Protein 6EL2 (pdb70)

Nearest PDB structures (foldseek):
  6el2-assembly1_B  TM=1.005E+00  e=4.849E-26  Sulfolobus acidocaldarius
  6en8-assembly1_E  TM=9.916E-01  e=1.675E-21  Sulfolobus acidocaldarius DSM 639
  6en8-assembly1_C  TM=9.562E-01  e=7.779E-22  Sulfolobus acidocaldarius DSM 639
  6en8-assembly1_B  TM=8.939E-01  e=2.710E-22  Sulfolobus acidocaldarius DSM 639
  5k7f-assembly1_A  TM=6.992E-01  e=7.217E-06  Myxococcus xanthus DK 1622

Structure (mmCIF, N/CA/C/O backbone):
data_6EL2
#
_entry.id   6EL2
#
_cell.length_a   46.000
_cell.length_b   91.780
_cell.length_c   53.520
_cell.angle_alpha   90.00
_cell.angle_beta   112.11
_cell.angle_gamma   90.00
#
_symmetry.space_group_name_H-M   'P 1 21 1'
#
loop_
_entity.id
_entity.type
_entity.pdbx_description
1 polymer 'Transcriptional regulator TetR family'
2 non-polymer DODECYL-COA
3 water water
#
loop_
_atom_site.group_PDB
_atom_site.id
_atom_site.type_symbol
_atom_site.label_atom_id
_atom_site.label_alt_id
_atom_site.label_comp_id
_atom_site.label_asym_id
_atom_site.label_entity_id
_atom_site.label_seq_id
_atom_site.pdbx_PDB_ins_code
_atom_site.Cartn_x
_atom_site.Cartn_y
_atom_site.Cartn_z
_atom_site.occupancy
_atom_site.B_iso_or_equiv
_atom_site.auth_seq_id
_atom_site.auth_comp_id
_atom_site.auth_asym_id
_atom_site.auth_atom_id
_atom_site.pdbx_PDB_model_num
ATOM 1 N N . SER A 1 14 ? -25.830 22.293 -8.233 1.00 51.63 14 SER A N 1
ATOM 2 C CA . SER A 1 14 ? -25.783 21.300 -9.356 1.00 53.49 14 SER A CA 1
ATOM 3 C C . SER A 1 14 ? -24.432 20.586 -9.436 1.00 51.91 14 SER A C 1
ATOM 4 O O . SER A 1 14 ? -24.370 19.405 -9.755 1.00 51.11 14 SER A O 1
ATOM 7 N N . LEU A 1 15 ? -23.362 21.328 -9.178 1.00 46.91 15 LEU A N 1
ATOM 8 C CA . LEU A 1 15 ? -22.060 20.747 -8.997 1.00 48.94 15 LEU A CA 1
ATOM 9 C C . LEU A 1 15 ? -22.081 19.651 -7.933 1.00 45.24 15 LEU A C 1
ATOM 10 O O . LEU A 1 15 ? -21.619 18.545 -8.198 1.00 44.40 15 LEU A O 1
ATOM 15 N N . ASN A 1 16 ? -22.645 19.960 -6.772 1.00 43.32 16 ASN A N 1
ATOM 16 C CA . ASN A 1 16 ? -22.689 19.042 -5.628 1.00 47.74 16 ASN A CA 1
ATOM 17 C C . ASN A 1 16 ? -23.495 17.795 -5.859 1.00 45.26 16 ASN A C 1
ATOM 18 O O . ASN A 1 16 ? -23.173 16.732 -5.321 1.00 40.79 16 ASN A O 1
ATOM 23 N N . LYS A 1 17 ? -24.573 17.960 -6.612 1.00 44.26 17 LYS A N 1
ATOM 24 C CA . LYS A 1 17 ? -25.414 16.850 -7.045 1.00 45.64 17 LYS A CA 1
ATOM 25 C C . LYS A 1 17 ? -24.644 15.917 -7.987 1.00 41.20 17 LYS A C 1
ATOM 26 O O . LYS A 1 17 ? -24.780 14.682 -7.929 1.00 35.69 17 LYS A O 1
ATOM 32 N N . ILE A 1 18 ? -23.905 16.523 -8.920 1.00 37.32 18 ILE A N 1
ATOM 33 C CA . ILE A 1 18 ? -23.037 15.768 -9.837 1.00 36.07 18 ILE A CA 1
ATOM 34 C C . ILE A 1 18 ? -22.021 14.959 -9.032 1.00 33.35 18 ILE A C 1
ATOM 35 O O . ILE A 1 18 ? -21.842 13.754 -9.259 1.00 32.25 18 ILE A O 1
ATOM 40 N N . LEU A 1 19 ? -21.403 15.613 -8.072 1.00 32.85 19 LEU A N 1
ATOM 41 C CA . LEU A 1 19 ? -20.436 14.944 -7.222 1.00 35.01 19 LEU A CA 1
ATOM 42 C C . LEU A 1 19 ? -21.015 13.767 -6.442 1.00 34.91 19 LEU A C 1
ATOM 43 O O . LEU A 1 19 ? -20.429 12.681 -6.480 1.00 36.53 19 LEU A O 1
ATOM 48 N N . ASP A 1 20 ? -22.159 13.963 -5.784 1.00 32.81 20 ASP A N 1
ATOM 49 C CA . ASP A 1 20 ? -22.800 12.909 -5.027 1.00 33.62 20 ASP A CA 1
ATOM 50 C C . ASP A 1 20 ? -23.264 11.754 -5.910 1.00 34.91 20 ASP A C 1
ATOM 51 O O . ASP A 1 20 ? -23.144 10.582 -5.509 1.00 34.04 20 ASP A O 1
ATOM 56 N N . ALA A 1 21 ? -23.817 12.063 -7.083 1.00 30.72 21 ALA A N 1
ATOM 57 C CA . ALA A 1 21 ? -24.224 11.020 -8.013 1.00 32.43 21 ALA A CA 1
ATOM 58 C C . ALA A 1 21 ? -23.014 10.185 -8.475 1.00 34.07 21 ALA A C 1
ATOM 59 O O . ALA A 1 21 ? -23.103 8.935 -8.587 1.00 33.71 21 ALA A O 1
ATOM 61 N N . SER A 1 22 ? -21.911 10.877 -8.790 1.00 31.31 22 SER A N 1
ATOM 62 C CA . SER A 1 22 ? -20.695 10.222 -9.278 1.00 32.35 22 SER A CA 1
ATOM 63 C C . SER A 1 22 ? -20.110 9.191 -8.279 1.00 28.76 22 SER A C 1
ATOM 64 O O . SER A 1 22 ? -19.631 8.155 -8.658 1.00 28.75 22 SER A O 1
ATOM 67 N N . VAL A 1 23 ? -20.045 9.600 -7.032 1.00 28.14 23 VAL A N 1
ATOM 68 C CA . VAL A 1 23 ? -19.546 8.782 -5.970 1.00 30.53 23 VAL A CA 1
ATOM 69 C C . VAL A 1 23 ? -20.322 7.441 -5.889 1.00 36.67 23 VAL A C 1
ATOM 70 O O . VAL A 1 23 ? -19.739 6.342 -5.848 1.00 34.45 23 VAL A O 1
ATOM 74 N N . GLU A 1 24 ? -21.645 7.533 -5.906 1.00 34.39 24 GLU A N 1
ATOM 75 C CA . GLU A 1 24 ? -22.470 6.318 -5.783 1.00 37.63 24 GLU A CA 1
ATOM 76 C C . GLU A 1 24 ? -22.321 5.438 -6.988 1.00 37.15 24 GLU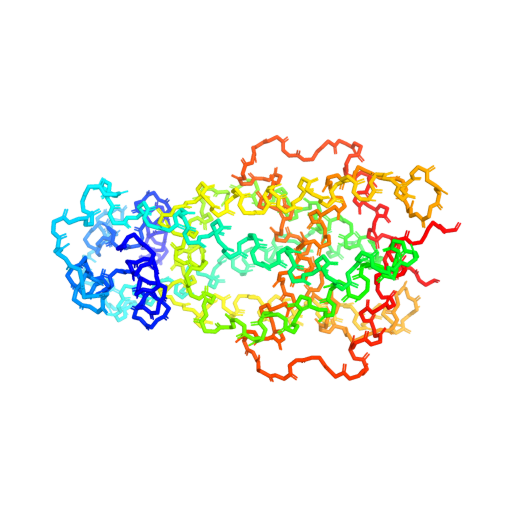 A C 1
ATOM 77 O O . GLU A 1 24 ? -22.268 4.209 -6.856 1.00 42.00 24 GLU A O 1
ATOM 83 N N . LEU A 1 25 ? -22.274 6.042 -8.1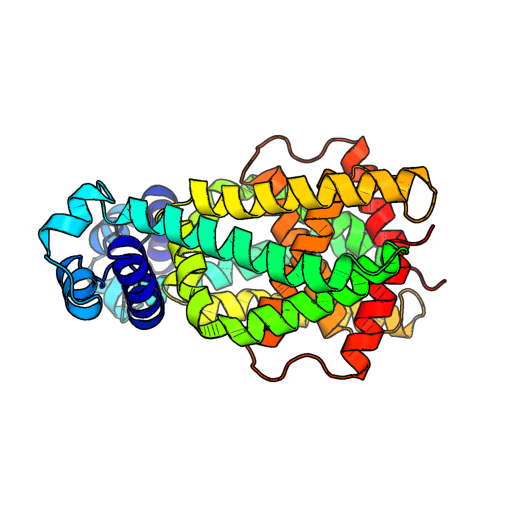74 1.00 36.95 25 LEU A N 1
ATOM 84 C CA . LEU A 1 25 ? -22.215 5.254 -9.392 1.00 37.96 25 LEU A CA 1
ATOM 85 C C . LEU A 1 25 ? -20.833 4.570 -9.549 1.00 40.26 25 LEU A C 1
ATOM 86 O O . LEU A 1 25 ? -20.740 3.369 -9.869 1.00 38.46 25 LEU A O 1
ATOM 91 N N . ILE A 1 26 ? -19.758 5.334 -9.316 1.00 37.56 26 ILE A N 1
ATOM 92 C CA . ILE A 1 26 ? -18.408 4.797 -9.488 1.00 34.61 26 ILE A CA 1
ATOM 93 C C . ILE A 1 26 ? -18.135 3.647 -8.483 1.00 35.68 26 ILE A C 1
ATOM 94 O O . ILE A 1 26 ? -17.530 2.601 -8.845 1.00 35.24 26 ILE A O 1
ATOM 99 N N . ALA A 1 27 ? -18.527 3.862 -7.241 1.00 32.26 27 ALA A N 1
ATOM 100 C CA . ALA A 1 27 ? -18.431 2.842 -6.230 1.00 35.64 27 ALA A CA 1
ATOM 101 C C . ALA A 1 27 ? -19.177 1.593 -6.664 1.00 39.82 27 ALA A C 1
ATOM 102 O O . ALA A 1 27 ? -18.644 0.508 -6.530 1.00 46.70 27 ALA A O 1
ATOM 104 N N . ASP A 1 28 ? -20.403 1.755 -7.180 1.00 40.55 28 ASP A N 1
ATOM 105 C CA . ASP A 1 28 ? -21.236 0.669 -7.735 1.00 40.01 28 ASP A CA 1
ATOM 106 C C . ASP A 1 28 ? -20.684 -0.072 -8.969 1.00 40.46 28 ASP A C 1
ATOM 107 O O . ASP A 1 28 ? -20.411 -1.247 -8.935 1.00 47.91 28 ASP A O 1
ATOM 112 N N . LYS A 1 29 ? -20.486 0.617 -10.061 1.00 40.33 29 LYS A N 1
ATOM 113 C CA . LYS A 1 29 ? -20.204 -0.023 -11.329 1.00 41.99 29 LYS A CA 1
ATOM 114 C C . LYS A 1 29 ? -18.729 0.092 -11.734 1.00 39.61 29 LYS A C 1
ATOM 115 O O . LYS A 1 29 ? -18.323 -0.437 -12.745 1.00 37.48 29 LYS A O 1
ATOM 121 N N . GLY A 1 30 ? -17.945 0.853 -10.977 1.00 39.82 30 GLY A N 1
ATOM 122 C CA . GLY A 1 30 ? -16.625 1.218 -11.407 1.00 42.05 30 GLY A CA 1
ATOM 123 C C . GLY A 1 30 ? -16.645 2.419 -12.320 1.00 39.68 30 GLY A C 1
ATOM 124 O O . GLY A 1 30 ? -17.690 2.916 -12.740 1.00 44.98 30 GLY A O 1
ATOM 125 N N . PHE A 1 31 ? -15.451 2.864 -12.651 1.00 37.07 31 PHE A N 1
ATOM 126 C CA . PHE A 1 31 ? -15.242 4.051 -13.434 1.00 35.64 31 PHE A CA 1
ATOM 127 C C . PHE A 1 31 ? -15.613 3.893 -14.909 1.00 35.18 31 PHE A C 1
ATOM 128 O O . PHE A 1 31 ? -16.329 4.726 -15.450 1.00 31.45 31 PHE A O 1
ATOM 136 N N . LEU A 1 32 ? -15.125 2.845 -15.547 1.00 32.27 32 LEU A N 1
ATOM 137 C CA . LEU A 1 32 ? -15.266 2.734 -16.978 1.00 39.33 32 LEU A CA 1
ATOM 138 C C . LEU A 1 32 ? -16.693 2.501 -17.370 1.00 39.39 32 LEU A C 1
ATOM 139 O O . LEU A 1 32 ? -17.081 2.896 -18.449 1.00 44.47 32 LEU A O 1
ATOM 144 N N . SER A 1 33 ? -17.472 1.845 -16.525 1.00 37.83 33 SER A N 1
ATOM 145 C CA . SER A 1 33 ? -18.871 1.610 -16.839 1.00 41.07 33 SER A CA 1
ATOM 146 C C . SER A 1 33 ? -19.769 2.832 -16.644 1.00 41.64 33 SER A C 1
ATOM 147 O O . SER A 1 33 ? -20.784 2.916 -17.263 1.00 45.63 33 SER A O 1
ATOM 150 N N . THR A 1 34 ? -19.406 3.750 -15.760 1.00 43.29 34 THR A N 1
ATOM 151 C CA . THR A 1 34 ? -20.195 4.953 -15.444 1.00 39.10 34 THR A CA 1
ATOM 152 C C . THR A 1 34 ? -19.990 6.042 -16.545 1.00 40.76 34 THR A C 1
ATOM 153 O O . THR A 1 34 ? -18.869 6.567 -16.754 1.00 37.75 34 THR A O 1
ATOM 157 N N . SER A 1 35 ? -21.058 6.310 -17.294 1.00 37.39 35 SER A N 1
ATOM 158 C CA . SER A 1 35 ? -21.104 7.362 -18.306 1.00 37.82 35 SER A CA 1
ATOM 159 C C . SER A 1 35 ? -21.515 8.729 -17.677 1.00 35.78 35 SER A C 1
ATOM 160 O O . SER A 1 35 ? -22.097 8.814 -16.583 1.00 30.77 35 SER A O 1
ATOM 163 N N . ILE A 1 36 ? -21.169 9.798 -18.381 1.00 36.34 36 ILE A N 1
ATOM 164 C CA . ILE A 1 36 ? -21.540 11.138 -17.955 1.00 39.24 36 ILE A CA 1
ATOM 165 C C . ILE A 1 36 ? -23.073 11.217 -17.909 1.00 39.15 36 ILE A C 1
ATOM 166 O O . ILE A 1 36 ? -23.662 11.736 -16.975 1.00 39.83 36 ILE A O 1
ATOM 171 N N . ASN A 1 37 ? -23.705 10.630 -18.891 1.00 39.16 37 ASN A N 1
ATOM 172 C CA . ASN A 1 37 ? -25.152 10.444 -18.848 1.00 47.98 37 ASN A CA 1
ATOM 173 C C . ASN A 1 37 ? -25.759 9.812 -17.590 1.00 41.36 37 ASN A C 1
ATOM 174 O O . ASN A 1 37 ? -26.759 10.309 -17.067 1.00 37.04 37 ASN A O 1
ATOM 179 N N . ASP A 1 38 ? -25.205 8.687 -17.131 1.00 40.99 38 ASP A N 1
ATOM 180 C CA . ASP A 1 38 ? -25.671 8.085 -15.875 1.00 38.89 38 ASP A CA 1
ATOM 181 C C . ASP A 1 38 ? -25.575 9.153 -14.798 1.00 36.11 38 ASP A C 1
ATOM 182 O O . ASP A 1 38 ? -26.510 9.414 -14.084 1.00 37.72 38 ASP A O 1
ATOM 187 N N . ILE A 1 39 ? -24.428 9.817 -14.721 1.00 34.01 39 ILE A N 1
ATOM 188 C CA . ILE A 1 39 ? -24.172 10.747 -13.622 1.00 34.16 39 ILE A CA 1
ATOM 189 C C . ILE A 1 39 ? -25.213 11.890 -13.637 1.00 32.74 39 ILE A C 1
ATOM 190 O O . ILE A 1 39 ? -25.771 12.243 -12.590 1.00 34.33 39 ILE A O 1
ATOM 195 N N . THR A 1 40 ? -25.416 12.490 -14.800 1.00 33.26 40 THR A N 1
ATOM 196 C CA . THR A 1 40 ? -26.266 13.716 -14.889 1.00 33.28 40 THR A CA 1
ATOM 197 C C . THR A 1 40 ? -27.719 13.305 -14.762 1.00 36.21 40 THR A C 1
ATOM 198 O O . THR A 1 40 ? -28.429 13.917 -13.983 1.00 37.17 40 THR A O 1
ATOM 202 N N . SER A 1 41 ? -28.101 12.190 -15.404 1.00 40.32 41 SER A N 1
ATOM 203 C CA . SER A 1 41 ? -29.380 11.505 -15.099 1.00 45.09 41 SER A CA 1
ATOM 204 C C . SER A 1 41 ? -29.663 11.313 -13.632 1.00 44.38 41 SER A C 1
ATOM 205 O O . SER A 1 41 ? -30.623 11.884 -13.121 1.00 46.40 41 SER A O 1
ATOM 208 N N . LYS A 1 42 ? -28.828 10.538 -12.939 1.00 41.15 42 LYS A N 1
ATOM 209 C CA . LYS A 1 42 ? -29.017 10.286 -11.498 1.00 37.14 42 LYS A CA 1
ATOM 210 C C . LYS A 1 42 ? -28.959 11.563 -10.657 1.00 37.19 42 LYS A C 1
ATOM 211 O O . LYS A 1 42 ? -29.608 11.665 -9.615 1.00 36.18 42 LYS A O 1
ATOM 217 N N . ALA A 1 43 ? -28.161 12.528 -11.073 1.00 36.78 43 ALA A N 1
ATOM 218 C CA . ALA A 1 43 ? -28.043 13.772 -10.321 1.00 37.61 43 ALA A CA 1
ATOM 219 C C . ALA A 1 43 ? -29.316 14.667 -10.540 1.00 43.13 43 ALA A C 1
ATOM 220 O O . ALA A 1 43 ? -29.645 15.497 -9.704 1.00 44.70 43 ALA A O 1
ATOM 222 N N . GLY A 1 44 ? -29.956 14.522 -11.706 1.00 45.37 44 GLY A N 1
ATOM 223 C CA . GLY A 1 44 ? -31.097 15.343 -12.071 1.00 46.71 44 GLY A CA 1
ATOM 224 C C . GLY A 1 44 ? -30.660 16.752 -12.455 1.00 47.67 44 GLY A C 1
ATOM 225 O O . GLY A 1 44 ? -31.300 17.696 -12.050 1.00 44.59 44 GLY A O 1
ATOM 226 N N . VAL A 1 45 ? -29.563 16.879 -13.223 1.00 46.00 45 VAL A N 1
ATOM 227 C CA . VAL A 1 45 ? -29.097 18.159 -13.757 1.00 43.93 45 VAL A CA 1
ATOM 228 C C . VAL A 1 45 ? -28.984 18.016 -15.278 1.00 41.01 45 VAL A C 1
ATOM 229 O O . VAL A 1 45 ? -28.955 16.897 -15.813 1.00 47.73 45 VAL A O 1
ATOM 233 N N . ALA A 1 46 ? -28.955 19.152 -15.960 1.00 38.92 46 ALA A N 1
ATOM 234 C CA . ALA A 1 46 ? -28.664 19.223 -17.384 1.00 38.77 46 ALA A CA 1
ATOM 235 C C . ALA A 1 46 ? -27.300 18.605 -17.717 1.00 40.23 46 ALA A C 1
ATOM 236 O O . ALA A 1 46 ? -26.244 18.968 -17.110 1.00 34.83 46 ALA A O 1
ATOM 238 N N . TYR A 1 47 ? -27.340 17.734 -18.715 1.00 36.60 47 TYR A N 1
ATOM 239 C CA . TYR A 1 47 ? -26.189 16.954 -19.156 1.00 38.05 47 TYR A CA 1
ATOM 240 C C . TYR A 1 47 ? -25.039 17.875 -19.503 1.00 38.44 47 TYR A C 1
ATOM 241 O O . TYR A 1 47 ? -23.909 17.571 -19.121 1.00 36.66 47 TYR A O 1
ATOM 250 N N . GLY A 1 48 ? -25.345 19.015 -20.178 1.00 33.47 48 GLY A N 1
ATOM 251 C CA . GLY A 1 48 ? -24.360 20.013 -20.546 1.00 31.94 48 GLY A CA 1
ATOM 252 C C . GLY A 1 48 ? -23.494 20.587 -19.429 1.00 31.48 48 GLY A C 1
ATOM 253 O O . GLY A 1 48 ? -22.316 21.002 -19.676 1.00 38.14 48 GLY A O 1
ATOM 254 N N . LEU A 1 49 ? -24.027 20.627 -18.216 1.00 32.34 49 LEU A N 1
ATOM 255 C CA . LEU A 1 49 ? -23.288 21.214 -17.079 1.00 37.65 49 LEU A CA 1
ATOM 256 C C . LEU A 1 49 ? -22.066 20.425 -16.653 1.00 37.90 49 LEU A C 1
ATOM 257 O O . LEU A 1 49 ? -21.082 21.016 -16.160 1.00 36.33 49 LEU A O 1
ATOM 262 N N . PHE A 1 50 ? -22.114 19.113 -16.871 1.00 35.83 50 PHE A N 1
ATOM 263 C CA . PHE A 1 50 ? -20.975 18.265 -16.582 1.00 34.07 50 PHE A CA 1
ATOM 264 C C . PHE A 1 50 ? -19.708 18.778 -17.275 1.00 36.79 50 PHE A C 1
ATOM 265 O O . PHE A 1 50 ? -18.689 18.963 -16.617 1.00 37.13 50 PHE A O 1
ATOM 273 N N . TYR A 1 51 ? -19.806 19.007 -18.587 1.00 31.66 51 TYR A N 1
ATOM 274 C CA . TYR A 1 51 ? -18.677 19.440 -19.405 1.00 37.33 51 TYR A CA 1
ATOM 275 C C . TYR A 1 51 ? -18.182 20.809 -19.060 1.00 34.64 51 TYR A C 1
ATOM 276 O O . TYR A 1 51 ? -17.017 21.128 -19.325 1.00 38.82 51 TYR A O 1
ATOM 285 N N . PHE A 1 52 ? -19.056 21.642 -18.510 1.00 31.79 52 PHE A N 1
ATOM 286 C CA . PHE A 1 52 ? -18.620 22.941 -18.048 1.00 31.77 52 PHE A CA 1
ATOM 287 C C . PHE A 1 52 ? -17.706 22.747 -16.835 1.00 31.89 52 PHE A C 1
ATOM 288 O O . PHE A 1 52 ? -16.613 23.303 -16.824 1.00 37.25 52 PHE A O 1
ATOM 296 N N . TYR A 1 53 ? -18.130 21.961 -15.843 1.00 33.03 53 TYR A N 1
ATOM 297 C CA . TYR A 1 53 ? -17.312 21.776 -14.620 1.00 37.84 53 TYR A CA 1
ATOM 298 C C . TYR A 1 53 ? -16.127 20.857 -14.783 1.00 38.32 53 TYR A C 1
ATOM 299 O O . TYR A 1 53 ? -15.252 20.903 -13.947 1.00 44.47 53 TYR A O 1
ATOM 308 N N . PHE A 1 54 ? -16.115 20.017 -15.811 1.00 37.12 54 PHE A N 1
ATOM 309 C CA . PHE A 1 54 ? -15.113 18.992 -15.943 1.00 41.18 54 PHE A CA 1
ATOM 310 C C . PHE A 1 54 ? -14.816 18.755 -17.404 1.00 47.23 54 PHE A C 1
ATOM 311 O O . PHE A 1 54 ? -15.630 18.131 -18.086 1.00 47.79 54 PHE A O 1
ATOM 319 N N . LYS A 1 55 ? -13.656 19.208 -17.868 1.00 52.16 55 LYS A N 1
ATOM 320 C CA . LYS A 1 55 ? -13.211 18.937 -19.251 1.00 55.82 55 LYS A CA 1
ATOM 321 C C . LYS A 1 55 ? -13.256 17.456 -19.646 1.00 55.39 55 LYS A C 1
ATOM 322 O O . LYS A 1 55 ? -13.756 17.117 -20.722 1.00 58.99 55 LYS A O 1
ATOM 328 N N . SER A 1 56 ? -12.706 16.573 -18.814 1.00 53.76 56 SER A N 1
ATOM 329 C CA . SER A 1 56 ? -12.868 15.124 -19.036 1.00 52.69 56 SER A CA 1
ATOM 330 C C . SER A 1 56 ? -13.453 14.415 -17.823 1.00 42.82 56 SER A C 1
ATOM 331 O O . SER A 1 56 ? -13.349 14.884 -16.697 1.00 41.36 56 SER A O 1
ATOM 334 N N . LYS A 1 57 ? -14.078 13.273 -18.083 1.00 40.77 57 LYS A N 1
ATOM 335 C CA . LYS A 1 57 ? -14.707 12.466 -17.051 1.00 39.53 57 LYS A CA 1
ATOM 336 C C . LYS A 1 57 ? -13.782 12.200 -15.862 1.00 38.37 57 LYS A C 1
ATOM 337 O O . LYS A 1 57 ? -14.230 12.200 -14.723 1.00 35.12 57 LYS A O 1
ATOM 343 N N . HIS A 1 58 ? -12.480 12.016 -16.097 1.00 34.95 58 HIS A N 1
ATOM 344 C CA . HIS A 1 58 ? -11.600 11.708 -14.969 1.00 41.09 58 HIS A CA 1
ATOM 345 C C . HIS A 1 58 ? -11.313 12.906 -14.093 1.00 39.77 58 HIS A C 1
ATOM 346 O O . HIS A 1 58 ? -10.859 12.755 -12.977 1.00 37.59 58 HIS A O 1
ATOM 353 N N . ASP A 1 59 ? -11.584 14.114 -14.564 1.00 33.56 59 ASP A N 1
ATOM 354 C CA . ASP A 1 59 ? -11.395 15.242 -13.706 1.00 32.19 59 ASP A CA 1
ATOM 355 C C . ASP A 1 59 ? -12.328 15.184 -12.510 1.00 32.85 59 ASP A C 1
ATOM 356 O O . ASP A 1 59 ? -12.042 15.793 -11.487 1.00 33.65 59 ASP A O 1
ATOM 361 N N . ILE A 1 60 ? -13.436 14.438 -12.570 1.00 35.37 60 ILE A N 1
ATOM 362 C CA . ILE A 1 60 ? -14.329 14.355 -11.378 1.00 36.84 60 ILE A CA 1
ATOM 363 C C . ILE A 1 60 ? -13.674 13.733 -10.098 1.00 39.41 60 ILE A C 1
ATOM 364 O O . ILE A 1 60 ? -13.929 14.154 -8.929 1.00 28.10 60 ILE A O 1
ATOM 369 N N . LEU A 1 61 ? -12.768 12.785 -10.356 1.00 41.88 61 LEU A N 1
ATOM 370 C CA . LEU A 1 61 ? -12.055 12.055 -9.292 1.00 43.15 61 LEU A CA 1
ATOM 371 C C . LEU A 1 61 ? -11.281 12.988 -8.414 1.00 42.31 61 LEU A C 1
ATOM 372 O O . LEU A 1 61 ? -11.197 12.806 -7.198 1.00 42.64 61 LEU A O 1
ATOM 377 N N . ASP A 1 62 ? -10.753 14.040 -9.019 1.00 46.61 62 ASP A N 1
ATOM 378 C CA . ASP A 1 62 ? -9.954 14.991 -8.268 1.00 48.80 62 ASP A CA 1
ATOM 379 C C . ASP A 1 62 ? -10.726 15.584 -7.126 1.00 44.91 62 ASP A C 1
ATOM 380 O O . ASP A 1 62 ? -10.244 15.590 -6.005 1.00 43.89 62 ASP A O 1
ATOM 385 N N . GLU A 1 63 ? -11.950 16.043 -7.383 1.00 45.52 63 GLU A N 1
ATOM 386 C CA . GLU A 1 63 ? -12.733 16.695 -6.326 1.00 46.53 63 GLU A CA 1
ATOM 387 C C . GLU A 1 63 ? -13.315 15.693 -5.335 1.00 40.70 63 GLU A C 1
ATOM 388 O O . GLU A 1 63 ? -13.473 15.960 -4.130 1.00 41.33 63 GLU A O 1
ATOM 394 N N . ILE A 1 64 ? -13.635 14.523 -5.846 1.00 37.63 64 ILE A N 1
ATOM 395 C CA . ILE A 1 64 ? -14.098 13.432 -4.970 1.00 34.98 64 ILE A CA 1
ATOM 396 C C . ILE A 1 64 ? -13.040 13.055 -3.914 1.00 34.02 64 ILE A C 1
ATOM 397 O O . ILE A 1 64 ? -13.351 12.944 -2.718 1.00 33.74 64 ILE A O 1
ATOM 402 N N . ILE A 1 65 ? -11.825 12.766 -4.384 1.00 37.10 65 ILE A N 1
ATOM 403 C CA . ILE A 1 65 ? -10.726 12.409 -3.470 1.00 38.05 65 ILE A CA 1
ATOM 404 C C . ILE A 1 65 ? -10.399 13.517 -2.513 1.00 37.15 65 ILE A C 1
ATOM 405 O O . ILE A 1 65 ? -10.124 13.240 -1.337 1.00 36.50 65 ILE A O 1
ATOM 410 N N . ARG A 1 66 ? -10.468 14.773 -2.978 1.00 40.10 66 ARG A N 1
ATOM 411 C CA . ARG A 1 66 ? -10.306 15.937 -2.057 1.00 43.63 66 ARG A CA 1
ATOM 412 C C . ARG A 1 66 ? -11.340 15.947 -0.947 1.00 44.80 66 ARG A C 1
ATOM 413 O O . ARG A 1 66 ? -11.003 16.191 0.257 1.00 45.50 66 ARG A O 1
ATOM 421 N N . GLN A 1 67 ? -12.601 15.673 -1.300 1.00 46.35 67 GLN A N 1
ATOM 422 C CA . GLN A 1 67 ? -13.654 15.594 -0.235 1.00 48.27 67 GLN A CA 1
ATOM 423 C C . GLN A 1 67 ? -13.438 14.440 0.741 1.00 41.49 67 GLN A C 1
ATOM 424 O O . GLN A 1 67 ? -13.531 14.617 1.981 1.00 40.00 67 GLN A O 1
ATOM 430 N N . PHE A 1 68 ? -13.126 13.261 0.201 1.00 35.52 68 PHE A N 1
ATOM 431 C CA . PHE A 1 68 ? -12.841 12.118 1.072 1.00 37.19 68 PHE A CA 1
ATOM 432 C C . PHE A 1 68 ? -11.647 12.421 1.997 1.00 33.26 68 PHE A C 1
ATOM 433 O O . PHE A 1 68 ? -11.659 12.110 3.200 1.00 34.23 68 PHE A O 1
ATOM 441 N N . ASN A 1 69 ? -10.635 13.066 1.440 1.00 35.59 69 ASN A N 1
ATOM 442 C CA . ASN A 1 69 ? -9.419 13.366 2.225 1.00 38.52 69 ASN A CA 1
ATOM 443 C C . ASN A 1 69 ? -9.743 14.302 3.377 1.00 37.84 69 ASN A C 1
ATOM 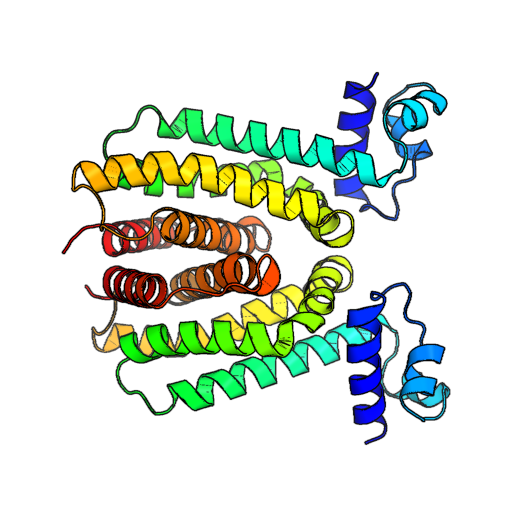444 O O . ASN A 1 69 ? -9.389 14.048 4.536 1.00 36.25 69 ASN A O 1
ATOM 449 N N . ARG A 1 70 ? -10.432 15.394 3.032 1.00 40.40 70 ARG A N 1
ATOM 450 C CA . ARG A 1 70 ? -11.005 16.308 4.020 1.00 42.71 70 ARG A CA 1
ATOM 451 C C . ARG A 1 70 ? -11.912 15.654 5.055 1.00 37.78 70 ARG A C 1
ATOM 452 O O . ARG A 1 70 ? -11.656 15.799 6.256 1.00 40.49 70 ARG A O 1
ATOM 460 N N . ASN A 1 71 ? -12.889 14.847 4.630 1.00 41.13 71 ASN A N 1
ATOM 461 C CA . ASN A 1 71 ? -13.775 14.139 5.596 1.00 39.41 71 ASN A CA 1
ATOM 462 C C . ASN A 1 71 ? -13.036 13.196 6.460 1.00 33.87 71 ASN A C 1
ATOM 463 O O . ASN A 1 71 ? -13.319 13.114 7.65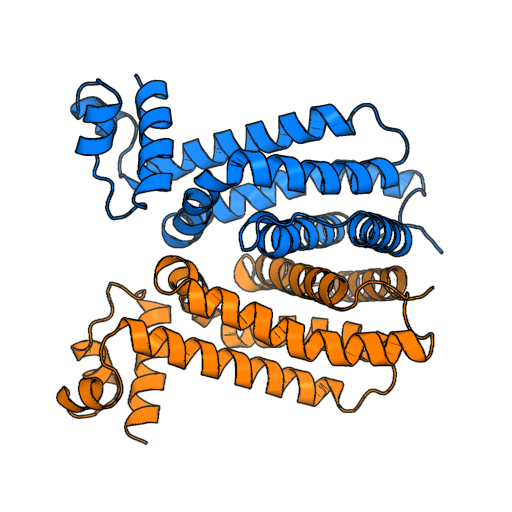9 1.00 37.70 71 ASN A O 1
ATOM 468 N N . MET A 1 72 ? -12.086 12.448 5.894 1.00 34.66 72 MET A N 1
ATOM 469 C CA . MET A 1 72 ? -11.387 11.409 6.701 1.00 32.29 72 MET A CA 1
ATOM 470 C C . MET A 1 72 ? -10.583 12.169 7.779 1.00 31.53 72 MET A C 1
ATOM 471 O O . MET A 1 72 ? -10.566 11.816 8.935 1.00 29.19 72 MET A O 1
ATOM 476 N N . ARG A 1 73 ? -9.896 13.220 7.364 1.00 35.77 73 ARG A N 1
ATOM 477 C CA . ARG A 1 73 ? -9.070 13.994 8.336 1.00 43.00 73 ARG A CA 1
ATOM 478 C C . ARG A 1 73 ? -9.861 14.655 9.471 1.00 40.58 73 ARG A C 1
ATOM 479 O O . ARG A 1 73 ? -9.484 14.526 10.647 1.00 42.71 73 ARG A O 1
ATOM 487 N N . TYR A 1 74 ? -10.964 15.322 9.126 1.00 45.17 74 TYR A N 1
ATOM 488 C CA . TYR A 1 74 ? -11.908 15.853 10.153 1.00 43.65 74 TYR A CA 1
ATOM 489 C C . TYR A 1 74 ? -12.373 14.769 11.089 1.00 36.90 74 TYR A C 1
ATOM 490 O O . TYR A 1 74 ? -12.256 14.867 12.323 1.00 41.53 74 TYR A O 1
ATOM 499 N N . TYR A 1 75 ? -12.861 13.665 10.521 1.00 40.79 75 TYR A N 1
ATOM 500 C CA . TYR A 1 75 ? -13.284 12.523 11.348 1.00 38.83 75 TYR A CA 1
ATOM 501 C C . TYR A 1 75 ? -12.222 12.196 12.361 1.00 43.46 75 TYR A C 1
ATOM 502 O O . TYR A 1 75 ? -12.486 12.206 13.547 1.00 45.60 75 TYR A O 1
ATOM 511 N N . LEU A 1 76 ? -11.017 11.884 11.881 1.00 41.04 76 LEU A N 1
ATOM 512 C CA . LEU A 1 76 ? -9.913 11.512 12.769 1.00 42.37 76 LEU A CA 1
ATOM 513 C C . LEU A 1 76 ? -9.556 12.687 13.691 1.00 36.73 76 LEU A C 1
ATOM 514 O O . LEU A 1 76 ? -9.303 12.468 14.865 1.00 33.12 76 LEU A O 1
ATOM 519 N N . LYS A 1 77 ? -9.497 13.886 13.157 1.00 40.65 77 LYS A N 1
ATOM 520 C CA . LYS A 1 77 ? -9.138 15.038 14.027 1.00 51.59 77 LYS A CA 1
ATOM 521 C C . LYS A 1 77 ? -10.094 15.166 15.232 1.00 50.10 77 LYS A C 1
ATOM 522 O O . LYS A 1 77 ? -9.650 15.211 16.402 1.00 45.44 77 LYS A O 1
ATOM 528 N N . THR A 1 78 ? -11.395 15.087 14.968 1.00 48.88 78 THR A N 1
ATOM 529 C CA . THR A 1 78 ? -12.386 14.967 16.067 1.00 49.85 78 THR A CA 1
ATOM 530 C C . THR A 1 78 ? -11.941 14.065 17.219 1.00 50.07 78 THR A C 1
ATOM 531 O O . THR A 1 78 ? -12.137 14.405 18.380 1.00 52.24 78 THR A O 1
ATOM 535 N N . TYR A 1 79 ? -11.377 12.908 16.901 1.00 48.23 79 TYR A N 1
ATOM 536 C CA . TYR A 1 79 ? -11.007 11.929 17.928 1.00 48.63 79 TYR A CA 1
ATOM 537 C C . TYR A 1 79 ? -9.594 12.121 18.470 1.00 48.67 79 TYR A C 1
ATOM 538 O O . TYR A 1 79 ? -9.271 11.626 19.557 1.00 49.22 79 TYR A O 1
ATOM 547 N N . THR A 1 80 ? -8.745 12.821 17.715 1.00 52.10 80 THR A N 1
ATOM 548 C CA . THR A 1 80 ? -7.339 12.988 18.127 1.00 50.84 80 THR A CA 1
ATOM 549 C C . THR A 1 80 ? -7.031 14.323 18.794 1.00 49.09 80 THR A C 1
ATOM 550 O O . THR A 1 80 ? -6.074 14.389 19.533 1.00 47.11 80 THR A O 1
ATOM 554 N N . GLN A 1 81 ? -7.804 15.375 18.551 1.00 52.06 81 GLN A N 1
ATOM 555 C CA . GLN A 1 81 ? -7.463 16.668 19.137 1.00 58.05 81 GLN A CA 1
ATOM 556 C C . GLN A 1 81 ? -7.712 16.780 20.644 1.00 60.71 81 GLN A C 1
ATOM 557 O O . GLN A 1 81 ? -7.182 17.685 21.261 1.00 65.63 81 GLN A O 1
ATOM 563 N N . ASN A 1 82 ? -8.472 15.855 21.224 1.00 62.18 82 ASN A N 1
ATOM 564 C CA . ASN A 1 82 ? -8.785 15.873 22.637 1.00 69.46 82 ASN A CA 1
ATOM 565 C C . ASN A 1 82 ? -7.874 14.944 23.445 1.00 75.08 82 ASN A C 1
ATOM 566 O O . ASN A 1 82 ? -8.243 14.521 24.540 1.00 82.31 82 ASN A O 1
ATOM 571 N N . LEU A 1 83 ? -6.680 14.645 22.935 1.00 69.89 83 LEU A N 1
ATOM 572 C CA . LEU A 1 83 ? -5.844 13.577 23.494 1.00 64.11 83 LEU A CA 1
ATOM 573 C C . LEU A 1 83 ? -4.485 14.097 23.918 1.00 66.23 83 LEU A C 1
ATOM 574 O O . LEU A 1 83 ? -3.996 15.095 23.367 1.00 60.88 83 LEU A O 1
ATOM 579 N N . ASP A 1 84 ? -3.856 13.357 24.841 1.00 63.05 84 ASP A N 1
ATOM 580 C CA . ASP A 1 84 ? -2.642 13.795 25.529 1.00 64.88 84 ASP A CA 1
ATOM 581 C C . ASP A 1 84 ? -1.295 13.463 24.807 1.00 52.49 84 ASP A C 1
ATOM 582 O O . ASP A 1 84 ? -0.762 14.301 24.023 1.00 44.64 84 ASP A O 1
ATOM 587 N N . SER A 1 85 ? -0.754 12.285 25.130 1.00 42.63 85 SER A N 1
ATOM 588 C CA . SER A 1 85 ? 0.360 11.702 24.487 1.00 46.14 85 SER A CA 1
ATOM 589 C C . SER A 1 85 ? 0.089 11.653 23.005 1.00 49.33 85 SER A C 1
ATOM 590 O O . SER A 1 85 ? -0.973 11.191 22.593 1.00 44.31 85 SER A O 1
ATOM 593 N N . ARG A 1 86 ? 1.035 12.124 22.197 1.00 51.40 86 ARG A N 1
ATOM 594 C CA . ARG A 1 86 ? 1.117 11.731 20.787 1.00 49.89 86 ARG A CA 1
ATOM 595 C C . ARG A 1 86 ? 1.050 10.202 20.588 1.00 47.57 86 ARG A C 1
ATOM 596 O O . ARG A 1 86 ? 0.474 9.740 19.608 1.00 46.41 86 ARG A O 1
ATOM 604 N N . ILE A 1 87 ? 1.571 9.417 21.520 1.00 42.35 87 ILE A N 1
ATOM 605 C CA . ILE A 1 87 ? 1.403 7.966 21.422 1.00 41.40 87 ILE A CA 1
ATOM 606 C C . ILE A 1 87 ? -0.058 7.480 21.567 1.00 53.37 87 ILE A C 1
ATOM 607 O O . ILE A 1 87 ? -0.449 6.441 20.974 1.00 48.10 87 ILE A O 1
ATOM 612 N N . ASP A 1 88 ? -0.848 8.196 22.368 1.00 54.39 88 ASP A N 1
ATOM 613 C CA . ASP A 1 88 ? -2.276 7.925 22.451 1.00 50.90 88 ASP A CA 1
ATOM 614 C C . ASP A 1 88 ? -2.893 8.345 21.140 1.00 45.97 88 ASP A C 1
ATOM 615 O O . ASP A 1 88 ? -3.772 7.671 20.645 1.00 49.90 88 ASP A O 1
ATOM 620 N N . VAL A 1 89 ? -2.465 9.479 20.593 1.00 42.37 89 VAL A N 1
ATOM 621 C CA . VAL A 1 89 ? -2.988 9.950 19.316 1.00 41.57 89 VAL A CA 1
ATOM 622 C C . VAL A 1 89 ? -2.863 8.884 18.209 1.00 40.91 89 VAL A C 1
ATOM 623 O O . VAL A 1 89 ? -3.792 8.711 17.402 1.00 38.50 89 VAL A O 1
ATOM 627 N N . GLU A 1 90 ? -1.718 8.211 18.175 1.00 38.10 90 GLU A N 1
ATOM 628 C CA . GLU A 1 90 ? -1.445 7.202 17.188 1.00 37.16 90 GLU A CA 1
ATOM 629 C C . GLU A 1 90 ? -2.332 5.992 17.422 1.00 38.86 90 GLU A C 1
ATOM 630 O O . GLU A 1 90 ? -2.915 5.482 16.482 1.00 33.82 90 GLU A O 1
ATOM 636 N N . LYS A 1 91 ? -2.445 5.542 18.667 1.00 36.34 91 LYS A N 1
ATOM 637 C CA . LYS A 1 91 ? -3.205 4.333 18.978 1.00 39.91 91 LYS A CA 1
ATOM 638 C C . LYS A 1 91 ? -4.698 4.472 18.687 1.00 42.21 91 LYS A C 1
ATOM 639 O O . LYS A 1 91 ? -5.345 3.570 18.114 1.00 41.19 91 LYS A O 1
ATOM 645 N N . VAL A 1 92 ? -5.219 5.602 19.115 1.00 34.24 92 VAL A N 1
ATOM 646 C CA . VAL A 1 92 ? -6.601 5.936 18.949 1.00 37.91 92 VAL A CA 1
ATOM 647 C C . VAL A 1 92 ? -6.877 6.210 17.499 1.00 36.92 92 VAL A C 1
ATOM 648 O O . VAL A 1 92 ? -7.840 5.692 16.988 1.00 33.22 92 VAL A O 1
ATOM 652 N N . GLY A 1 93 ? -6.066 7.058 16.887 1.00 33.35 93 GLY A N 1
ATOM 653 C CA . GLY A 1 93 ? -6.136 7.423 15.483 1.00 32.13 93 GLY A CA 1
ATOM 654 C C . GLY A 1 93 ? -6.220 6.232 14.519 1.00 33.11 93 GLY A C 1
ATOM 655 O O . GLY A 1 93 ? -7.077 6.200 13.637 1.00 33.37 93 GLY A O 1
ATOM 656 N N . MET A 1 94 ? -5.337 5.273 14.725 1.00 32.00 94 MET A N 1
ATOM 657 C CA . MET A 1 94 ? -5.319 4.017 14.002 1.00 38.07 94 MET A CA 1
ATOM 658 C C . MET A 1 94 ? -6.630 3.225 14.150 1.00 39.48 94 MET A C 1
ATOM 659 O O . MET A 1 94 ? -7.199 2.820 13.155 1.00 33.45 94 MET A O 1
ATOM 664 N N . LYS A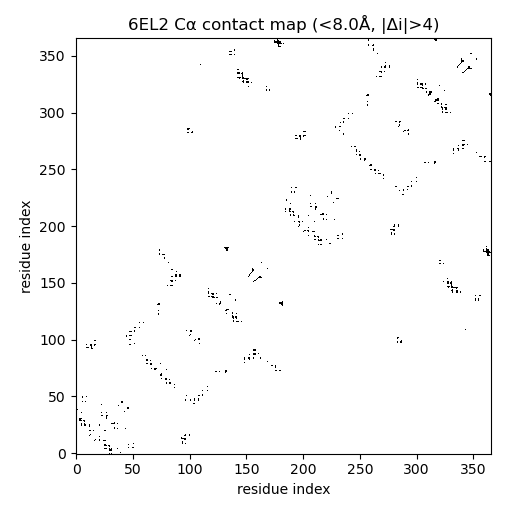 1 95 ? -7.058 2.994 15.400 1.00 38.53 95 LYS A N 1
ATOM 665 C CA . LYS A 1 95 ? -8.358 2.352 15.729 1.00 42.39 95 LYS A CA 1
ATOM 666 C C . LYS A 1 95 ? -9.486 3.014 15.035 1.00 34.40 95 LYS A C 1
ATOM 667 O O . LYS A 1 95 ? -10.328 2.335 14.487 1.00 33.15 95 LYS A O 1
ATOM 673 N N . LYS A 1 96 ? -9.490 4.347 15.051 1.00 31.29 96 LYS A N 1
ATOM 674 C CA . LYS A 1 96 ? -10.535 5.122 14.438 1.00 33.50 96 LYS A CA 1
ATOM 675 C C . LYS A 1 96 ? -10.512 5.116 12.908 1.00 34.37 96 LYS A C 1
ATOM 676 O O . LYS A 1 96 ? -11.568 5.176 12.243 1.00 29.39 96 LYS A O 1
ATOM 682 N N . PHE A 1 97 ? -9.313 5.084 12.329 1.00 33.63 97 PHE A N 1
ATOM 683 C CA . PHE A 1 97 ? -9.237 4.913 10.918 1.00 29.20 97 PHE A CA 1
ATOM 684 C C . PHE A 1 97 ? -9.891 3.595 10.508 1.00 27.04 97 PHE A C 1
ATOM 685 O O . PHE A 1 97 ? -10.609 3.548 9.469 1.00 27.03 97 PHE A O 1
ATOM 693 N N . LEU A 1 98 ? -9.590 2.516 11.223 1.00 25.33 98 LEU A N 1
ATOM 694 C CA . LEU A 1 98 ? -10.209 1.232 10.824 1.00 28.94 98 LEU A CA 1
ATOM 695 C C . LEU A 1 98 ? -11.784 1.238 10.899 1.00 31.11 98 LEU A C 1
ATOM 696 O O . LEU A 1 98 ? -12.467 0.579 10.105 1.00 31.32 98 LEU A O 1
ATOM 701 N N . GLU A 1 99 ? -12.321 1.953 11.886 1.00 28.05 99 GLU A N 1
ATOM 702 C CA . GLU A 1 99 ? -13.779 2.208 11.993 1.00 30.98 99 GLU A CA 1
ATOM 703 C C . GLU A 1 99 ? -14.316 3.059 10.846 1.00 33.01 99 GLU A C 1
ATOM 704 O O . GLU A 1 99 ? -15.332 2.711 10.236 1.00 32.00 99 GLU A O 1
ATOM 710 N N . TRP A 1 100 ? -13.616 4.147 10.545 1.00 31.20 100 TRP A N 1
ATOM 711 C CA . TRP A 1 100 ? -13.900 4.961 9.421 1.00 28.65 100 TRP A CA 1
ATOM 712 C C . TRP A 1 100 ? -13.907 4.122 8.111 1.00 29.04 100 TRP A C 1
ATOM 713 O O . TRP A 1 100 ? -14.840 4.227 7.325 1.00 26.51 100 TRP A O 1
ATOM 724 N N . MET A 1 101 ? -12.883 3.299 7.895 1.00 27.61 101 MET A N 1
ATOM 725 C CA . MET A 1 101 ? -12.750 2.538 6.631 1.00 25.52 101 MET A CA 1
ATOM 726 C C . MET A 1 101 ? -13.941 1.576 6.528 1.00 24.68 101 MET A C 1
ATOM 727 O O . MET A 1 101 ? -14.515 1.368 5.435 1.00 23.81 101 MET A O 1
ATOM 732 N N . ASN A 1 102 ? -14.305 0.983 7.650 1.00 24.73 102 ASN A N 1
ATOM 733 C CA . ASN A 1 102 ? -15.497 0.133 7.707 1.00 31.55 102 ASN A CA 1
ATOM 734 C C . ASN A 1 102 ? -16.780 0.862 7.368 1.00 32.11 102 ASN A C 1
ATOM 735 O O . ASN A 1 102 ? -17.551 0.327 6.586 1.00 27.17 102 ASN A O 1
ATOM 740 N N . GLU A 1 103 ? -16.970 2.074 7.896 1.00 28.38 103 GLU A N 1
ATOM 741 C CA . GLU A 1 103 ? -18.139 2.886 7.491 1.00 32.05 103 GLU A CA 1
ATOM 742 C C . GLU A 1 103 ? -18.091 3.235 6.046 1.00 30.03 103 GLU A C 1
ATOM 743 O O . GLU A 1 103 ? -19.143 3.315 5.443 1.00 30.09 103 GLU A O 1
ATOM 749 N N . ASN A 1 104 ? -16.906 3.485 5.472 1.00 26.07 104 ASN A N 1
ATOM 750 C CA . ASN A 1 104 ? -16.786 3.907 4.077 1.00 28.43 104 ASN A CA 1
ATOM 751 C C . ASN A 1 104 ? -16.316 2.841 3.060 1.00 27.65 104 ASN A C 1
ATOM 752 O O . ASN A 1 104 ? -15.957 3.182 1.930 1.00 31.57 104 ASN A O 1
ATOM 757 N N . LYS A 1 105 ? -16.333 1.574 3.464 1.00 30.78 105 LYS A N 1
ATOM 758 C CA . LYS A 1 105 ? -15.814 0.465 2.654 1.00 31.52 105 LYS A CA 1
ATOM 759 C C . LYS A 1 105 ? -16.442 0.349 1.223 1.00 30.48 105 LYS A C 1
ATOM 760 O O . LYS A 1 105 ? -15.755 0.008 0.282 1.00 28.99 105 LYS A O 1
ATOM 766 N N . LYS A 1 106 ? -17.715 0.664 1.069 1.00 31.35 106 LYS A N 1
ATOM 767 C CA . LYS A 1 106 ? -18.370 0.747 -0.288 1.00 35.74 106 LYS A CA 1
ATOM 768 C C . LYS A 1 106 ? -17.619 1.608 -1.284 1.00 33.92 106 LYS A C 1
ATOM 769 O O . LYS A 1 106 ? -17.664 1.361 -2.483 1.00 35.55 106 LYS A O 1
ATOM 775 N N . TYR A 1 107 ? -16.960 2.635 -0.767 1.00 29.84 107 TYR A N 1
ATOM 776 C CA . TYR A 1 107 ? -16.295 3.654 -1.563 1.00 34.40 107 TYR A CA 1
ATOM 777 C C . TYR A 1 107 ? -14.846 3.406 -1.926 1.00 32.48 107 TYR A C 1
ATOM 778 O O . TYR A 1 107 ? -14.342 4.178 -2.733 1.00 30.98 107 TYR A O 1
ATOM 787 N N . TYR A 1 108 ? -14.220 2.347 -1.364 1.00 28.24 108 TYR A N 1
ATOM 788 C CA . TYR A 1 108 ? -12.845 2.060 -1.611 1.00 29.94 108 TYR A CA 1
ATOM 789 C C . TYR A 1 108 ? -12.579 1.805 -3.104 1.00 30.52 108 TYR A C 1
ATOM 790 O O . TYR A 1 108 ? -11.528 2.131 -3.591 1.00 32.82 108 TYR A O 1
ATOM 799 N N . LYS A 1 109 ? -13.511 1.233 -3.818 1.00 25.17 109 LYS A N 1
ATOM 800 C CA . LYS A 1 109 ? -13.367 1.110 -5.249 1.00 29.52 109 LYS A CA 1
ATOM 801 C C . LYS A 1 109 ? -13.011 2.459 -5.955 1.00 28.65 109 LYS A C 1
ATOM 802 O O . LYS A 1 109 ? -12.287 2.464 -6.934 1.00 31.07 109 LYS A O 1
ATOM 808 N N . ILE A 1 110 ? -13.463 3.593 -5.448 1.00 32.62 110 ILE A N 1
ATOM 809 C CA . ILE A 1 110 ? -13.153 4.892 -6.068 1.00 31.19 110 ILE A CA 1
ATOM 810 C C . ILE A 1 110 ? -11.635 5.162 -6.004 1.00 35.04 110 ILE A C 1
ATOM 811 O O . ILE A 1 110 ? -10.991 5.635 -6.996 1.00 32.49 110 ILE A O 1
ATOM 816 N N . PHE A 1 111 ? -11.087 4.895 -4.822 1.00 30.29 111 PHE A N 1
ATOM 817 C CA . PHE A 1 111 ? -9.670 5.070 -4.570 1.00 33.80 111 PHE A CA 1
ATOM 818 C C . PHE A 1 111 ? -8.823 4.181 -5.473 1.00 32.63 111 PHE A C 1
ATOM 819 O O . PHE A 1 111 ? -7.844 4.631 -6.000 1.00 31.66 111 PHE A O 1
ATOM 827 N N . ILE A 1 112 ? -9.198 2.904 -5.609 1.00 33.31 112 ILE A N 1
ATOM 828 C CA . ILE A 1 112 ? -8.524 1.964 -6.515 1.00 34.30 112 ILE A CA 1
ATOM 829 C C . ILE A 1 112 ? -8.506 2.512 -7.949 1.00 38.73 112 ILE A C 1
ATOM 830 O O . ILE A 1 112 ? -7.481 2.438 -8.648 1.00 34.25 112 ILE A O 1
ATOM 835 N N . GLU A 1 113 ? -9.646 3.070 -8.364 1.00 35.95 113 GLU A N 1
ATOM 836 C CA . GLU A 1 113 ? -9.812 3.607 -9.729 1.00 40.31 113 GLU A CA 1
ATOM 837 C C . GLU A 1 113 ? -9.003 4.878 -9.956 1.00 32.95 113 GLU A C 1
ATOM 838 O O . GLU A 1 113 ? -8.534 5.088 -11.084 1.00 35.25 113 GLU A O 1
ATOM 844 N N . THR A 1 114 ? -8.880 5.695 -8.921 1.00 31.57 114 THR A N 1
ATOM 845 C CA . THR A 1 114 ? -8.074 6.925 -8.937 1.00 32.73 114 THR A CA 1
ATOM 846 C C . THR A 1 114 ? -6.607 6.566 -9.186 1.00 34.31 114 THR A C 1
ATOM 847 O O . THR A 1 114 ? -5.934 7.219 -9.993 1.00 30.51 114 THR A O 1
ATOM 851 N N . GLN A 1 115 ? -6.124 5.498 -8.554 1.00 30.89 115 GLN A N 1
ATOM 852 C CA . GLN A 1 115 ? -4.759 5.087 -8.768 1.00 30.40 115 GLN A CA 1
ATOM 853 C C . GLN A 1 115 ? -4.529 4.739 -10.243 1.00 31.59 115 GLN A C 1
ATOM 854 O O . GLN A 1 115 ? -3.404 4.988 -10.783 1.00 29.05 115 GLN A O 1
ATOM 860 N N . VAL A 1 116 ? -5.548 4.190 -10.915 1.00 35.57 116 VAL A N 1
ATOM 861 C CA . VAL A 1 116 ? -5.439 3.845 -12.365 1.00 39.34 116 VAL A CA 1
ATOM 862 C C . VAL A 1 116 ? -5.584 5.074 -13.242 1.00 42.13 116 VAL A C 1
ATOM 863 O O . VAL A 1 116 ? -4.792 5.266 -14.123 1.00 39.07 116 VAL A O 1
ATOM 867 N N . HIS A 1 117 ? -6.627 5.871 -13.015 1.00 41.24 117 HIS A N 1
ATOM 868 C CA . HIS A 1 117 ? -7.005 6.932 -13.946 1.00 39.26 117 HIS A CA 1
ATOM 869 C C . HIS A 1 117 ? -6.518 8.306 -13.565 1.00 39.12 117 HIS A C 1
ATOM 870 O O . HIS A 1 117 ? -6.446 9.135 -14.421 1.00 46.21 117 HIS A O 1
ATOM 877 N N . ARG A 1 118 ? -6.199 8.573 -12.314 1.00 31.58 118 ARG A N 1
ATOM 878 C CA . ARG A 1 118 ? -5.635 9.865 -11.905 1.00 35.09 118 ARG A CA 1
ATOM 879 C C . ARG A 1 118 ? -4.572 9.710 -10.838 1.00 34.31 118 ARG A C 1
ATOM 880 O O . ARG A 1 118 ? -4.807 10.135 -9.699 1.00 29.39 118 ARG A O 1
ATOM 888 N N . PRO A 1 119 ? -3.385 9.178 -11.222 1.00 34.26 119 PRO A N 1
ATOM 889 C CA . PRO A 1 119 ? -2.318 8.860 -10.236 1.00 37.32 119 PRO A CA 1
ATOM 890 C C . PRO A 1 119 ? -1.847 10.065 -9.388 1.00 39.24 119 PRO A C 1
ATOM 891 O O . PRO A 1 119 ? -1.524 9.912 -8.198 1.00 37.84 119 PRO A O 1
ATOM 895 N N . ASP A 1 120 ? -1.823 11.251 -10.008 1.00 33.16 120 ASP A N 1
ATOM 896 C CA . ASP A 1 120 ? -1.500 12.500 -9.360 1.00 36.06 120 ASP A CA 1
ATOM 897 C C . ASP A 1 120 ? -2.389 12.822 -8.172 1.00 35.41 120 ASP A C 1
ATOM 898 O O . ASP A 1 120 ? -1.922 13.296 -7.135 1.00 35.74 120 ASP A O 1
ATOM 903 N N . ILE A 1 121 ? -3.689 12.557 -8.264 1.00 31.12 121 ILE A N 1
ATOM 904 C CA . ILE A 1 121 ? -4.518 12.845 -7.108 1.00 34.32 121 ILE A CA 1
ATOM 905 C C . ILE A 1 121 ? -4.406 11.783 -6.036 1.00 28.06 121 ILE A C 1
ATOM 906 O O . ILE A 1 121 ? -4.563 12.052 -4.866 1.00 31.05 121 ILE A O 1
ATOM 911 N N . TYR A 1 122 ? -4.169 10.556 -6.438 1.00 32.19 122 TYR A N 1
ATOM 912 C CA . TYR A 1 122 ? -3.874 9.466 -5.484 1.00 31.16 122 TYR A CA 1
ATOM 913 C C . TYR A 1 122 ? -2.650 9.795 -4.616 1.00 31.19 122 TYR A C 1
ATOM 914 O O . TYR A 1 122 ? -2.725 9.748 -3.403 1.00 28.58 122 TYR A O 1
ATOM 923 N N . LYS A 1 123 ? -1.534 10.154 -5.269 1.00 38.01 123 LYS A N 1
ATOM 924 C CA . LYS A 1 123 ? -0.319 10.715 -4.588 1.00 38.53 123 LYS A CA 1
ATOM 925 C C . LYS A 1 123 ? -0.630 11.891 -3.702 1.00 34.82 123 LYS A C 1
ATOM 926 O O . LYS A 1 123 ? -0.255 11.890 -2.526 1.00 32.50 123 LYS A O 1
ATOM 932 N N . TRP A 1 124 ? -1.317 12.889 -4.268 1.00 30.23 124 TRP A N 1
ATOM 933 C CA . TRP A 1 124 ? -1.775 14.083 -3.505 1.00 34.83 124 TRP A CA 1
ATOM 934 C C . TRP A 1 124 ? -2.429 13.718 -2.149 1.00 30.85 124 TRP A C 1
ATOM 935 O O . TRP A 1 124 ? -2.107 14.306 -1.086 1.00 34.65 124 TRP A O 1
ATOM 946 N N . HIS A 1 125 ? -3.326 12.731 -2.174 1.00 28.70 125 HIS A N 1
ATOM 947 C CA . HIS A 1 125 ? -4.053 12.284 -0.966 1.00 28.71 125 HIS A CA 1
ATOM 948 C C . HIS A 1 125 ? -3.115 11.894 0.135 1.00 29.96 125 HIS A C 1
ATOM 949 O O . HIS A 1 125 ? -3.243 12.337 1.296 1.00 31.14 125 HIS A O 1
ATOM 956 N N . PHE A 1 126 ? -2.163 11.027 -0.218 1.00 32.48 126 PHE A N 1
ATOM 957 C CA . PHE A 1 126 ? -1.205 10.566 0.773 1.00 33.52 126 PHE A CA 1
ATOM 958 C C . PHE A 1 126 ? -0.234 11.669 1.167 1.00 35.02 126 PHE A C 1
ATOM 959 O O . PHE A 1 126 ? 0.140 11.740 2.335 1.00 33.11 126 PHE A O 1
ATOM 967 N N . MET A 1 127 ? 0.191 12.489 0.211 1.00 30.43 127 MET A N 1
ATOM 968 C CA . MET A 1 127 ? 1.186 13.565 0.512 1.00 35.47 127 MET A CA 1
ATOM 969 C C . MET A 1 127 ? 0.571 14.624 1.416 1.00 32.13 127 MET A C 1
ATOM 970 O O . MET A 1 127 ? 1.196 15.076 2.377 1.00 29.43 127 MET A O 1
ATOM 975 N N . LYS A 1 128 ? -0.708 14.923 1.196 1.00 34.31 128 LYS A N 1
ATOM 976 C CA . LYS A 1 128 ? -1.467 15.869 2.037 1.00 34.62 128 LYS A CA 1
ATOM 977 C C . LYS A 1 128 ? -1.654 15.314 3.433 1.00 33.67 128 LYS A C 1
ATOM 978 O O . LYS A 1 128 ? -1.429 15.986 4.461 1.00 33.75 128 LYS A O 1
ATOM 984 N N . LEU A 1 129 ? -2.067 14.067 3.513 1.00 34.06 129 LEU A N 1
ATOM 985 C CA . LEU A 1 129 ? -2.153 13.430 4.804 1.00 33.38 129 LEU A CA 1
ATOM 986 C C . LEU A 1 129 ? -0.776 13.438 5.548 1.00 31.17 129 LEU A C 1
ATOM 987 O O . LEU A 1 129 ? -0.708 13.700 6.748 1.00 33.08 129 LEU A O 1
ATOM 992 N N . ALA A 1 130 ? 0.276 13.072 4.840 1.00 33.85 130 ALA A N 1
ATOM 993 C CA . ALA A 1 130 ? 1.652 13.067 5.403 1.00 36.44 130 ALA A CA 1
ATOM 994 C C . ALA A 1 130 ? 2.094 14.469 5.913 1.00 37.82 130 ALA A C 1
ATOM 995 O O . ALA A 1 130 ? 2.773 14.610 6.937 1.00 34.88 130 ALA A O 1
ATOM 997 N N . GLU A 1 131 ? 1.691 15.503 5.188 1.00 40.74 131 GLU A N 1
ATOM 998 C CA . GLU A 1 131 ? 2.078 16.881 5.543 1.00 44.31 131 GLU A CA 1
ATOM 999 C C . GLU A 1 131 ? 1.454 17.272 6.876 1.00 42.34 131 GLU A C 1
ATOM 1000 O O . GLU A 1 131 ? 2.136 17.760 7.802 1.00 40.70 131 GLU A O 1
ATOM 1006 N N . ARG A 1 132 ? 0.172 16.962 7.010 1.00 39.78 132 ARG A N 1
ATOM 1007 C CA . ARG A 1 132 ? -0.486 17.162 8.288 1.00 40.95 132 ARG A CA 1
ATOM 1008 C C . ARG A 1 132 ? 0.128 16.354 9.420 1.00 36.96 132 ARG A C 1
ATOM 1009 O O . ARG A 1 132 ? 0.303 16.842 10.508 1.00 42.05 132 ARG A O 1
ATOM 1017 N N . TYR A 1 133 ? 0.485 15.117 9.131 1.00 37.95 133 TYR A N 1
ATOM 1018 C CA . TYR A 1 133 ? 1.011 14.139 10.114 1.00 36.77 133 TYR A CA 1
ATOM 1019 C C . TYR A 1 133 ? 2.446 14.483 10.582 1.00 32.38 133 TYR A C 1
ATOM 1020 O O . TYR A 1 133 ? 2.820 14.272 11.727 1.00 35.18 133 TYR A O 1
ATOM 1029 N N . THR A 1 134 ? 3.243 14.973 9.645 1.00 36.51 134 THR A N 1
ATOM 1030 C CA . THR A 1 134 ? 4.636 15.358 9.887 1.00 38.81 134 THR A CA 1
ATOM 1031 C C . THR A 1 134 ? 4.740 16.425 10.988 1.00 39.99 134 THR A C 1
ATOM 1032 O O . THR A 1 134 ? 5.532 16.267 11.912 1.00 42.33 134 THR A O 1
ATOM 1036 N N . THR A 1 135 ? 3.906 17.457 10.883 1.00 43.52 135 THR A N 1
ATOM 1037 C CA . THR A 1 135 ? 3.828 18.553 11.874 1.00 47.01 135 THR A CA 1
ATOM 1038 C C . THR A 1 135 ? 3.602 18.024 13.271 1.00 44.16 135 THR A C 1
ATOM 1039 O O . THR A 1 135 ? 4.327 18.388 14.209 1.00 44.88 135 THR A O 1
ATOM 1043 N N . GLY A 1 136 ? 2.584 17.159 13.402 1.00 44.16 136 GLY A N 1
ATOM 1044 C CA . GLY A 1 136 ? 2.197 16.633 14.679 1.00 38.82 136 GLY A CA 1
ATOM 1045 C C . GLY A 1 136 ? 3.301 15.799 15.264 1.00 41.10 136 GLY A C 1
ATOM 1046 O O . GLY A 1 136 ? 3.592 15.898 16.465 1.00 40.22 136 GLY A O 1
ATOM 1047 N N . LEU A 1 137 ? 3.926 14.955 14.429 1.00 37.02 137 LEU A N 1
ATOM 1048 C CA . LEU A 1 137 ? 5.028 14.106 14.915 1.00 34.18 137 LEU A CA 1
ATOM 1049 C C . LEU A 1 137 ? 6.291 14.951 15.238 1.00 33.74 137 LEU A C 1
ATOM 1050 O O . LEU A 1 137 ? 7.023 14.628 16.159 1.00 28.79 137 LEU A O 1
ATOM 1055 N N . SER A 1 138 ? 6.600 15.967 14.432 1.00 41.31 138 SER A N 1
ATOM 1056 C CA . SER A 1 138 ? 7.765 16.856 14.774 1.00 47.08 138 SER A CA 1
ATOM 1057 C C . SER A 1 138 ? 7.596 17.501 16.157 1.00 47.35 138 SER A C 1
ATOM 1058 O O . SER A 1 138 ? 8.539 17.497 16.921 1.00 47.39 138 SER A O 1
ATOM 1061 N N . GLU A 1 139 ? 6.378 17.965 16.482 1.00 48.49 139 GLU A N 1
ATOM 1062 C CA . GLU A 1 139 ? 6.105 18.531 17.797 1.00 47.50 139 GLU A CA 1
ATOM 1063 C C . GLU A 1 139 ? 6.345 17.528 18.909 1.00 47.16 139 GLU A C 1
ATOM 1064 O O . GLU A 1 139 ? 6.907 17.880 19.939 1.00 49.84 139 GLU A O 1
ATOM 1070 N N . ALA A 1 140 ? 5.961 16.270 18.719 1.00 42.65 140 ALA A N 1
ATOM 1071 C CA . ALA A 1 140 ? 6.194 15.276 19.762 1.00 39.08 140 ALA A CA 1
ATOM 1072 C C . ALA A 1 140 ? 7.651 14.911 19.886 1.00 40.63 140 ALA A C 1
ATOM 1073 O O . ALA A 1 140 ? 8.107 14.552 20.984 1.00 39.03 140 ALA A O 1
ATOM 1075 N N . MET A 1 141 ? 8.381 14.938 18.770 1.00 41.20 141 MET A N 1
ATOM 1076 C CA . MET A 1 141 ? 9.825 14.664 18.805 1.00 43.26 141 MET A CA 1
ATOM 1077 C C . MET A 1 141 ? 10.520 15.718 19.645 1.00 44.13 141 MET A C 1
ATOM 1078 O O . MET A 1 141 ? 11.345 15.373 20.476 1.00 48.16 141 MET A O 1
ATOM 1083 N N . ARG A 1 142 ? 10.139 16.970 19.426 1.00 50.19 142 ARG A N 1
ATOM 1084 C CA . ARG A 1 142 ? 10.745 18.108 20.129 1.00 62.23 142 ARG A CA 1
ATOM 1085 C C . ARG A 1 142 ? 10.505 18.076 21.633 1.00 55.78 142 ARG A C 1
ATOM 1086 O O . ARG A 1 142 ? 11.300 18.621 22.348 1.00 59.35 142 ARG A O 1
ATOM 1094 N N . ARG A 1 143 ? 9.431 17.430 22.099 1.00 52.88 143 ARG A N 1
ATOM 1095 C CA . ARG A 1 143 ? 9.181 17.203 23.549 1.00 49.59 143 ARG A CA 1
ATOM 1096 C C . ARG A 1 143 ? 9.879 16.033 24.129 1.00 45.71 143 ARG A C 1
ATOM 1097 O O . ARG A 1 143 ? 9.752 15.796 25.331 1.00 48.26 143 ARG A O 1
ATOM 1105 N N . GLY A 1 144 ? 10.507 15.212 23.299 1.00 36.93 144 GLY A N 1
ATOM 1106 C CA . GLY A 1 144 ? 11.068 13.972 23.789 1.00 39.57 144 GLY A CA 1
ATOM 1107 C C . GLY A 1 144 ? 10.090 12.824 23.956 1.00 41.38 144 GLY A C 1
ATOM 1108 O O . GLY A 1 144 ? 10.402 11.811 24.589 1.00 42.23 144 GLY A O 1
ATOM 1109 N N . GLU A 1 145 ? 8.909 12.955 23.364 1.00 47.41 145 GLU A N 1
ATOM 1110 C CA . GLU A 1 145 ? 7.823 12.007 23.597 1.00 47.52 145 GLU A CA 1
ATOM 1111 C C . GLU A 1 145 ? 7.975 10.772 22.702 1.00 44.01 145 GLU A C 1
ATOM 1112 O O . GLU A 1 145 ? 7.648 9.660 23.091 1.00 42.58 145 GLU A O 1
ATOM 1118 N N . ILE A 1 146 ? 8.455 10.995 21.486 1.00 42.99 146 ILE A N 1
ATOM 1119 C CA . ILE A 1 146 ? 8.674 9.915 20.558 1.00 43.64 146 ILE A CA 1
ATOM 1120 C C . ILE A 1 146 ? 10.078 9.926 19.988 1.00 44.76 146 ILE A C 1
ATOM 1121 O O . ILE A 1 146 ? 10.734 10.968 20.005 1.00 43.88 146 ILE A O 1
ATOM 1126 N N . ILE A 1 147 ? 10.518 8.752 19.515 1.00 40.77 147 ILE A N 1
ATOM 1127 C CA . ILE A 1 147 ? 11.823 8.568 18.863 1.00 41.04 147 ILE A CA 1
ATOM 1128 C C . ILE A 1 147 ? 12.114 9.683 17.878 1.00 40.28 147 ILE A C 1
ATOM 1129 O O . ILE A 1 147 ? 11.227 10.108 17.149 1.00 35.06 147 ILE A O 1
ATOM 1134 N N . ASN A 1 148 ? 13.368 10.153 17.878 1.00 38.01 148 ASN A N 1
ATOM 1135 C CA . ASN A 1 148 ? 13.771 11.252 17.061 1.00 40.27 148 ASN A CA 1
ATOM 1136 C C . ASN A 1 148 ? 14.334 10.723 15.738 1.00 40.46 148 ASN A C 1
ATOM 1137 O O . ASN A 1 148 ? 15.439 10.164 15.710 1.00 35.16 148 ASN A O 1
ATOM 1142 N N . VAL A 1 149 ? 13.528 10.859 14.678 1.00 36.12 149 VAL A N 1
ATOM 1143 C CA . VAL A 1 149 ? 13.782 10.299 13.350 1.00 32.98 149 VAL A CA 1
ATOM 1144 C C . VAL A 1 149 ? 13.178 11.225 12.333 1.00 31.96 149 VAL A C 1
ATOM 1145 O O . VAL A 1 149 ? 12.417 12.107 12.688 1.00 34.64 149 VAL A O 1
ATOM 1149 N N . ASP A 1 150 ? 13.506 11.046 11.054 1.00 32.02 150 ASP A N 1
ATOM 1150 C CA . ASP A 1 150 ? 12.916 11.891 10.008 1.00 32.82 150 ASP A CA 1
ATOM 1151 C C . ASP A 1 150 ? 11.378 11.778 10.168 1.00 37.29 150 ASP A C 1
ATOM 1152 O O . ASP A 1 150 ? 10.829 10.677 10.130 1.00 32.55 150 ASP A O 1
ATOM 1157 N N . PRO A 1 151 ? 10.694 12.906 10.390 1.00 36.30 151 PRO A N 1
ATOM 1158 C CA . PRO A 1 151 ? 9.273 12.816 10.709 1.00 34.76 151 PRO A CA 1
ATOM 1159 C C . PRO A 1 151 ? 8.338 12.607 9.496 1.00 30.41 151 PRO A C 1
ATOM 1160 O O . PRO A 1 151 ? 7.247 12.052 9.661 1.00 32.20 151 PRO A O 1
ATOM 1164 N N . GLU A 1 152 ? 8.743 13.027 8.316 1.00 31.97 152 GLU A N 1
ATOM 1165 C CA . GLU A 1 152 ? 8.080 12.591 7.124 1.00 33.32 152 GLU A CA 1
ATOM 1166 C C . GLU A 1 152 ? 8.132 10.998 6.969 1.00 35.03 152 GLU A C 1
ATOM 1167 O O . GLU A 1 152 ? 7.094 10.363 6.772 1.00 31.79 152 GLU A O 1
ATOM 1173 N N . LEU A 1 153 ? 9.337 10.422 7.061 1.00 33.08 153 LEU A N 1
ATOM 1174 C CA . LEU A 1 153 ? 9.564 8.971 6.960 1.00 31.89 153 LEU A CA 1
ATOM 1175 C C . LEU A 1 153 ? 8.639 8.230 7.945 1.00 32.55 153 LEU A C 1
ATOM 1176 O O . LEU A 1 153 ? 7.905 7.308 7.570 1.00 27.61 153 LEU A O 1
ATOM 1181 N N . LEU A 1 154 ? 8.664 8.657 9.215 1.00 30.04 154 LEU A N 1
ATOM 1182 C CA . LEU A 1 154 ? 7.829 8.074 10.223 1.00 29.51 154 LEU A CA 1
ATOM 1183 C C . LEU A 1 154 ? 6.298 8.193 9.922 1.00 28.77 154 LEU A C 1
ATOM 1184 O O . LEU A 1 154 ? 5.565 7.241 10.173 1.00 26.96 154 LEU A O 1
ATOM 1189 N N . SER A 1 155 ? 5.868 9.307 9.338 1.00 27.50 155 SER A N 1
ATOM 1190 C CA . SER A 1 155 ? 4.487 9.475 8.925 1.00 28.58 155 SER A CA 1
ATOM 1191 C C . SER A 1 155 ? 4.103 8.370 7.903 1.00 29.45 155 SER A C 1
ATOM 1192 O O . SER A 1 155 ? 3.015 7.802 8.039 1.00 25.28 155 SER A O 1
ATOM 1195 N N . TYR A 1 156 ? 4.965 8.133 6.894 1.00 25.69 156 TYR A N 1
ATOM 1196 C CA . TYR A 1 156 ? 4.704 7.097 5.847 1.00 24.18 156 TYR A CA 1
ATOM 1197 C C . TYR A 1 156 ? 4.724 5.696 6.421 1.00 24.25 156 TYR A C 1
ATOM 1198 O O . TYR A 1 156 ? 3.932 4.839 6.007 1.00 27.81 156 TYR A O 1
ATOM 1207 N N . VAL A 1 157 ? 5.567 5.468 7.421 1.00 23.70 157 VAL A N 1
ATOM 1208 C CA . VAL A 1 157 ? 5.594 4.206 8.115 1.00 23.63 157 VAL A CA 1
ATOM 1209 C C . VAL A 1 157 ? 4.226 3.969 8.750 1.00 26.69 157 VAL A C 1
ATOM 1210 O O . VAL A 1 157 ? 3.627 2.955 8.510 1.00 25.20 157 VAL A O 1
ATOM 1214 N N . LEU A 1 158 ? 3.732 4.937 9.530 1.00 30.73 158 LEU A N 1
ATOM 1215 C CA . LEU A 1 158 ? 2.417 4.869 10.208 1.00 27.81 158 LEU A CA 1
ATOM 1216 C C . LEU A 1 158 ? 1.195 4.811 9.258 1.00 27.80 158 LEU A C 1
ATOM 1217 O O . LEU A 1 158 ? 0.313 3.982 9.440 1.00 26.75 158 LEU A O 1
ATOM 1222 N N . ILE A 1 159 ? 1.171 5.679 8.250 1.00 24.29 159 ILE A N 1
ATOM 1223 C CA . ILE A 1 159 ? 0.173 5.608 7.183 1.00 25.10 159 ILE A CA 1
ATOM 1224 C C . ILE A 1 159 ? 0.154 4.213 6.457 1.00 27.69 159 ILE A C 1
ATOM 1225 O O . ILE A 1 159 ? -0.943 3.685 6.177 1.00 27.79 159 ILE A O 1
ATOM 1230 N N . GLY A 1 160 ? 1.340 3.655 6.152 1.00 23.77 160 GLY A N 1
ATOM 1231 C CA . GLY A 1 160 ? 1.499 2.378 5.430 1.00 24.61 160 GLY A CA 1
ATOM 1232 C C . GLY A 1 160 ? 0.902 1.244 6.228 1.00 24.38 160 GLY A C 1
ATOM 1233 O O . GLY A 1 160 ? 0.156 0.422 5.720 1.00 23.20 160 GLY A O 1
ATOM 1234 N N . ILE A 1 161 ? 1.183 1.249 7.513 1.00 24.95 161 ILE A N 1
ATOM 1235 C CA . ILE A 1 161 ? 0.573 0.329 8.462 1.00 24.97 161 ILE A CA 1
ATOM 1236 C C . ILE A 1 161 ? -0.976 0.448 8.437 1.00 25.74 161 ILE A C 1
ATOM 1237 O O . ILE A 1 161 ? -1.687 -0.535 8.337 1.00 24.25 161 ILE A O 1
ATOM 1242 N N . ALA A 1 162 ? -1.485 1.655 8.479 1.00 24.97 162 ALA A N 1
ATOM 1243 C CA . ALA A 1 162 ? -2.921 1.844 8.576 1.00 28.83 162 ALA A CA 1
ATOM 1244 C C . ALA A 1 162 ? -3.596 1.367 7.298 1.00 24.12 162 ALA A C 1
ATOM 1245 O O . ALA A 1 162 ? -4.629 0.736 7.364 1.00 24.84 162 ALA A O 1
ATOM 1247 N N . HIS A 1 163 ? -3.032 1.743 6.156 1.00 23.18 163 HIS A N 1
ATOM 1248 C CA . HIS A 1 163 ? -3.609 1.396 4.896 1.00 24.42 163 HIS A CA 1
ATOM 1249 C C . HIS A 1 163 ? -3.708 -0.165 4.751 1.00 23.76 163 HIS A C 1
ATOM 1250 O O . HIS A 1 163 ? -4.747 -0.711 4.368 1.00 25.22 163 HIS A O 1
ATOM 1257 N N . MET A 1 164 ? -2.585 -0.850 5.027 1.00 21.73 164 MET A N 1
ATOM 1258 C CA . MET A 1 164 ? -2.496 -2.295 4.804 1.00 23.21 164 MET A CA 1
ATOM 1259 C C . MET A 1 164 ? -3.466 -3.027 5.793 1.00 26.00 164 MET A C 1
ATOM 1260 O O . MET A 1 164 ? -4.108 -4.010 5.407 1.00 25.10 164 MET A O 1
ATOM 1265 N N . LEU A 1 165 ? -3.556 -2.589 7.054 1.00 23.61 165 LEU A N 1
ATOM 1266 C CA . LEU A 1 165 ? -4.491 -3.242 8.013 1.00 24.30 165 LEU A CA 1
ATOM 1267 C C . LEU A 1 165 ? -5.934 -2.970 7.616 1.00 23.23 165 LEU A C 1
ATOM 1268 O O . LEU A 1 165 ? -6.830 -3.845 7.712 1.00 22.57 165 LEU A O 1
ATOM 1273 N N . GLY A 1 166 ? -6.180 -1.772 7.147 1.00 20.99 166 GLY A N 1
ATOM 1274 C CA . GLY A 1 166 ? -7.466 -1.489 6.584 1.00 23.40 166 GLY A CA 1
ATOM 1275 C C . GLY A 1 166 ? -7.869 -2.402 5.440 1.00 23.66 166 GLY A C 1
ATOM 1276 O O . GLY A 1 166 ? -8.987 -2.930 5.427 1.00 23.13 166 GLY A O 1
ATOM 1277 N N . LYS A 1 167 ? -6.955 -2.652 4.518 1.00 24.76 167 LYS A N 1
ATOM 1278 C CA . LYS A 1 167 ? -7.204 -3.647 3.473 1.00 26.45 167 LYS A CA 1
ATOM 1279 C C . LYS A 1 167 ? -7.432 -5.074 4.005 1.00 26.09 167 LYS A C 1
ATOM 1280 O O . LYS A 1 167 ? -8.441 -5.709 3.648 1.00 25.87 167 LYS A O 1
ATOM 1286 N N . ARG A 1 168 ? -6.494 -5.598 4.776 1.00 22.62 168 ARG A N 1
ATOM 1287 C CA . ARG A 1 168 ? -6.632 -6.974 5.273 1.00 25.39 168 ARG A CA 1
ATOM 1288 C C . ARG A 1 168 ? -7.843 -7.232 6.213 1.00 25.59 168 ARG A C 1
ATOM 1289 O O . ARG A 1 168 ? -8.606 -8.211 6.040 1.00 26.03 168 ARG A O 1
ATOM 1297 N N . TYR A 1 169 ? -8.063 -6.326 7.154 1.00 22.27 169 TYR A N 1
ATOM 1298 C CA . TYR A 1 169 ? -9.020 -6.547 8.257 1.00 24.84 169 TYR A CA 1
ATOM 1299 C C . TYR A 1 169 ? -10.378 -5.860 8.133 1.00 27.76 169 TYR A C 1
ATOM 1300 O O . TYR A 1 169 ? -11.322 -6.192 8.868 1.00 26.58 169 TYR A O 1
ATOM 1309 N N . VAL A 1 170 ? -10.508 -4.962 7.156 1.00 25.20 170 VAL A N 1
ATOM 1310 C CA . VAL A 1 170 ? -11.736 -4.276 6.905 1.00 28.91 170 VAL A CA 1
ATOM 1311 C C . VAL A 1 170 ? -12.257 -4.480 5.465 1.00 29.16 170 VAL A C 1
ATOM 1312 O O . VAL A 1 170 ? -13.437 -4.645 5.305 1.00 27.54 170 VAL A O 1
ATOM 1316 N N . LEU A 1 171 ? -11.407 -4.427 4.438 1.00 29.26 171 LEU A N 1
ATOM 1317 C CA . LEU A 1 171 ? -11.852 -4.510 3.055 1.00 27.28 171 LEU A CA 1
ATOM 1318 C C . LEU A 1 171 ? -11.929 -5.958 2.629 1.00 31.47 171 LEU A C 1
ATOM 1319 O O . LEU A 1 171 ? -12.924 -6.393 2.088 1.00 29.23 171 LEU A O 1
ATOM 1324 N N . TRP A 1 172 ? -10.913 -6.757 2.920 1.00 30.40 172 TRP A N 1
ATOM 1325 C CA . TRP A 1 172 ? -10.913 -8.139 2.423 1.00 33.54 172 TRP A CA 1
ATOM 1326 C C . TRP A 1 172 ? -11.540 -9.115 3.391 1.00 36.47 172 TRP A C 1
ATOM 1327 O O . TRP A 1 172 ? -11.577 -10.314 3.151 1.00 39.61 172 TRP A O 1
ATOM 1338 N N . SER A 1 173 ? -11.984 -8.609 4.519 1.00 37.77 173 SER A N 1
ATOM 1339 C CA . SER A 1 173 ? -12.583 -9.401 5.542 1.00 38.18 173 SER A CA 1
ATOM 1340 C C . SER A 1 173 ? -13.512 -8.404 6.202 1.00 39.93 173 SER A C 1
ATOM 1341 O O . SER A 1 173 ? -13.227 -7.219 6.197 1.00 46.73 173 SER A O 1
ATOM 1344 N N . ASN A 1 174 ? -14.625 -8.799 6.766 1.00 39.57 174 ASN A N 1
ATOM 1345 C CA . ASN A 1 174 ? -15.351 -7.793 7.574 1.00 48.87 174 ASN A CA 1
ATOM 1346 C C . ASN A 1 174 ? -15.304 -8.203 9.043 1.00 45.87 174 ASN A C 1
ATOM 1347 O O . ASN A 1 174 ? -16.205 -7.897 9.791 1.00 47.13 174 ASN A O 1
ATOM 1352 N N . SER A 1 175 ? -14.244 -8.924 9.427 1.00 43.98 175 SER A N 1
ATOM 1353 C CA . SER A 1 175 ? -13.991 -9.313 10.814 1.00 44.11 175 SER A CA 1
ATOM 1354 C C . SER A 1 175 ? -13.608 -8.107 11.687 1.00 42.04 175 SER A C 1
ATOM 1355 O O . SER A 1 175 ? -13.997 -8.049 12.851 1.00 47.57 175 SER A O 1
ATOM 1358 N N . GLY A 1 176 ? -12.835 -7.163 11.147 1.00 37.88 176 GLY A N 1
ATOM 1359 C CA . GLY A 1 176 ? -12.252 -6.089 11.960 1.00 31.17 176 GLY A CA 1
ATOM 1360 C C . GLY A 1 176 ? -11.177 -6.776 12.762 1.00 32.54 176 GLY A C 1
ATOM 1361 O O . GLY A 1 176 ? -10.754 -7.909 12.472 1.00 36.76 176 GLY A O 1
ATOM 1362 N N . LEU A 1 177 ? -10.722 -6.143 13.809 1.00 31.10 177 LEU A N 1
ATOM 1363 C CA . LEU A 1 177 ? -9.716 -6.782 14.660 1.00 30.92 177 LEU A CA 1
ATOM 1364 C C . LEU A 1 177 ? -10.362 -7.399 15.965 1.00 27.77 177 LEU A C 1
ATOM 1365 O O . LEU A 1 177 ? -11.250 -6.824 16.574 1.00 26.00 177 LEU A O 1
ATOM 1370 N N . THR A 1 178 ? -9.901 -8.557 16.393 1.00 27.21 178 THR A N 1
ATOM 1371 C CA . THR A 1 178 ? -10.300 -9.039 17.707 1.00 29.03 178 THR A CA 1
ATOM 1372 C C . THR A 1 178 ? -9.785 -8.043 18.793 1.00 30.94 178 THR A C 1
ATOM 1373 O O . THR A 1 178 ? -8.910 -7.139 18.532 1.00 28.66 178 THR A O 1
ATOM 1377 N N . LEU A 1 179 ? -10.305 -8.190 20.008 1.00 33.43 179 LEU A N 1
ATOM 1378 C CA . LEU A 1 179 ? -9.674 -7.543 21.195 1.00 30.44 179 LEU A CA 1
ATOM 1379 C C . LEU A 1 179 ? -8.172 -7.931 21.301 1.00 28.04 179 LEU A C 1
ATOM 1380 O O . LEU A 1 179 ? -7.378 -7.087 21.565 1.00 30.60 179 LEU A O 1
ATOM 1385 N N . LYS A 1 180 ? -7.793 -9.199 21.142 1.00 29.43 180 LYS A N 1
ATOM 1386 C CA . LYS A 1 180 ? -6.401 -9.589 21.267 1.00 33.59 180 LYS A CA 1
ATOM 1387 C C . LYS A 1 180 ? -5.493 -8.869 20.204 1.00 37.56 180 LYS A C 1
ATOM 1388 O O . LYS A 1 180 ? -4.409 -8.421 20.529 1.00 31.43 180 LYS A O 1
ATOM 1394 N N . GLN A 1 181 ? -5.971 -8.748 18.957 1.00 32.93 181 GLN A N 1
ATOM 1395 C CA . GLN A 1 181 ? -5.243 -8.052 17.873 1.00 29.46 181 GLN A CA 1
ATOM 1396 C C . GLN A 1 181 ? -5.167 -6.563 18.115 1.00 31.74 181 GLN A C 1
ATOM 1397 O O . GLN A 1 181 ? -4.132 -5.910 17.874 1.00 25.43 181 GLN A O 1
ATOM 1403 N N . GLN A 1 182 ? -6.253 -6.008 18.619 1.00 30.90 182 GLN A N 1
ATOM 1404 C CA . GLN A 1 182 ? -6.270 -4.593 18.982 1.00 35.57 182 GLN A CA 1
ATOM 1405 C C . GLN A 1 182 ? -5.238 -4.250 20.119 1.00 36.03 182 GLN A C 1
ATOM 1406 O O . GLN A 1 182 ? -4.575 -3.193 20.051 1.00 34.81 182 GLN A O 1
ATOM 1412 N N . ARG A 1 183 ? -5.089 -5.149 21.088 1.00 32.76 183 ARG A N 1
ATOM 1413 C CA . ARG A 1 183 ? -4.078 -5.003 22.143 1.00 37.85 183 ARG A CA 1
ATOM 1414 C C . ARG A 1 183 ? -2.659 -5.197 21.579 1.00 40.59 183 ARG A C 1
ATOM 1415 O O . ARG A 1 183 ? -1.771 -4.436 21.950 1.00 37.17 183 ARG A O 1
ATOM 1423 N N . ASP A 1 184 ? -2.473 -6.184 20.688 1.00 34.58 184 ASP A N 1
ATOM 1424 C CA . ASP A 1 184 ? -1.187 -6.404 20.008 1.00 34.42 184 ASP A CA 1
ATOM 1425 C C . ASP A 1 184 ? -0.732 -5.227 19.198 1.00 32.90 184 ASP A C 1
ATOM 1426 O O . ASP A 1 184 ? 0.474 -4.922 19.211 1.00 34.98 184 ASP A O 1
ATOM 1431 N N . LEU A 1 185 ? -1.664 -4.635 18.446 1.00 29.28 185 LEU A N 1
ATOM 1432 C CA . LEU A 1 185 ? -1.423 -3.470 17.641 1.00 30.48 185 LEU A CA 1
ATOM 1433 C C . LEU A 1 185 ? -1.036 -2.250 18.508 1.00 35.23 185 LEU A C 1
ATOM 1434 O O . LEU A 1 185 ? -0.114 -1.528 18.172 1.00 34.28 185 LEU A O 1
ATOM 1439 N N . ASP A 1 186 ? -1.712 -2.039 19.624 1.00 36.01 186 ASP A N 1
ATOM 1440 C CA . ASP A 1 186 ? -1.297 -0.974 20.566 1.00 36.50 186 ASP A CA 1
ATOM 1441 C C . ASP A 1 186 ? 0.122 -1.102 21.066 1.00 32.52 186 ASP A C 1
ATOM 1442 O O . ASP A 1 186 ? 0.777 -0.110 21.181 1.00 28.65 186 ASP A O 1
ATOM 1447 N N . LEU A 1 187 ? 0.513 -2.329 21.401 1.00 30.45 187 LEU A N 1
ATOM 1448 C CA . LEU A 1 187 ? 1.834 -2.756 21.775 1.00 33.63 187 LEU A CA 1
ATOM 1449 C C . LEU A 1 187 ? 2.901 -2.610 20.693 1.00 38.84 187 LEU A C 1
ATOM 1450 O O . LEU A 1 187 ? 4.022 -2.223 20.975 1.00 36.16 187 LEU A O 1
ATOM 1455 N N . ILE A 1 188 ? 2.580 -3.017 19.475 1.00 33.22 188 ILE A N 1
ATOM 1456 C CA . ILE A 1 188 ? 3.394 -2.670 18.332 1.00 28.80 188 ILE A CA 1
ATOM 1457 C C . ILE A 1 188 ? 3.669 -1.159 18.220 1.00 27.84 188 ILE A C 1
ATOM 1458 O O . ILE A 1 188 ? 4.813 -0.774 18.095 1.00 32.09 188 ILE A O 1
ATOM 1463 N N . ILE A 1 189 ? 2.651 -0.335 18.255 1.00 27.58 189 ILE A N 1
ATOM 1464 C CA . ILE A 1 189 ? 2.817 1.117 18.114 1.00 35.08 189 ILE A CA 1
ATOM 1465 C C . ILE A 1 189 ? 3.611 1.789 19.248 1.00 37.47 189 ILE A C 1
ATOM 1466 O O . ILE A 1 189 ? 4.459 2.651 18.990 1.00 43.54 189 ILE A O 1
ATOM 1471 N N . GLU A 1 190 ? 3.293 1.458 20.485 1.00 38.93 190 GLU A N 1
ATOM 1472 C CA . GLU A 1 190 ? 4.057 1.962 21.643 1.00 40.58 190 GLU A CA 1
ATOM 1473 C C . GLU A 1 190 ? 5.514 1.538 21.600 1.00 34.84 190 GLU A C 1
ATOM 1474 O O . GLU A 1 190 ? 6.375 2.334 21.845 1.00 36.63 190 GLU A O 1
ATOM 1480 N N . ASN A 1 191 ? 5.759 0.257 21.375 1.00 33.10 191 ASN A N 1
ATOM 1481 C CA . ASN A 1 191 ? 7.100 -0.273 21.229 1.00 34.16 191 ASN A CA 1
ATOM 1482 C C . ASN A 1 191 ? 7.882 0.435 20.101 1.00 36.76 191 ASN A C 1
ATOM 1483 O O . ASN A 1 191 ? 9.053 0.743 20.272 1.00 33.96 191 ASN A O 1
ATOM 1488 N N . MET A 1 192 ? 7.232 0.729 18.973 1.00 33.08 192 MET A N 1
ATOM 1489 C CA . MET A 1 192 ? 7.904 1.401 17.864 1.00 32.36 192 MET A CA 1
ATOM 1490 C C . MET A 1 192 ? 8.280 2.829 18.209 1.00 32.50 192 MET A C 1
ATOM 1491 O O . MET A 1 192 ? 9.372 3.327 17.855 1.00 30.65 192 MET A O 1
ATOM 1496 N N . LEU A 1 193 ? 7.357 3.517 18.859 1.00 30.41 193 LEU A N 1
ATOM 1497 C CA . LEU A 1 193 ? 7.508 4.954 19.062 1.00 33.78 193 LEU A CA 1
ATOM 1498 C C . LEU A 1 193 ? 8.217 5.424 20.354 1.00 32.25 193 LEU A C 1
ATOM 1499 O O . LEU A 1 193 ? 8.669 6.575 20.410 1.00 31.44 193 LEU A O 1
ATOM 1504 N N . THR A 1 194 ? 8.284 4.587 21.361 1.00 33.51 194 THR A N 1
ATOM 1505 C CA . THR A 1 194 ? 8.810 5.048 22.654 1.00 35.81 194 THR A CA 1
ATOM 1506 C C . THR A 1 194 ? 10.331 4.967 22.676 1.00 34.55 194 THR A C 1
ATOM 1507 O O . THR A 1 194 ? 10.900 3.898 22.488 1.00 34.21 194 THR A O 1
ATOM 1511 N N . PRO A 1 195 ? 10.998 6.118 22.865 1.00 37.46 195 PRO A N 1
ATOM 1512 C CA . PRO A 1 195 ? 12.441 6.190 23.045 1.00 44.43 195 PRO A CA 1
ATOM 1513 C C . PRO A 1 195 ? 12.899 5.141 24.042 1.00 43.23 195 PRO A C 1
ATOM 1514 O O . PRO A 1 195 ? 12.254 5.000 25.076 1.00 44.70 195 PRO A O 1
ATOM 1518 N N . ARG A 1 196 ? 13.955 4.397 23.762 1.00 50.10 196 ARG A N 1
ATOM 1519 C CA . ARG A 1 196 ? 14.311 3.323 24.702 1.00 61.86 196 ARG A CA 1
ATOM 1520 C C . ARG A 1 196 ? 14.842 3.773 26.091 1.00 70.82 196 ARG A C 1
ATOM 1521 O O . ARG A 1 196 ? 15.958 4.291 26.240 1.00 69.27 196 ARG A O 1
ATOM 1529 N N . GLU B 1 13 ? 8.643 -22.353 -23.589 1.00 47.85 13 GLU B N 1
ATOM 1530 C CA . GLU B 1 13 ? 9.457 -21.308 -24.295 1.00 53.80 13 GLU B CA 1
ATOM 1531 C C . GLU B 1 13 ? 8.616 -20.363 -25.125 1.00 42.90 13 GLU B C 1
ATOM 1532 O O . GLU B 1 13 ? 8.804 -19.174 -25.039 1.00 40.24 13 GLU B O 1
ATOM 1538 N N . SER B 1 14 ? 7.687 -20.883 -25.918 1.00 38.84 14 SER B N 1
ATOM 1539 C CA . SER B 1 14 ? 6.584 -20.051 -26.401 1.00 34.91 14 SER B CA 1
ATOM 1540 C C . SER B 1 14 ? 5.859 -19.358 -25.271 1.00 32.88 14 SER B C 1
ATOM 1541 O O . SER B 1 14 ? 5.505 -18.173 -25.364 1.00 30.38 14 SER B O 1
ATOM 1544 N N . LEU B 1 15 ? 5.604 -20.106 -24.201 1.00 35.68 15 LEU B N 1
ATOM 1545 C CA . LEU B 1 15 ? 4.935 -19.575 -23.034 1.00 37.35 15 LEU B CA 1
ATOM 1546 C C . LEU B 1 15 ? 5.749 -18.447 -22.422 1.00 34.68 15 LEU B C 1
ATOM 1547 O O . LEU B 1 15 ? 5.234 -17.363 -22.145 1.00 31.66 15 LEU B O 1
ATOM 1552 N N . ASN B 1 16 ? 7.039 -18.682 -22.239 1.00 36.48 16 ASN B N 1
ATOM 1553 C CA . ASN B 1 16 ? 7.894 -17.601 -21.755 1.00 35.64 16 ASN B CA 1
ATOM 1554 C C . ASN B 1 16 ? 7.978 -16.370 -22.641 1.00 32.07 16 ASN B C 1
ATOM 1555 O O . ASN B 1 16 ? 8.036 -15.284 -22.097 1.00 29.95 16 ASN B O 1
ATOM 1560 N N . LYS B 1 17 ? 7.964 -16.521 -23.980 1.00 28.23 17 LYS B N 1
ATOM 1561 C CA . LYS B 1 17 ? 7.958 -15.338 -24.854 1.00 27.64 17 LYS B CA 1
ATOM 1562 C C . LYS B 1 17 ? 6.682 -14.552 -24.703 1.00 24.87 17 LYS B C 1
ATOM 1563 O O . LYS B 1 17 ? 6.678 -13.320 -24.708 1.00 26.35 17 LYS B O 1
ATOM 1569 N N . ILE B 1 18 ? 5.555 -15.250 -24.615 1.00 26.59 18 ILE B N 1
ATOM 1570 C CA . ILE B 1 18 ? 4.253 -14.599 -24.425 1.00 25.58 18 ILE B CA 1
ATOM 1571 C C . ILE B 1 18 ? 4.245 -13.829 -23.118 1.00 24.62 18 ILE B C 1
ATOM 1572 O O . ILE B 1 18 ? 3.844 -12.653 -23.089 1.00 27.51 18 ILE B O 1
ATOM 1577 N N . LEU B 1 19 ? 4.704 -14.460 -22.062 1.00 24.13 19 LEU B N 1
ATOM 1578 C CA . LEU B 1 19 ? 4.711 -13.767 -20.758 1.00 26.08 19 LEU B CA 1
ATOM 1579 C C . LEU B 1 19 ? 5.593 -12.535 -20.780 1.00 23.75 19 LEU B C 1
ATOM 1580 O O . LEU B 1 19 ? 5.174 -11.470 -20.380 1.00 25.67 19 LEU B O 1
ATOM 1585 N N . ASP B 1 20 ? 6.820 -12.643 -21.292 1.00 27.73 20 ASP B N 1
ATOM 1586 C CA . ASP B 1 20 ? 7.701 -11.463 -21.372 1.00 31.37 20 ASP B CA 1
ATOM 1587 C C . ASP B 1 20 ? 7.149 -10.336 -22.199 1.00 26.47 20 ASP B C 1
ATOM 1588 O O . ASP B 1 20 ? 7.256 -9.151 -21.862 1.00 23.70 20 ASP B O 1
ATOM 1593 N N . ALA B 1 21 ? 6.548 -10.681 -23.330 1.00 23.73 21 ALA B N 1
ATOM 1594 C CA . ALA B 1 21 ? 5.898 -9.663 -24.164 1.00 22.38 21 ALA B CA 1
ATOM 1595 C C . ALA B 1 21 ? 4.721 -8.984 -23.460 1.00 27.08 21 ALA B C 1
ATOM 1596 O O . ALA B 1 21 ? 4.502 -7.728 -23.525 1.00 25.14 21 ALA B O 1
ATOM 1598 N N . SER B 1 22 ? 3.928 -9.785 -22.767 1.00 25.19 22 SER B N 1
ATOM 1599 C CA . SER B 1 22 ? 2.781 -9.208 -22.054 1.00 24.70 22 SER B CA 1
ATOM 1600 C C . SER B 1 22 ? 3.214 -8.254 -20.961 1.00 26.59 22 SER B C 1
ATOM 1601 O O . SER B 1 22 ? 2.649 -7.155 -20.803 1.00 26.80 22 SER B O 1
ATOM 1604 N N . VAL B 1 23 ? 4.259 -8.644 -20.229 1.00 27.52 23 VAL B N 1
ATOM 1605 C CA . VAL B 1 23 ? 4.746 -7.791 -19.132 1.00 28.79 23 VAL B CA 1
ATOM 1606 C C . VAL B 1 23 ? 5.162 -6.475 -19.709 1.00 29.01 23 VAL B C 1
ATOM 1607 O O . VAL B 1 23 ? 4.772 -5.408 -19.229 1.00 29.22 23 VAL B O 1
ATOM 1611 N N . GLU B 1 24 ? 5.931 -6.530 -20.799 1.00 30.39 24 GLU B N 1
ATOM 1612 C CA . GLU B 1 24 ? 6.410 -5.272 -21.354 1.00 31.30 24 GLU B CA 1
ATOM 1613 C C . GLU B 1 24 ? 5.295 -4.414 -21.860 1.00 30.38 24 GLU B C 1
ATOM 1614 O O . GLU B 1 24 ? 5.298 -3.209 -21.661 1.00 29.68 24 GLU B O 1
ATOM 1620 N N . LEU B 1 25 ? 4.334 -5.020 -22.543 1.00 30.55 25 LEU B N 1
ATOM 1621 C CA . LEU B 1 25 ? 3.255 -4.225 -23.176 1.00 30.76 25 LEU B CA 1
ATOM 1622 C C . LEU B 1 25 ? 2.261 -3.598 -22.174 1.00 31.88 25 LEU B C 1
ATOM 1623 O O . LEU B 1 25 ? 1.812 -2.457 -22.343 1.00 29.95 25 LEU B O 1
ATOM 1628 N N . ILE B 1 26 ? 1.876 -4.399 -21.174 1.00 32.63 26 ILE B N 1
ATOM 1629 C CA . ILE B 1 26 ? 0.958 -3.965 -20.093 1.00 33.06 26 ILE B CA 1
ATOM 1630 C C . ILE B 1 26 ? 1.601 -2.822 -19.258 1.00 32.80 26 ILE B C 1
ATOM 1631 O O . ILE B 1 26 ? 0.925 -1.841 -18.926 1.00 32.82 26 ILE B O 1
ATOM 1636 N N . ALA B 1 27 ? 2.896 -2.926 -18.980 1.00 34.14 27 ALA B N 1
ATOM 1637 C CA . ALA B 1 27 ? 3.646 -1.860 -18.248 1.00 32.29 27 ALA B CA 1
ATOM 1638 C C . ALA B 1 27 ? 3.634 -0.577 -19.010 1.00 39.94 27 ALA B C 1
ATOM 1639 O O . ALA B 1 27 ? 3.506 0.486 -18.407 1.00 40.02 27 ALA B O 1
ATOM 1641 N N . ASP B 1 28 ? 3.780 -0.680 -20.329 1.00 39.95 28 ASP B N 1
ATOM 1642 C CA . ASP B 1 28 ? 3.828 0.491 -21.219 1.00 43.83 28 ASP B CA 1
ATOM 1643 C C . ASP B 1 28 ? 2.426 1.056 -21.516 1.00 42.42 28 ASP B C 1
ATOM 1644 O O . ASP B 1 28 ? 2.178 2.217 -21.271 1.00 48.74 28 ASP B O 1
ATOM 1649 N N . LYS B 1 29 ? 1.501 0.246 -22.006 1.00 37.77 29 LYS B N 1
ATOM 1650 C CA . LYS B 1 29 ? 0.228 0.761 -22.488 1.00 37.67 29 LYS B CA 1
ATOM 1651 C C . LYS B 1 29 ? -0.920 0.579 -21.545 1.00 36.59 29 LYS B C 1
ATOM 1652 O O . LYS B 1 29 ? -1.980 1.069 -21.835 1.00 36.87 29 LYS B O 1
ATOM 1658 N N . GLY B 1 30 ? -0.763 -0.194 -20.470 1.00 34.92 30 GLY B N 1
ATOM 1659 C CA . GLY B 1 30 ? -1.920 -0.626 -19.692 1.00 35.50 30 GLY B CA 1
ATOM 1660 C C . GLY B 1 30 ? -2.540 -1.881 -20.281 1.00 34.03 30 GLY B C 1
ATOM 1661 O O . GLY B 1 30 ? -2.290 -2.239 -21.408 1.00 34.03 30 GLY B O 1
ATOM 1662 N N . PHE B 1 31 ? -3.372 -2.506 -19.478 1.00 30.85 31 PHE B N 1
ATOM 1663 C CA . PHE B 1 31 ? -4.005 -3.788 -19.729 1.00 34.79 31 PHE B CA 1
ATOM 1664 C C . PHE B 1 31 ? -5.066 -3.699 -20.826 1.00 36.81 31 PHE B C 1
ATOM 1665 O O . PHE B 1 31 ? -5.121 -4.596 -21.675 1.00 34.09 31 PHE B O 1
ATOM 1673 N N . LEU B 1 32 ? -5.848 -2.626 -20.840 1.00 33.87 32 LEU B N 1
ATOM 1674 C CA . LEU B 1 32 ? -6.975 -2.539 -21.754 1.00 40.05 32 LEU B CA 1
ATOM 1675 C C . LEU B 1 32 ? -6.473 -2.333 -23.169 1.00 36.10 32 LEU B C 1
ATOM 1676 O O . LEU B 1 32 ? -6.888 -3.009 -24.085 1.00 37.47 32 LEU B O 1
ATOM 1681 N N . SER B 1 33 ? -5.543 -1.429 -23.340 1.00 40.45 33 SER B N 1
ATOM 1682 C CA . SER B 1 33 ? -4.933 -1.213 -24.664 1.00 41.73 33 SER B CA 1
ATOM 1683 C C . SER B 1 33 ? -4.059 -2.288 -25.265 1.00 38.55 33 SER B C 1
ATOM 1684 O O . SER B 1 33 ? -3.733 -2.201 -26.413 1.00 41.12 33 SER B O 1
ATOM 1687 N N . THR B 1 34 ? -3.642 -3.269 -24.501 1.00 35.75 34 THR B N 1
ATOM 1688 C CA . THR B 1 34 ? -2.787 -4.326 -24.988 1.00 33.36 34 THR B CA 1
ATOM 1689 C C . THR B 1 34 ? -3.710 -5.403 -25.523 1.00 34.50 34 THR B C 1
ATOM 1690 O O . THR B 1 34 ? -4.561 -5.889 -24.801 1.00 31.96 34 THR B O 1
ATOM 1694 N N . SER B 1 35 ? -3.565 -5.758 -26.800 1.00 31.34 35 SER B N 1
ATOM 1695 C CA . SER B 1 35 ? -4.447 -6.736 -27.448 1.00 31.67 35 SER B CA 1
ATOM 1696 C C . SER B 1 35 ? -3.651 -8.035 -27.493 1.00 30.30 35 SER B C 1
ATOM 1697 O O . SER B 1 35 ? -2.418 -8.032 -27.351 1.00 30.81 35 SER B O 1
ATOM 1700 N N . ILE B 1 36 ? -4.311 -9.141 -27.782 1.00 29.80 36 ILE B N 1
ATOM 1701 C CA . ILE B 1 36 ? -3.621 -10.416 -27.883 1.00 30.79 36 ILE B CA 1
ATOM 1702 C C . ILE B 1 36 ? -2.715 -10.429 -29.115 1.00 30.19 36 ILE B C 1
ATOM 1703 O O . ILE B 1 36 ? -1.639 -11.059 -29.123 1.00 30.94 36 ILE B O 1
ATOM 1708 N N . ASN B 1 37 ? -3.127 -9.703 -30.136 1.00 30.98 37 ASN B N 1
ATOM 1709 C CA . ASN B 1 37 ? -2.322 -9.511 -31.359 1.00 32.14 37 ASN B CA 1
ATOM 1710 C C . ASN B 1 37 ? -0.969 -8.854 -31.073 1.00 29.81 37 ASN B C 1
ATOM 1711 O O . ASN B 1 37 ? 0.041 -9.305 -31.554 1.00 28.87 37 ASN B O 1
ATOM 1716 N N . ASP B 1 38 ? -0.989 -7.769 -30.305 1.00 31.42 38 ASP B N 1
ATOM 1717 C CA . ASP B 1 38 ? 0.247 -7.094 -29.808 1.00 32.52 38 ASP B CA 1
ATOM 1718 C C . ASP B 1 38 ? 1.139 -8.118 -29.120 1.00 29.63 38 ASP B C 1
ATOM 1719 O O . ASP B 1 38 ? 2.333 -8.205 -29.387 1.00 27.78 38 ASP B O 1
ATOM 1724 N N . ILE B 1 39 ? 0.547 -8.919 -28.242 1.00 30.91 39 ILE B N 1
ATOM 1725 C CA . ILE B 1 39 ? 1.297 -9.848 -27.401 1.00 28.03 39 ILE B CA 1
ATOM 1726 C C . ILE B 1 39 ? 1.988 -10.908 -28.212 1.00 28.51 39 ILE B C 1
ATOM 1727 O O . ILE B 1 39 ? 3.200 -11.082 -28.110 1.00 26.62 39 ILE B O 1
ATOM 1732 N N . THR B 1 40 ? 1.221 -11.583 -29.050 1.00 27.11 40 THR B N 1
ATOM 1733 C CA . THR B 1 40 ? 1.765 -12.625 -29.847 1.00 26.47 40 THR B CA 1
ATOM 1734 C C . THR B 1 40 ? 2.729 -12.136 -30.943 1.00 23.99 40 THR B C 1
ATOM 1735 O O . THR B 1 40 ? 3.752 -12.815 -31.191 1.00 20.98 40 THR B O 1
ATOM 1739 N N . SER B 1 41 ? 2.507 -10.941 -31.491 1.00 27.64 41 SER B N 1
ATOM 1740 C CA . SER B 1 41 ? 3.486 -10.345 -32.456 1.00 31.40 41 SER B CA 1
ATOM 1741 C C . SER B 1 41 ? 4.782 -9.994 -31.771 1.00 27.99 41 SER B C 1
ATOM 1742 O O . SER B 1 41 ? 5.867 -10.316 -32.269 1.00 25.71 41 SER B O 1
ATOM 1745 N N . LYS B 1 42 ? 4.688 -9.341 -30.616 1.00 26.51 42 LYS B N 1
ATOM 1746 C CA . LYS B 1 42 ? 5.933 -8.966 -29.880 1.00 29.02 42 LYS B CA 1
ATOM 1747 C C . LYS B 1 42 ? 6.712 -10.141 -29.414 1.00 27.25 42 LYS B C 1
ATOM 1748 O O . LYS B 1 42 ? 7.944 -10.114 -29.357 1.00 25.46 42 LYS B O 1
ATOM 1754 N N . ALA B 1 43 ? 5.971 -11.188 -29.093 1.00 26.68 43 ALA B N 1
ATOM 1755 C CA . ALA B 1 43 ? 6.493 -12.469 -28.661 1.00 26.01 43 ALA B CA 1
ATOM 1756 C C . ALA B 1 43 ? 7.128 -13.276 -29.778 1.00 27.43 43 ALA B C 1
ATOM 1757 O O . ALA B 1 43 ? 7.994 -14.145 -29.518 1.00 32.23 43 ALA B O 1
ATOM 1759 N N . GLY B 1 44 ? 6.717 -13.016 -31.015 1.00 28.07 44 GLY B N 1
ATOM 1760 C CA . GLY B 1 44 ? 7.183 -13.828 -32.109 1.00 28.31 44 GLY B CA 1
ATOM 1761 C C . GLY B 1 44 ? 6.620 -15.215 -32.051 1.00 29.95 44 GLY B C 1
ATOM 1762 O O . GLY B 1 44 ? 7.361 -16.178 -32.215 1.00 31.50 44 GLY B O 1
ATOM 1763 N N . VAL B 1 45 ? 5.330 -15.362 -31.744 1.00 28.25 45 VAL B N 1
ATOM 1764 C CA . VAL B 1 45 ? 4.715 -16.723 -31.742 1.00 31.00 45 VAL B CA 1
ATOM 1765 C C . VAL B 1 45 ? 3.363 -16.664 -32.439 1.00 30.50 45 VAL B C 1
ATOM 1766 O O . VAL B 1 45 ? 2.718 -15.619 -32.487 1.00 27.52 45 VAL B O 1
ATOM 1770 N N . ALA B 1 46 ? 2.911 -17.790 -32.929 1.00 30.03 46 ALA B N 1
ATOM 1771 C CA . ALA B 1 46 ? 1.605 -17.858 -33.611 1.00 29.88 46 ALA B CA 1
ATOM 1772 C C . ALA B 1 46 ? 0.459 -17.340 -32.764 1.00 28.61 46 ALA B C 1
ATOM 1773 O O . ALA B 1 46 ? 0.342 -17.701 -31.576 1.00 27.56 46 ALA B O 1
ATOM 1775 N N . TYR B 1 47 ? -0.373 -16.491 -33.347 1.00 25.39 47 TYR B N 1
ATOM 1776 C CA . TYR B 1 47 ? -1.470 -15.833 -32.636 1.00 30.83 47 TYR B CA 1
ATOM 1777 C C . TYR B 1 47 ? -2.320 -16.834 -31.788 1.00 33.39 47 TYR B C 1
ATOM 1778 O O . TYR B 1 47 ? -2.569 -16.597 -30.579 1.00 25.14 47 TYR B O 1
ATOM 1787 N N . GLY B 1 48 ? -2.697 -17.964 -32.421 1.00 30.58 48 GLY B N 1
ATOM 1788 C CA . GLY B 1 48 ? -3.612 -18.919 -31.778 1.00 31.56 48 GLY B CA 1
ATOM 1789 C C . GLY B 1 48 ? -3.004 -19.572 -30.553 1.00 30.82 48 GLY B C 1
ATOM 1790 O O . GLY B 1 48 ? -3.724 -20.014 -29.664 1.00 32.14 48 GLY B O 1
ATOM 1791 N N . LEU B 1 49 ? -1.686 -19.575 -30.440 1.00 29.13 49 LEU B N 1
ATOM 1792 C CA . LEU B 1 49 ? -1.087 -20.206 -29.293 1.00 32.29 49 LEU B CA 1
ATOM 1793 C C . LEU B 1 49 ? -1.456 -19.552 -28.016 1.00 31.58 49 LEU B C 1
ATOM 1794 O O . LEU B 1 49 ? -1.359 -20.184 -26.988 1.00 31.27 49 LEU B O 1
ATOM 1799 N N . PHE B 1 50 ? -1.786 -18.260 -28.039 1.00 30.55 50 PHE B N 1
ATOM 1800 C CA . PHE B 1 50 ? -2.084 -17.559 -26.804 1.00 32.61 50 PHE B CA 1
ATOM 1801 C C . PHE B 1 50 ? -3.273 -18.257 -26.116 1.00 36.63 50 PHE B C 1
ATOM 1802 O O . PHE B 1 50 ? -3.250 -18.485 -24.890 1.00 35.21 50 PHE B O 1
ATOM 1810 N N . TYR B 1 51 ? -4.288 -18.592 -26.932 1.00 33.30 51 TYR B N 1
ATOM 1811 C CA . TYR B 1 51 ? -5.528 -19.166 -26.435 1.00 32.82 51 TYR B CA 1
ATOM 1812 C C . TYR B 1 51 ? -5.331 -20.561 -25.879 1.00 30.79 51 TYR B C 1
ATOM 1813 O O . TYR B 1 51 ? -6.045 -20.919 -25.008 1.00 31.50 51 TYR B O 1
ATOM 1822 N N . PHE B 1 52 ? -4.330 -21.299 -26.328 1.00 29.53 52 PHE B N 1
ATOM 1823 C CA . PHE B 1 52 ? -3.967 -22.550 -25.714 1.00 34.08 52 PHE B CA 1
ATOM 1824 C C . PHE B 1 52 ? -3.444 -22.350 -24.279 1.00 39.37 52 PHE B C 1
ATOM 1825 O O . PHE B 1 52 ? -3.720 -23.184 -23.411 1.00 40.69 52 PHE B O 1
ATOM 1833 N N . TYR B 1 53 ? -2.648 -21.304 -24.041 1.00 34.45 53 TYR B N 1
ATOM 1834 C CA . TY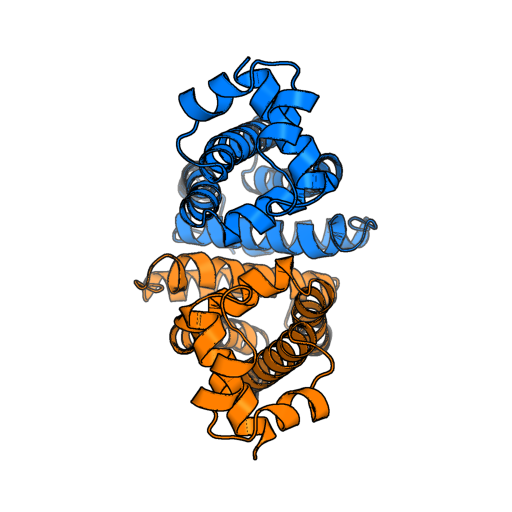R B 1 53 ? -2.083 -21.081 -22.713 1.00 35.63 53 TYR B CA 1
ATOM 1835 C C . TYR B 1 53 ? -3.050 -20.347 -21.801 1.00 34.82 53 TYR B C 1
ATOM 1836 O O . TYR B 1 53 ? -2.984 -20.552 -20.617 1.00 41.91 53 TYR B O 1
ATOM 1845 N N . PHE B 1 54 ? -3.922 -19.494 -22.335 1.00 32.90 54 PHE B N 1
ATOM 1846 C CA . PHE B 1 54 ? -4.786 -18.657 -21.566 1.00 36.52 54 PHE B CA 1
ATOM 1847 C C . PHE B 1 54 ? -6.168 -18.556 -22.189 1.00 39.38 54 PHE B C 1
ATOM 1848 O O . PHE B 1 54 ? -6.283 -18.127 -23.300 1.00 49.70 54 PHE B O 1
ATOM 1856 N N . LYS B 1 55 ? -7.220 -18.891 -21.450 1.00 46.30 55 LYS B N 1
ATOM 1857 C CA . LYS B 1 55 ? -8.600 -18.663 -21.947 1.00 53.75 55 LYS B CA 1
ATOM 1858 C C . LYS B 1 55 ? -8.831 -17.233 -22.335 1.00 51.83 55 LYS B C 1
ATOM 1859 O O . LYS B 1 55 ? -9.426 -16.958 -23.357 1.00 47.78 55 LYS B O 1
ATOM 1865 N N . SER B 1 56 ? -8.395 -16.311 -21.501 1.00 48.48 56 SER B N 1
ATOM 1866 C CA . SER B 1 56 ? -8.658 -14.915 -21.742 1.00 43.42 56 SER B CA 1
ATOM 1867 C C . SER B 1 56 ? -7.456 -14.138 -21.377 1.00 42.47 56 SER B C 1
ATOM 1868 O O . SER B 1 56 ? -6.526 -14.650 -20.723 1.00 40.75 56 SER B O 1
ATOM 1871 N N . LYS B 1 57 ? -7.514 -12.867 -21.768 1.00 40.16 57 LYS B N 1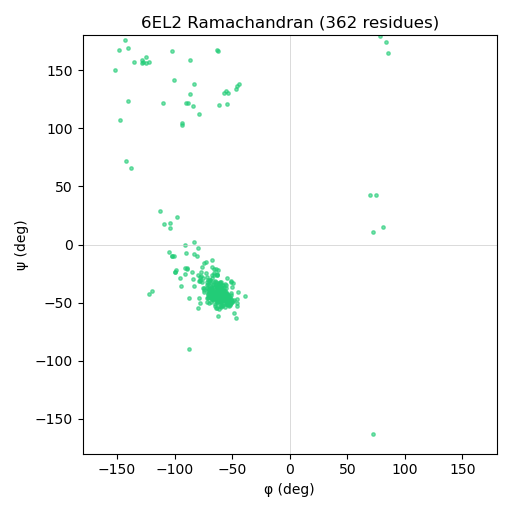
ATOM 1872 C CA . LYS B 1 57 ? -6.469 -11.896 -21.475 1.00 40.72 57 LYS B CA 1
ATOM 1873 C C . LYS B 1 57 ? -6.289 -11.751 -19.989 1.00 36.79 57 LYS B C 1
ATOM 1874 O O . LYS B 1 57 ? -5.170 -11.690 -19.505 1.00 41.14 57 LYS B O 1
ATOM 1880 N N . HIS B 1 58 ? -7.401 -11.768 -19.244 1.00 33.22 58 HIS B N 1
ATOM 1881 C CA . HIS B 1 58 ? -7.373 -11.636 -17.792 1.00 30.38 58 HIS B CA 1
ATOM 1882 C C . HIS B 1 58 ? -6.579 -12.734 -17.144 1.00 32.16 58 HIS B C 1
ATOM 1883 O O . HIS B 1 58 ? -6.015 -12.519 -16.081 1.00 30.95 58 HIS B O 1
ATOM 1890 N N . ASP B 1 59 ? -6.571 -13.942 -17.716 1.00 29.68 59 ASP B N 1
ATOM 1891 C CA . ASP B 1 59 ? -5.839 -15.061 -17.154 1.00 30.25 59 ASP B CA 1
ATOM 1892 C C . ASP B 1 59 ? -4.309 -14.896 -17.164 1.00 35.10 59 ASP B C 1
ATOM 1893 O O . ASP B 1 59 ? -3.584 -15.536 -16.373 1.00 34.03 59 ASP B O 1
ATOM 1898 N N . ILE B 1 60 ? -3.821 -14.068 -18.080 1.00 33.15 60 ILE B N 1
ATOM 1899 C CA . ILE B 1 60 ? -2.384 -13.826 -18.151 1.00 33.73 60 ILE B CA 1
ATOM 1900 C C . ILE B 1 60 ? -1.939 -12.848 -17.040 1.00 30.99 60 ILE B C 1
ATOM 1901 O O . ILE B 1 60 ? -0.819 -12.980 -16.623 1.00 27.08 60 ILE B O 1
ATOM 1906 N N . LEU B 1 61 ? -2.796 -11.888 -16.607 1.00 29.15 61 LEU B N 1
ATOM 1907 C CA . LEU B 1 61 ? -2.558 -11.177 -15.323 1.00 33.16 61 LEU B CA 1
ATOM 1908 C C . LEU B 1 61 ? -2.322 -12.058 -14.166 1.00 29.28 61 LEU B C 1
ATOM 1909 O O . LEU B 1 61 ? -1.386 -11.818 -13.417 1.00 35.65 61 LEU B O 1
ATOM 1914 N N . ASP B 1 62 ? -3.140 -13.095 -13.979 1.00 32.97 62 ASP B N 1
ATOM 1915 C CA . ASP B 1 62 ? -2.873 -14.055 -12.878 1.00 35.81 62 ASP B CA 1
ATOM 1916 C C . ASP B 1 62 ? -1.468 -14.692 -12.961 1.00 34.18 62 ASP B C 1
ATOM 1917 O O . ASP B 1 62 ? -0.750 -14.804 -11.965 1.00 29.50 62 ASP B O 1
ATOM 1922 N N . GLU B 1 63 ? -1.065 -15.107 -14.155 1.00 36.48 63 GLU B N 1
ATOM 1923 C CA . GLU B 1 63 ? 0.256 -15.736 -14.292 1.00 34.00 63 GLU B CA 1
ATOM 1924 C C . GLU B 1 63 ? 1.431 -14.745 -14.083 1.00 28.07 63 GLU B C 1
ATOM 1925 O O . GLU B 1 63 ? 2.422 -15.111 -13.463 1.00 29.61 63 GLU B O 1
ATOM 1931 N N . ILE B 1 64 ? 1.287 -13.516 -14.572 1.00 25.86 64 ILE B N 1
ATOM 1932 C CA . ILE B 1 64 ? 2.300 -12.466 -14.387 1.00 26.44 64 ILE B CA 1
ATOM 1933 C C . ILE B 1 64 ? 2.492 -12.238 -12.858 1.00 25.37 64 ILE B C 1
ATOM 1934 O O . ILE B 1 64 ? 3.647 -12.239 -12.366 1.00 25.81 64 ILE B O 1
ATOM 1939 N N . ILE B 1 65 ? 1.370 -12.096 -12.155 1.00 25.40 65 ILE B N 1
ATOM 1940 C CA . ILE B 1 65 ? 1.406 -11.747 -10.695 1.00 26.76 65 ILE B CA 1
ATOM 1941 C C . ILE B 1 65 ? 2.048 -12.917 -9.944 1.00 26.56 65 ILE B C 1
ATOM 1942 O O . ILE B 1 65 ? 2.937 -12.718 -9.110 1.00 29.40 65 ILE B O 1
ATOM 1947 N N . ARG B 1 66 ? 1.664 -14.151 -10.262 1.00 26.53 66 ARG B N 1
ATOM 1948 C CA . ARG B 1 66 ? 2.376 -15.300 -9.695 1.00 30.58 66 ARG B CA 1
ATOM 1949 C C . ARG B 1 66 ? 3.891 -15.261 -9.891 1.00 33.66 66 ARG B C 1
ATOM 1950 O O . ARG B 1 66 ? 4.663 -15.554 -8.953 1.00 33.62 66 ARG B O 1
ATOM 1958 N N . GLN B 1 67 ? 4.320 -14.930 -11.102 1.00 29.27 67 GLN B N 1
ATOM 1959 C CA . GLN B 1 67 ? 5.791 -14.901 -11.441 1.00 33.36 67 GLN B CA 1
ATOM 1960 C C . GLN B 1 67 ? 6.513 -13.796 -10.683 1.00 30.75 67 GLN B C 1
ATOM 1961 O O . GLN B 1 67 ? 7.599 -13.989 -10.189 1.00 32.31 67 GLN B O 1
ATOM 1967 N N . PHE B 1 68 ? 5.906 -12.608 -10.645 1.00 28.83 68 PHE B N 1
ATOM 1968 C CA . PHE B 1 68 ? 6.501 -11.494 -9.871 1.00 28.70 68 PHE B CA 1
ATOM 1969 C C . PHE B 1 68 ? 6.576 -11.808 -8.373 1.00 30.22 68 PHE B C 1
ATOM 1970 O O . PHE B 1 68 ? 7.545 -11.472 -7.735 1.00 27.48 68 PHE B O 1
ATOM 1978 N N . ASN B 1 69 ? 5.560 -12.494 -7.845 1.00 30.02 69 ASN B N 1
ATOM 1979 C CA . ASN B 1 69 ? 5.520 -12.875 -6.444 1.00 30.92 69 ASN B CA 1
ATOM 1980 C C . ASN B 1 69 ? 6.644 -13.814 -6.075 1.00 32.28 69 ASN B C 1
ATOM 1981 O O . ASN B 1 69 ? 7.320 -13.577 -5.116 1.00 32.76 69 ASN B O 1
ATOM 1986 N N . ARG B 1 70 ? 6.749 -14.916 -6.816 1.00 31.24 70 ARG B N 1
ATOM 1987 C CA . ARG B 1 70 ? 7.851 -15.885 -6.754 1.00 38.12 70 ARG B CA 1
ATOM 1988 C C . ARG B 1 70 ? 9.233 -15.252 -6.850 1.00 32.66 70 ARG B C 1
ATOM 1989 O O . ARG B 1 70 ? 10.101 -15.580 -6.069 1.00 32.62 70 ARG B O 1
ATOM 1997 N N . ASN B 1 71 ? 9.416 -14.363 -7.821 1.00 31.40 71 ASN B N 1
ATOM 1998 C CA . ASN B 1 71 ? 10.731 -13.805 -8.095 1.00 30.79 71 ASN B CA 1
ATOM 1999 C C . ASN B 1 71 ? 11.088 -12.801 -7.033 1.00 29.38 71 ASN B C 1
ATOM 2000 O O . ASN B 1 71 ? 12.230 -12.785 -6.572 1.00 27.81 71 ASN B O 1
ATOM 2005 N N . MET B 1 72 ? 10.115 -12.001 -6.594 1.00 26.62 72 MET B N 1
ATOM 2006 C CA . MET B 1 72 ? 10.365 -11.041 -5.449 1.00 28.07 72 MET B CA 1
ATOM 2007 C C . MET B 1 72 ? 10.790 -11.857 -4.208 1.00 26.67 72 MET B C 1
ATOM 2008 O O . MET B 1 72 ? 11.768 -11.558 -3.518 1.00 25.94 72 MET B O 1
ATOM 2013 N N . ARG B 1 73 ? 10.035 -12.899 -3.922 1.00 27.11 73 ARG B N 1
ATOM 2014 C CA . ARG B 1 73 ? 10.286 -13.663 -2.708 1.00 28.38 73 ARG B CA 1
ATOM 2015 C C . ARG B 1 73 ? 11.612 -14.413 -2.796 1.00 31.63 73 ARG B C 1
ATOM 2016 O O . ARG B 1 73 ? 12.306 -14.520 -1.790 1.00 28.03 73 ARG B O 1
ATOM 2024 N N . TYR B 1 74 ? 11.947 -14.911 -3.982 1.00 32.96 74 TYR B N 1
ATOM 2025 C CA . TYR B 1 74 ? 13.270 -15.543 -4.207 1.00 36.04 74 TYR B CA 1
ATOM 2026 C C . TYR B 1 74 ? 14.433 -14.562 -4.031 1.00 31.71 74 TYR B C 1
ATOM 2027 O O . TYR B 1 74 ? 15.407 -14.876 -3.381 1.00 31.49 74 TYR B O 1
ATOM 2036 N N . TYR B 1 75 ? 14.335 -13.409 -4.662 1.00 29.10 75 TYR B N 1
ATOM 2037 C CA . TYR B 1 75 ? 15.306 -12.359 -4.487 1.00 28.84 75 TYR B CA 1
ATOM 2038 C C . TYR B 1 75 ? 15.539 -12.039 -2.991 1.00 28.86 75 TYR B C 1
ATOM 2039 O O . TYR B 1 75 ? 16.671 -12.087 -2.505 1.00 27.02 75 TYR B O 1
ATOM 2048 N N . LEU B 1 76 ? 14.471 -11.828 -2.232 1.00 25.90 76 LEU B N 1
ATOM 2049 C CA . LEU B 1 76 ? 14.606 -11.414 -0.810 1.00 27.95 76 LEU B CA 1
ATOM 2050 C C . LEU B 1 76 ? 15.173 -12.517 0.074 1.00 30.09 76 LEU B C 1
ATOM 2051 O O . LEU B 1 76 ? 16.053 -12.233 0.914 1.00 29.14 76 LEU B O 1
ATOM 2056 N N . LYS B 1 77 ? 14.692 -13.745 -0.127 1.00 30.93 77 LYS B N 1
ATOM 2057 C CA . LYS B 1 77 ? 15.171 -14.956 0.588 1.00 34.05 77 LYS B CA 1
ATOM 2058 C C . LYS B 1 77 ? 16.682 -15.102 0.438 1.00 33.48 77 LYS B C 1
ATOM 2059 O O . LYS B 1 77 ? 17.378 -15.403 1.439 1.00 30.08 77 LYS B O 1
ATOM 2065 N N . THR B 1 78 ? 17.145 -14.849 -0.794 1.00 34.73 78 THR B N 1
ATOM 2066 C CA . THR B 1 78 ? 18.567 -14.850 -1.175 1.00 39.83 78 THR B CA 1
ATOM 2067 C C . THR B 1 78 ? 19.391 -13.993 -0.237 1.00 41.22 78 THR B C 1
ATOM 2068 O O . THR B 1 78 ? 20.454 -14.444 0.167 1.00 39.11 78 THR B O 1
ATOM 2072 N N . TYR B 1 79 ? 18.883 -12.816 0.147 1.00 39.15 79 TYR B N 1
ATOM 2073 C CA . TYR B 1 79 ? 19.579 -11.944 1.106 1.00 41.30 79 TYR B CA 1
ATOM 2074 C C . TYR B 1 79 ? 19.311 -12.267 2.561 1.00 41.70 79 TYR B C 1
ATOM 2075 O O . TYR B 1 79 ? 20.129 -11.984 3.438 1.00 50.14 79 TYR B O 1
ATOM 2084 N N . THR B 1 80 ? 18.187 -12.899 2.827 1.00 43.06 80 THR B N 1
ATOM 2085 C CA . THR B 1 80 ? 17.787 -13.119 4.197 1.00 43.03 80 THR B CA 1
ATOM 2086 C C . THR B 1 80 ? 18.094 -14.511 4.702 1.00 45.54 80 THR B C 1
ATOM 2087 O O . THR B 1 80 ? 18.161 -14.667 5.885 1.00 42.07 80 THR B O 1
ATOM 2091 N N . GLN B 1 81 ? 18.223 -15.509 3.822 1.00 48.18 81 GLN B N 1
ATOM 2092 C CA . GLN B 1 81 ? 18.756 -16.868 4.193 1.00 54.05 81 GLN B CA 1
ATOM 2093 C C . GLN B 1 81 ? 20.006 -16.897 5.061 1.00 48.45 81 GLN B C 1
ATOM 2094 O O . GLN B 1 81 ? 20.135 -17.739 5.919 1.00 55.31 81 GLN B O 1
ATOM 2100 N N . ASN B 1 82 ? 20.936 -16.011 4.768 1.00 53.09 82 ASN B N 1
ATOM 2101 C CA . ASN B 1 82 ? 22.216 -16.011 5.433 1.00 61.59 82 ASN B CA 1
ATOM 2102 C C . ASN B 1 82 ? 22.229 -15.364 6.816 1.00 61.55 82 ASN B C 1
ATOM 2103 O O . ASN B 1 82 ? 23.271 -15.399 7.450 1.00 64.55 82 ASN B O 1
ATOM 2108 N N . LEU B 1 83 ? 21.108 -14.794 7.286 1.00 51.39 83 LEU B N 1
ATOM 2109 C CA . LEU B 1 83 ? 21.046 -14.073 8.582 1.00 47.10 83 LEU B CA 1
ATOM 2110 C C . LEU B 1 83 ? 20.248 -14.770 9.697 1.00 43.93 83 LEU B C 1
ATOM 2111 O O . LEU B 1 83 ? 19.051 -14.947 9.568 1.00 43.17 83 LEU B O 1
ATOM 2116 N N . ASP B 1 84 ? 20.889 -15.054 10.832 1.00 39.80 84 ASP B N 1
ATOM 2117 C CA . ASP B 1 84 ? 20.225 -15.756 11.944 1.00 42.20 84 ASP B CA 1
ATOM 2118 C C . ASP B 1 84 ? 19.311 -14.914 12.777 1.00 38.74 84 ASP B C 1
ATOM 2119 O O . ASP B 1 84 ? 18.357 -15.430 13.396 1.00 44.70 84 ASP B O 1
ATOM 2124 N N . SER B 1 85 ? 19.590 -13.621 12.836 1.00 32.32 85 SER B N 1
ATOM 2125 C CA . SER B 1 85 ? 18.812 -12.737 13.704 1.00 31.18 85 SER B CA 1
ATOM 2126 C C . SER B 1 85 ? 17.631 -12.318 12.851 1.00 32.89 85 SER B C 1
ATOM 2127 O O . SER B 1 85 ? 17.833 -11.912 11.711 1.00 33.44 85 SER B O 1
ATOM 2130 N N . ARG B 1 86 ? 16.423 -12.449 13.364 1.00 33.18 86 ARG B N 1
ATOM 2131 C CA . ARG B 1 86 ? 15.235 -12.041 12.614 1.00 34.68 86 ARG B CA 1
ATOM 2132 C C . ARG B 1 86 ? 15.188 -10.532 12.496 1.00 34.29 86 ARG B C 1
ATOM 2133 O O . ARG B 1 86 ? 14.754 -10.001 11.474 1.00 29.03 86 ARG B O 1
ATOM 2141 N N . ILE B 1 87 ? 15.583 -9.855 13.574 1.00 32.54 87 ILE B N 1
ATOM 2142 C CA . ILE B 1 87 ? 15.747 -8.382 13.521 1.00 35.06 87 ILE B CA 1
ATOM 2143 C C . ILE B 1 87 ? 16.633 -7.975 12.318 1.00 32.09 87 ILE B C 1
ATOM 2144 O O . ILE B 1 87 ? 16.288 -7.013 11.607 1.00 32.30 87 ILE B O 1
ATOM 2149 N N . ASP B 1 88 ? 17.745 -8.688 12.077 1.00 32.06 88 ASP B N 1
ATOM 2150 C CA . ASP B 1 88 ? 18.583 -8.420 10.881 1.00 34.13 88 ASP B CA 1
ATOM 2151 C C . ASP B 1 88 ? 17.883 -8.788 9.559 1.00 31.78 88 ASP B C 1
ATOM 2152 O O . ASP B 1 88 ? 18.067 -8.134 8.544 1.00 31.40 88 ASP B O 1
ATOM 2157 N N . VAL B 1 89 ? 17.131 -9.864 9.556 1.00 32.23 89 VAL B N 1
ATOM 2158 C CA . VAL B 1 89 ? 16.326 -10.217 8.391 1.00 29.60 89 VAL B CA 1
ATOM 2159 C C . VAL B 1 89 ? 15.337 -9.121 8.033 1.00 26.85 89 VAL B C 1
ATOM 2160 O O . VAL B 1 89 ? 15.168 -8.824 6.853 1.00 29.30 89 VAL B O 1
ATOM 2164 N N . GLU B 1 90 ? 14.711 -8.516 9.021 1.00 26.83 90 GLU B N 1
ATOM 2165 C CA . GLU B 1 90 ? 13.774 -7.445 8.751 1.00 28.12 90 GLU B CA 1
ATOM 2166 C C . GLU B 1 90 ? 14.429 -6.157 8.266 1.00 27.80 90 GLU B C 1
ATOM 2167 O O . GLU B 1 90 ? 13.935 -5.524 7.328 1.00 24.00 90 GLU B O 1
ATOM 2173 N N . LYS B 1 91 ? 15.536 -5.755 8.876 1.00 27.04 91 LYS B N 1
ATOM 2174 C CA . LYS B 1 91 ? 16.235 -4.545 8.379 1.00 31.36 91 LYS B CA 1
ATOM 2175 C C . LYS B 1 91 ? 16.751 -4.677 6.955 1.00 27.73 91 LYS B C 1
ATOM 2176 O O . LYS B 1 91 ? 16.590 -3.766 6.128 1.00 28.11 91 LYS B O 1
ATOM 2182 N N . VAL B 1 92 ? 17.425 -5.773 6.719 1.00 28.27 92 VAL B N 1
ATOM 2183 C CA . VAL B 1 92 ? 18.035 -6.054 5.438 1.00 29.37 92 VAL B CA 1
ATOM 2184 C C . VAL B 1 92 ? 16.983 -6.294 4.369 1.00 28.88 92 VAL B C 1
ATOM 2185 O O . VAL B 1 92 ? 17.118 -5.775 3.261 1.00 27.36 92 VAL B O 1
ATOM 2189 N N . GLY B 1 93 ? 15.960 -7.081 4.696 1.00 27.36 93 GLY B N 1
ATOM 2190 C CA . GLY B 1 93 ? 14.885 -7.407 3.720 1.00 27.24 93 GLY B CA 1
ATOM 2191 C C . GLY B 1 93 ? 14.135 -6.188 3.271 1.00 25.88 93 GLY B C 1
ATOM 2192 O O . GLY B 1 93 ? 13.847 -5.985 2.082 1.00 23.89 93 GLY B O 1
ATOM 2193 N N . MET B 1 94 ? 13.841 -5.310 4.211 1.00 27.31 94 MET B N 1
ATOM 2194 C CA . MET B 1 94 ? 13.235 -4.028 3.849 1.00 30.06 94 MET B CA 1
ATOM 2195 C C . MET B 1 94 ? 14.099 -3.249 2.838 1.00 28.61 94 MET B C 1
ATOM 2196 O O . MET B 1 94 ? 13.598 -2.759 1.792 1.00 27.82 94 MET B O 1
ATOM 2201 N N . LYS B 1 95 ? 15.395 -3.160 3.130 1.00 27.83 95 LYS B N 1
ATOM 2202 C CA . LYS B 1 95 ? 16.338 -2.496 2.221 1.00 30.89 95 LYS B CA 1
ATOM 2203 C C . LYS B 1 95 ? 16.401 -3.141 0.888 1.00 27.89 95 LYS B C 1
ATOM 2204 O O . LYS B 1 95 ? 16.261 -2.481 -0.136 1.00 27.67 95 LYS B O 1
ATOM 2210 N N . LYS B 1 96 ? 16.511 -4.456 0.907 1.00 26.22 96 LYS B N 1
ATOM 2211 C CA . LYS B 1 96 ? 16.468 -5.204 -0.341 1.00 26.63 96 LYS B CA 1
ATOM 2212 C C . LYS B 1 96 ? 15.171 -5.048 -1.097 1.00 25.96 96 LYS B C 1
ATOM 2213 O O . LYS B 1 96 ? 15.216 -5.001 -2.379 1.00 24.17 96 LYS B O 1
ATOM 2219 N N . PHE B 1 97 ? 14.036 -4.949 -0.386 1.00 23.27 97 PHE B N 1
ATOM 2220 C CA . PHE B 1 97 ? 12.775 -4.703 -1.103 1.00 23.81 97 PHE B CA 1
ATOM 2221 C C . PHE B 1 97 ? 12.826 -3.354 -1.863 1.00 26.21 97 PHE B C 1
ATOM 2222 O O . PHE B 1 97 ? 12.440 -3.278 -3.029 1.00 23.38 97 PHE B O 1
ATOM 2230 N N . LEU B 1 98 ? 13.258 -2.300 -1.194 1.00 25.59 98 LEU B N 1
ATOM 2231 C CA . LEU B 1 98 ? 13.371 -1.002 -1.865 1.00 25.80 98 LEU B CA 1
ATOM 2232 C C . LEU B 1 98 ? 14.284 -1.032 -3.115 1.00 24.98 98 LEU B C 1
ATOM 2233 O O . LEU B 1 98 ? 13.962 -0.407 -4.118 1.00 27.51 98 LEU B O 1
ATOM 2238 N N . GLU B 1 99 ? 15.361 -1.796 -3.049 1.00 24.70 99 GLU B N 1
ATOM 2239 C CA . GLU B 1 99 ? 16.247 -1.982 -4.168 1.00 28.37 99 GLU B CA 1
ATOM 2240 C C . GLU B 1 99 ? 15.564 -2.747 -5.313 1.00 26.64 99 GLU B C 1
ATOM 2241 O O . GLU B 1 99 ? 15.666 -2.347 -6.477 1.00 22.68 99 GLU B O 1
ATOM 2247 N N . TRP B 1 100 ? 14.881 -3.838 -4.980 1.00 26.01 100 TRP B N 1
ATOM 2248 C CA . TRP B 1 100 ? 14.076 -4.615 -5.971 1.00 27.20 100 TRP B CA 1
ATOM 2249 C C . TRP B 1 100 ? 12.986 -3.769 -6.617 1.00 26.03 100 TRP B C 1
ATOM 2250 O O . TRP B 1 100 ? 12.746 -3.853 -7.839 1.00 27.43 100 TRP B O 1
ATOM 2261 N N . MET B 1 101 ? 12.289 -3.001 -5.806 1.00 23.79 101 MET B N 1
ATOM 2262 C CA . MET B 1 101 ? 11.207 -2.176 -6.279 1.00 27.35 101 MET B CA 1
ATOM 2263 C C . MET B 1 101 ? 11.769 -1.103 -7.259 1.00 28.72 101 MET B C 1
ATOM 2264 O O . MET B 1 101 ? 11.105 -0.773 -8.282 1.00 25.93 101 MET B O 1
ATOM 2269 N N . ASN B 1 102 ? 12.990 -0.616 -6.983 1.00 28.19 102 ASN B N 1
ATOM 2270 C CA . ASN B 1 102 ? 13.657 0.326 -7.885 1.00 29.78 102 ASN B CA 1
ATOM 2271 C C . ASN B 1 102 ? 13.965 -0.316 -9.251 1.00 30.61 102 ASN B C 1
ATOM 2272 O O . ASN B 1 102 ? 13.647 0.237 -10.268 1.00 28.75 102 ASN B O 1
ATOM 2277 N N . GLU B 1 103 ? 14.497 -1.524 -9.212 1.00 29.04 103 GLU B N 1
ATOM 2278 C CA . GLU B 1 103 ? 14.828 -2.286 -10.366 1.00 36.87 103 GLU B CA 1
ATOM 2279 C C . GLU B 1 103 ? 13.599 -2.681 -11.188 1.00 37.31 103 GLU B C 1
ATOM 2280 O O . GLU B 1 103 ? 13.690 -2.724 -12.381 1.00 38.81 103 GLU B O 1
ATOM 2286 N N . ASN B 1 104 ? 12.439 -2.895 -10.559 1.00 33.15 104 ASN B N 1
ATOM 2287 C CA . ASN B 1 104 ? 11.195 -3.348 -11.226 1.00 32.64 104 ASN B CA 1
ATOM 2288 C C . ASN B 1 104 ? 10.090 -2.293 -11.315 1.00 31.50 104 ASN B C 1
ATOM 2289 O O . ASN B 1 104 ? 8.888 -2.592 -11.506 1.00 32.18 104 ASN B O 1
ATOM 2294 N N . LYS B 1 105 ? 10.516 -1.061 -11.127 1.00 28.87 105 LYS B N 1
ATOM 2295 C CA . LYS B 1 105 ? 9.661 0.104 -10.992 1.00 35.53 105 LYS B CA 1
ATOM 2296 C C . LYS B 1 105 ? 8.702 0.260 -12.202 1.00 34.96 105 LYS B C 1
ATOM 2297 O O . LYS B 1 105 ? 7.512 0.523 -12.030 1.00 30.20 105 LYS B O 1
ATOM 2303 N N . LYS B 1 106 ? 9.190 0.046 -13.413 1.00 37.83 106 LYS B N 1
ATOM 2304 C CA . LYS B 1 106 ? 8.338 0.271 -14.603 1.00 43.07 106 LYS B CA 1
ATOM 2305 C C . LYS B 1 106 ? 7.192 -0.725 -14.683 1.00 39.20 106 LYS B C 1
ATOM 2306 O O . LYS B 1 106 ? 6.173 -0.493 -15.309 1.00 44.24 106 LYS B O 1
ATOM 2312 N N . TYR B 1 107 ? 7.343 -1.819 -13.978 1.00 33.66 107 TYR B N 1
ATOM 2313 C CA . TYR B 1 107 ? 6.283 -2.785 -13.898 1.00 36.23 107 TYR B CA 1
ATOM 2314 C C . TYR B 1 107 ? 5.143 -2.542 -12.934 1.00 33.66 107 TYR B C 1
ATOM 2315 O O . TYR B 1 107 ? 4.178 -3.302 -12.969 1.00 34.93 107 TYR B O 1
ATOM 2324 N N . TYR B 1 108 ? 5.272 -1.551 -12.052 1.00 32.93 108 TYR B N 1
ATOM 2325 C CA . TYR B 1 108 ? 4.336 -1.389 -10.994 1.00 33.05 108 TYR B CA 1
ATOM 2326 C C . TYR B 1 108 ? 2.921 -1.078 -11.528 1.00 34.42 108 TYR B C 1
ATOM 2327 O O . TYR B 1 108 ? 1.917 -1.438 -10.893 1.00 32.05 108 TYR B O 1
ATOM 2336 N N . LYS B 1 109 ? 2.840 -0.488 -12.725 1.00 31.41 109 LYS B N 1
ATOM 2337 C CA . LYS B 1 109 ? 1.527 -0.271 -13.353 1.00 34.72 109 LYS B CA 1
ATOM 2338 C C . LYS B 1 109 ? 0.705 -1.563 -13.509 1.00 30.88 109 LYS B C 1
ATOM 2339 O O . LYS B 1 109 ? -0.505 -1.533 -13.427 1.00 31.11 109 LYS B O 1
ATOM 2345 N N . ILE B 1 110 ? 1.371 -2.675 -13.744 1.00 25.34 110 ILE B N 1
ATOM 2346 C CA . ILE B 1 110 ? 0.709 -3.934 -13.882 1.00 29.70 110 ILE B CA 1
ATOM 2347 C C . ILE B 1 110 ? -0.049 -4.269 -12.566 1.00 31.21 110 ILE B C 1
ATOM 2348 O O . ILE B 1 110 ? -1.127 -4.815 -12.584 1.00 34.91 110 ILE B O 1
ATOM 2353 N N . PHE B 1 111 ? 0.617 -4.076 -11.445 1.00 26.00 111 PHE B N 1
ATOM 2354 C CA . PHE B 1 111 ? 0.038 -4.358 -10.146 1.00 26.99 111 PHE B CA 1
ATOM 2355 C C . PHE B 1 111 ? -1.172 -3.462 -9.878 1.00 28.54 111 PHE B C 1
ATOM 2356 O O . PHE B 1 111 ? -2.216 -3.931 -9.430 1.00 31.60 111 PHE B O 1
ATOM 2364 N N . ILE B 1 112 ? -1.053 -2.192 -10.221 1.00 27.09 112 ILE B N 1
ATOM 2365 C CA . ILE B 1 112 ? -2.127 -1.239 -10.075 1.00 31.48 112 ILE B CA 1
ATOM 2366 C C . ILE B 1 112 ? -3.384 -1.658 -10.858 1.00 34.45 112 ILE B C 1
ATOM 2367 O O . ILE B 1 112 ? -4.546 -1.554 -10.379 1.00 30.79 112 ILE B O 1
ATOM 2372 N N . GLU B 1 113 ? -3.197 -2.052 -12.108 1.00 32.99 113 GLU B N 1
ATOM 2373 C CA . GLU B 1 113 ? -4.358 -2.447 -12.910 1.00 34.56 113 GLU B CA 1
ATOM 2374 C C . GLU B 1 113 ? -4.858 -3.804 -12.555 1.00 31.74 113 GLU B C 1
ATOM 2375 O O . GLU B 1 113 ? -5.994 -4.107 -12.848 1.00 33.86 113 GLU B O 1
ATOM 2381 N N . THR B 1 114 ? -4.017 -4.648 -11.991 1.00 30.76 114 THR B N 1
ATOM 2382 C CA . THR B 1 114 ? -4.484 -5.938 -11.451 1.00 33.48 114 THR B CA 1
ATOM 2383 C C . THR B 1 114 ? -5.541 -5.764 -10.305 1.00 32.14 114 THR B C 1
ATOM 2384 O O . THR B 1 114 ? -6.537 -6.472 -10.263 1.00 29.52 114 THR B O 1
ATOM 2388 N N . GLN B 1 115 ? -5.357 -4.778 -9.443 1.00 32.39 115 GLN B N 1
ATOM 2389 C CA . GLN B 1 115 ? -6.358 -4.458 -8.432 1.00 32.91 115 GLN B CA 1
ATOM 2390 C C . GLN B 1 115 ? -7.729 -4.192 -9.010 1.00 35.09 115 GLN B C 1
ATOM 2391 O O . GLN B 1 115 ? -8.714 -4.628 -8.446 1.00 33.14 115 GLN B O 1
ATOM 2397 N N . VAL B 1 116 ? -7.793 -3.532 -10.170 1.00 32.32 116 VAL B N 1
ATOM 2398 C CA . VAL B 1 116 ? -9.061 -3.330 -10.841 1.00 33.78 116 VAL B CA 1
ATOM 2399 C C . VAL B 1 116 ? -9.539 -4.549 -11.601 1.00 34.13 116 VAL B C 1
ATOM 2400 O O . VAL B 1 116 ? -10.702 -4.878 -11.529 1.00 33.79 116 VAL B O 1
ATOM 2404 N N . HIS B 1 117 ? -8.660 -5.191 -12.361 1.00 32.02 117 HIS B N 1
ATOM 2405 C CA . HIS B 1 117 ? -9.082 -6.173 -13.366 1.00 33.99 117 HIS B CA 1
ATOM 2406 C C . HIS B 1 117 ? -9.057 -7.622 -12.855 1.00 30.55 117 HIS B C 1
ATOM 2407 O O . HIS B 1 117 ? -9.823 -8.389 -13.339 1.00 34.74 117 HIS B O 1
ATOM 2414 N N . ARG B 1 118 ? -8.189 -7.959 -11.908 1.00 27.01 118 ARG B N 1
ATOM 2415 C CA . ARG B 1 118 ? -8.109 -9.267 -11.324 1.00 31.26 118 ARG B CA 1
ATOM 2416 C C . ARG B 1 118 ? -7.912 -9.169 -9.801 1.00 31.45 118 ARG B C 1
ATOM 2417 O O . ARG B 1 118 ? -6.887 -9.606 -9.277 1.00 25.77 118 ARG B O 1
ATOM 2425 N N . PRO B 1 119 ? -8.929 -8.636 -9.096 1.00 33.06 119 PRO B N 1
ATOM 2426 C CA . PRO B 1 119 ? -8.730 -8.376 -7.639 1.00 33.73 119 PRO B CA 1
ATOM 2427 C C . PRO B 1 119 ? -8.450 -9.598 -6.790 1.00 29.63 119 PRO B C 1
ATOM 2428 O O . PRO B 1 119 ? -7.782 -9.450 -5.773 1.00 32.85 119 PRO B O 1
ATOM 2432 N N . ASP B 1 120 ? -8.821 -10.803 -7.222 1.00 27.88 120 ASP B N 1
ATOM 2433 C CA . ASP B 1 120 ? -8.506 -12.002 -6.448 1.00 29.69 120 ASP B CA 1
ATOM 2434 C C . ASP B 1 120 ? -7.027 -12.347 -6.472 1.00 26.64 120 ASP B C 1
ATOM 2435 O O . ASP B 1 120 ? -6.465 -12.772 -5.444 1.00 25.61 120 ASP B O 1
ATOM 2440 N N . ILE B 1 121 ? -6.345 -12.090 -7.572 1.00 27.66 121 ILE B N 1
ATOM 2441 C CA . ILE B 1 121 ? -4.876 -12.332 -7.615 1.00 28.62 121 ILE B CA 1
ATOM 2442 C C . ILE B 1 121 ? -4.027 -11.238 -6.918 1.00 25.28 121 ILE B C 1
ATOM 2443 O O . ILE B 1 121 ? -2.918 -11.498 -6.425 1.00 23.78 121 ILE B O 1
ATOM 2448 N N . TYR B 1 122 ? -4.525 -10.018 -6.940 1.00 25.76 122 TYR B N 1
ATOM 2449 C CA . TYR B 1 122 ? -3.954 -8.925 -6.189 1.00 24.03 122 TYR B CA 1
ATOM 2450 C C . TYR B 1 122 ? -3.897 -9.267 -4.705 1.00 24.73 122 TYR B C 1
ATOM 2451 O O . TYR B 1 122 ? -2.883 -9.109 -4.078 1.00 23.74 122 TYR B O 1
ATOM 2460 N N . LYS B 1 123 ? -5.018 -9.711 -4.158 1.00 25.96 123 LYS B N 1
ATOM 2461 C CA . LYS B 1 123 ? -5.144 -10.201 -2.772 1.00 29.57 123 LYS B CA 1
ATOM 2462 C C . LYS B 1 123 ? -4.330 -11.390 -2.496 1.00 26.19 123 LYS B C 1
ATOM 2463 O O . LYS B 1 123 ? -3.740 -11.526 -1.414 1.00 25.87 123 LYS B O 1
ATOM 2469 N N . TRP B 1 124 ? -4.359 -12.351 -3.437 1.00 26.98 124 TRP B N 1
ATOM 2470 C CA . TRP B 1 124 ? -3.519 -13.543 -3.344 1.00 24.42 124 TRP B CA 1
ATOM 2471 C C . TRP B 1 124 ? -2.015 -13.178 -3.148 1.00 24.04 124 TRP B C 1
ATOM 2472 O O . TRP B 1 124 ? -1.297 -13.722 -2.302 1.00 26.82 124 TRP B O 1
ATOM 2483 N N . HIS B 1 125 ? -1.522 -12.234 -3.926 1.00 21.86 125 HIS B N 1
ATOM 2484 C CA . HIS B 1 125 ? -0.118 -11.846 -3.806 1.00 24.45 125 HIS B CA 1
ATOM 2485 C C . HIS B 1 125 ? 0.283 -11.512 -2.317 1.00 22.92 125 HIS B C 1
ATOM 2486 O O . HIS B 1 125 ? 1.261 -12.050 -1.782 1.00 21.42 125 HIS B O 1
ATOM 2493 N N . PHE B 1 126 ? -0.531 -10.659 -1.695 1.00 23.15 126 PHE B N 1
ATOM 2494 C CA . PHE B 1 126 ? -0.351 -10.240 -0.290 1.00 23.26 126 PHE B CA 1
ATOM 2495 C C . PHE B 1 126 ? -0.560 -11.287 0.720 1.00 22.68 126 PHE B C 1
ATOM 2496 O O . PHE B 1 126 ? 0.200 -11.362 1.729 1.00 24.26 126 PHE B O 1
ATOM 2504 N N . MET B 1 127 ? -1.582 -12.108 0.491 1.00 25.80 127 MET B N 1
ATOM 2505 C CA . MET B 1 127 ? -1.812 -13.286 1.339 1.00 27.07 127 MET B CA 1
ATOM 2506 C C . MET B 1 127 ? -0.720 -14.336 1.263 1.00 27.15 127 MET B C 1
ATOM 2507 O O . MET B 1 127 ? -0.319 -14.908 2.267 1.00 27.81 127 MET B O 1
ATOM 2512 N N . LYS B 1 128 ? -0.189 -14.576 0.074 1.00 29.19 128 LYS B N 1
ATOM 2513 C CA . LYS B 1 128 ? 0.902 -15.493 -0.084 1.00 27.88 128 LYS B CA 1
ATOM 2514 C C . LYS B 1 128 ? 2.173 -15.027 0.602 1.00 27.72 128 LYS B C 1
ATOM 2515 O O . LYS B 1 128 ? 2.913 -15.811 1.284 1.00 26.31 128 LYS B O 1
ATOM 2521 N N . LEU B 1 129 ? 2.447 -13.761 0.407 1.00 24.68 129 LEU B N 1
ATOM 2522 C CA . LEU B 1 129 ? 3.580 -13.151 1.052 1.00 27.95 129 LEU B CA 1
ATOM 2523 C C . LEU B 1 129 ? 3.426 -13.246 2.577 1.00 23.34 129 LEU B C 1
ATOM 2524 O O . LEU B 1 129 ? 4.367 -13.609 3.269 1.00 27.90 129 LEU B O 1
ATOM 2529 N N . ALA B 1 130 ? 2.260 -12.874 3.097 1.00 25.73 130 ALA B N 1
ATOM 2530 C CA . ALA B 1 130 ? 2.047 -12.916 4.562 1.00 27.88 130 ALA B CA 1
ATOM 2531 C C . ALA B 1 130 ? 2.176 -14.337 5.134 1.00 27.60 130 ALA B C 1
ATOM 2532 O O . ALA B 1 130 ? 2.634 -14.541 6.249 1.00 28.71 130 ALA B O 1
ATOM 2534 N N . GLU B 1 131 ? 1.764 -15.326 4.350 1.00 32.39 131 GLU B N 1
ATOM 2535 C CA . GLU B 1 131 ? 1.847 -16.761 4.725 1.00 34.38 131 GLU B CA 1
ATOM 2536 C C . GLU B 1 131 ? 3.273 -17.186 5.011 1.00 33.41 131 GLU B C 1
ATOM 2537 O O . GLU B 1 131 ? 3.574 -17.759 6.067 1.00 33.03 131 GLU B O 1
ATOM 2543 N N . ARG B 1 132 ? 4.165 -16.788 4.101 1.00 35.53 132 ARG B N 1
ATOM 2544 C CA . ARG B 1 132 ? 5.603 -17.019 4.231 1.00 34.62 132 ARG B CA 1
ATOM 2545 C C . ARG B 1 132 ? 6.210 -16.186 5.353 1.00 34.29 132 ARG B C 1
ATOM 2546 O O . ARG B 1 132 ? 6.948 -16.675 6.188 1.00 34.12 132 ARG B O 1
ATOM 2554 N N . TYR B 1 133 ? 5.824 -14.928 5.414 1.00 30.72 133 TYR B N 1
ATOM 2555 C CA . TYR B 1 133 ? 6.267 -14.043 6.479 1.00 29.84 133 TYR B CA 1
ATOM 2556 C C . TYR B 1 133 ? 5.891 -14.548 7.913 1.00 29.37 133 TYR B C 1
ATOM 2557 O O . TYR B 1 133 ? 6.662 -14.433 8.866 1.00 26.78 133 TYR B O 1
ATOM 2566 N N . THR B 1 134 ? 4.685 -15.079 8.041 1.00 29.99 134 THR B N 1
ATOM 2567 C CA . THR B 1 134 ? 4.094 -15.417 9.319 1.00 33.48 134 THR B CA 1
ATOM 2568 C C . THR B 1 134 ? 4.892 -16.532 9.974 1.00 35.79 134 THR B C 1
ATOM 2569 O O . THR B 1 134 ? 5.221 -16.448 11.162 1.00 33.11 134 THR B O 1
ATOM 2573 N N . THR B 1 135 ? 5.247 -17.526 9.173 1.00 37.26 135 THR B N 1
ATOM 2574 C CA . THR B 1 135 ? 6.103 -18.646 9.611 1.00 42.87 135 THR B CA 1
ATOM 2575 C C . THR B 1 135 ? 7.440 -18.114 10.197 1.00 42.48 135 THR B C 1
ATOM 2576 O O . THR B 1 135 ? 7.847 -18.481 11.299 1.00 39.98 135 THR B O 1
ATOM 2580 N N . GLY B 1 136 ? 8.110 -17.204 9.488 1.00 42.77 136 GLY B N 1
ATOM 2581 C CA . GLY B 1 136 ? 9.393 -16.722 9.970 1.00 36.86 136 GLY B CA 1
ATOM 2582 C C . GLY B 1 136 ? 9.267 -15.931 11.254 1.00 39.23 136 GLY B C 1
ATOM 2583 O O . GLY B 1 136 ? 10.153 -15.988 12.108 1.00 35.02 136 GLY B O 1
ATOM 2584 N N . LEU B 1 137 ? 8.189 -15.150 11.397 1.00 32.85 137 LEU B N 1
ATOM 2585 C CA . LEU B 1 137 ? 8.012 -14.382 12.610 1.00 31.98 137 LEU B CA 1
ATOM 2586 C C . LEU B 1 137 ? 7.657 -15.244 13.877 1.00 35.22 137 LEU B C 1
ATOM 2587 O O . LEU B 1 137 ? 8.228 -14.988 14.940 1.00 33.16 137 LEU B O 1
ATOM 2592 N N . SER B 1 138 ? 6.730 -16.210 13.814 1.00 38.30 138 SER B N 1
ATOM 2593 C CA . SER B 1 138 ? 6.391 -16.970 15.047 1.00 44.93 138 SER B CA 1
ATOM 2594 C C . SER B 1 138 ? 7.630 -17.763 15.571 1.00 45.51 138 SER B C 1
ATOM 2595 O O . SER B 1 138 ? 7.815 -17.852 16.775 1.00 50.88 138 SER B O 1
ATOM 2598 N N . GLU B 1 139 ? 8.459 -18.294 14.667 1.00 49.37 139 GLU B N 1
ATOM 2599 C CA . GLU B 1 139 ? 9.812 -18.804 15.016 1.00 53.56 139 GLU B CA 1
ATOM 2600 C C . GLU B 1 139 ? 10.623 -17.834 15.929 1.00 52.42 139 GLU B C 1
ATOM 2601 O O . GLU B 1 139 ? 11.131 -18.212 16.987 1.00 55.27 139 GLU B O 1
ATOM 2607 N N . ALA B 1 140 ? 10.707 -16.571 15.541 1.00 44.84 140 ALA B N 1
ATOM 2608 C CA . ALA B 1 140 ? 11.491 -15.576 16.287 1.00 47.17 140 ALA B CA 1
ATOM 2609 C C . ALA B 1 140 ? 10.878 -15.198 17.624 1.00 45.28 140 ALA B C 1
ATOM 2610 O O . ALA B 1 140 ? 11.577 -14.797 18.583 1.00 38.93 140 ALA B O 1
ATOM 2612 N N . MET B 1 141 ? 9.546 -15.246 17.654 1.00 44.20 141 MET B N 1
ATOM 2613 C CA . MET B 1 141 ? 8.787 -14.952 18.847 1.00 41.16 141 MET B CA 1
ATOM 2614 C C . MET B 1 141 ? 9.039 -16.037 19.931 1.00 42.51 141 MET B C 1
ATOM 2615 O O . MET B 1 141 ? 9.063 -15.710 21.130 1.00 40.88 141 MET B O 1
ATOM 2620 N N . ARG B 1 142 ? 9.215 -17.282 19.473 1.00 40.79 142 ARG B N 1
ATOM 2621 C CA . ARG B 1 142 ? 9.394 -18.425 20.328 1.00 55.69 142 ARG B CA 1
ATOM 2622 C C . ARG B 1 142 ? 10.679 -18.267 21.103 1.00 58.91 142 ARG B C 1
ATOM 2623 O O . ARG B 1 142 ? 10.694 -18.542 22.305 1.00 51.96 142 ARG B O 1
ATOM 2631 N N . ARG B 1 143 ? 11.727 -17.777 20.413 1.00 55.64 143 ARG B N 1
ATOM 2632 C CA . ARG B 1 143 ? 13.074 -17.572 20.974 1.00 50.08 143 ARG B CA 1
ATOM 2633 C C . ARG B 1 143 ? 13.227 -16.270 21.720 1.00 50.09 143 ARG B C 1
ATOM 2634 O O . ARG B 1 143 ? 14.321 -15.917 22.197 1.00 52.81 143 ARG B O 1
ATOM 2642 N N . GLY B 1 144 ? 12.142 -15.524 21.803 1.00 50.82 144 GLY B N 1
ATOM 2643 C CA . GLY B 1 144 ? 12.144 -14.261 22.500 1.00 53.57 144 GLY B CA 1
ATOM 2644 C C . GLY B 1 144 ? 12.887 -13.157 21.769 1.00 56.26 144 GLY B C 1
ATOM 2645 O O . GLY B 1 144 ? 13.090 -12.104 22.384 1.00 57.30 144 GLY B O 1
ATOM 2646 N N . GLU B 1 145 ? 13.262 -13.373 20.488 1.00 54.33 145 GLU B N 1
ATOM 2647 C CA . GLU B 1 145 ? 13.917 -12.342 19.662 1.00 51.48 145 GLU B CA 1
ATOM 2648 C C . GLU B 1 145 ? 12.952 -11.159 19.523 1.00 50.70 145 GLU B C 1
ATOM 2649 O O . GLU B 1 145 ? 13.329 -9.970 19.721 1.00 46.80 145 GLU B O 1
ATOM 2655 N N . ILE B 1 146 ? 11.681 -11.453 19.225 1.00 40.00 146 ILE B N 1
ATOM 2656 C CA . ILE B 1 146 ? 10.749 -10.353 18.965 1.00 41.57 146 ILE B CA 1
ATOM 2657 C C . ILE B 1 146 ? 9.496 -10.458 19.779 1.00 36.01 146 ILE B C 1
ATOM 2658 O O . ILE B 1 146 ? 9.154 -11.543 20.218 1.00 39.65 146 ILE B O 1
ATOM 2663 N N . ILE B 1 147 ? 8.833 -9.324 19.923 1.00 33.16 147 ILE B N 1
ATOM 2664 C CA . ILE B 1 147 ? 7.572 -9.165 20.649 1.00 36.36 147 ILE B CA 1
ATOM 2665 C C . ILE B 1 147 ? 6.582 -10.262 20.299 1.00 39.95 147 ILE B C 1
ATOM 2666 O O . ILE B 1 147 ? 6.516 -10.686 19.143 1.00 34.34 147 ILE B O 1
ATOM 2671 N N . ASN B 1 148 ? 5.901 -10.808 21.309 1.00 42.13 148 ASN B N 1
ATOM 2672 C CA . ASN B 1 148 ? 5.033 -11.942 21.083 1.00 43.38 148 ASN B CA 1
ATOM 2673 C C . ASN B 1 148 ? 3.640 -11.395 20.833 1.00 41.29 148 ASN B C 1
ATOM 2674 O O . ASN B 1 148 ? 2.985 -10.967 21.738 1.00 40.95 148 ASN B O 1
ATOM 2679 N N . VAL B 1 149 ? 3.226 -11.366 19.567 1.00 37.78 149 VAL B N 1
ATOM 2680 C CA . VAL B 1 149 ? 1.932 -10.831 19.111 1.00 32.13 149 VAL B CA 1
ATOM 2681 C C . VAL B 1 149 ? 1.468 -11.736 17.977 1.00 31.91 149 VAL B C 1
ATOM 2682 O O . VAL B 1 149 ? 2.183 -12.676 17.555 1.00 30.57 149 VAL B O 1
ATOM 2686 N N . ASP B 1 150 ? 0.262 -11.475 17.467 1.00 30.34 150 ASP B N 1
ATOM 2687 C CA . ASP B 1 150 ? -0.287 -12.306 16.372 1.00 30.92 150 ASP B CA 1
ATOM 2688 C C . ASP B 1 150 ? 0.683 -12.155 15.147 1.00 27.93 150 ASP B C 1
ATOM 2689 O O . ASP B 1 150 ? 0.946 -11.053 14.685 1.00 26.85 150 ASP B O 1
ATOM 2694 N N . PRO B 1 151 ? 1.263 -13.255 14.700 1.00 27.96 151 PRO B N 1
ATOM 2695 C CA . PRO B 1 151 ? 2.295 -13.140 13.696 1.00 28.12 151 PRO B CA 1
ATOM 2696 C C . PRO B 1 151 ? 1.757 -12.760 12.322 1.00 31.24 151 PRO B C 1
ATOM 2697 O O . PRO B 1 151 ? 2.488 -12.166 11.542 1.00 29.98 151 PRO B O 1
ATOM 2701 N N . GLU B 1 152 ? 0.492 -13.111 12.013 1.00 31.68 152 GLU B N 1
ATOM 2702 C CA . GLU B 1 152 ? -0.101 -12.627 10.738 1.00 28.15 152 GLU B CA 1
ATOM 2703 C C . GLU B 1 152 ? -0.336 -11.125 10.769 1.00 26.72 152 GLU B C 1
ATOM 2704 O O . GLU B 1 152 ? -0.098 -10.445 9.771 1.00 24.68 152 GLU B O 1
ATOM 2710 N N . LEU B 1 153 ? -0.801 -10.595 11.892 1.00 22.52 153 LEU B N 1
ATOM 2711 C CA . LEU B 1 153 ? -1.006 -9.160 12.011 1.00 24.42 153 LEU B CA 1
ATOM 2712 C C . LEU B 1 153 ? 0.319 -8.417 11.852 1.00 23.25 153 LEU B C 1
ATOM 2713 O O . LEU B 1 153 ? 0.353 -7.332 11.255 1.00 21.20 153 LEU B O 1
ATOM 2718 N N . LEU B 1 154 ? 1.352 -8.920 12.519 1.00 23.57 154 LEU B N 1
ATOM 2719 C CA . LEU B 1 154 ? 2.693 -8.366 12.398 1.00 23.87 154 LEU B CA 1
ATOM 2720 C C . LEU B 1 154 ? 3.268 -8.379 10.959 1.00 23.76 154 LEU B C 1
ATOM 2721 O O . LEU B 1 154 ? 3.952 -7.424 10.560 1.00 24.66 154 LEU B O 1
ATOM 2726 N N . SER B 1 155 ? 3.063 -9.498 10.250 1.00 23.24 155 SER B N 1
ATOM 2727 C CA . SER B 1 155 ? 3.306 -9.593 8.843 1.00 23.42 155 SER B CA 1
ATOM 2728 C C . SER B 1 155 ? 2.765 -8.426 8.049 1.00 21.69 155 SER B C 1
ATOM 2729 O O . SER B 1 155 ? 3.511 -7.844 7.251 1.00 24.00 155 SER B O 1
ATOM 2732 N N . TYR B 1 156 ? 1.492 -8.149 8.249 1.00 18.90 156 TYR B N 1
ATOM 2733 C CA . TYR B 1 156 ? 0.788 -7.133 7.538 1.00 19.97 156 TYR B CA 1
ATOM 2734 C C . TYR B 1 156 ? 1.244 -5.784 7.957 1.00 20.79 156 TYR B C 1
ATOM 2735 O O . TYR B 1 156 ? 1.230 -4.917 7.163 1.00 20.67 156 TYR B O 1
ATOM 2744 N N . VAL B 1 157 ? 1.673 -5.592 9.192 1.00 19.32 157 VAL B N 1
ATOM 2745 C CA . VAL B 1 157 ? 2.254 -4.290 9.586 1.00 21.86 157 VAL B CA 1
ATOM 2746 C C . VAL B 1 157 ? 3.550 -4.029 8.793 1.00 19.35 157 VAL B C 1
ATOM 2747 O O . VAL B 1 157 ? 3.735 -2.962 8.243 1.00 20.33 157 VAL B O 1
ATOM 2751 N N . LEU B 1 158 ? 4.418 -5.046 8.686 1.00 22.55 158 LEU B N 1
ATOM 2752 C CA . LEU B 1 158 ? 5.738 -4.911 8.076 1.00 19.40 158 LEU B CA 1
ATOM 2753 C C . LEU B 1 158 ? 5.650 -4.838 6.535 1.00 21.66 158 LEU B C 1
ATOM 2754 O O . LEU B 1 158 ? 6.373 -4.066 5.894 1.00 22.72 158 LEU B O 1
ATOM 2759 N N . ILE B 1 159 ? 4.733 -5.600 5.975 1.00 21.55 159 ILE B N 1
ATOM 2760 C CA . ILE B 1 159 ? 4.394 -5.555 4.539 1.00 19.49 159 ILE B CA 1
ATOM 2761 C C . ILE B 1 159 ? 3.822 -4.183 4.211 1.00 23.92 159 ILE B C 1
ATOM 2762 O O . ILE B 1 159 ? 4.181 -3.588 3.181 1.00 23.66 159 ILE B O 1
ATOM 2767 N N . GLY B 1 160 ? 2.919 -3.672 5.073 1.00 22.61 160 GLY B N 1
ATOM 2768 C CA . GLY B 1 160 ? 2.380 -2.372 4.918 1.00 22.10 160 GLY B CA 1
ATOM 2769 C C . GLY B 1 160 ? 3.383 -1.219 4.863 1.00 24.25 160 GLY B C 1
ATOM 2770 O O . GLY B 1 160 ? 3.299 -0.329 3.988 1.00 20.56 160 GLY B O 1
ATOM 2771 N N . ILE B 1 161 ? 4.321 -1.238 5.807 1.00 23.62 161 ILE B N 1
ATOM 2772 C CA . ILE B 1 161 ? 5.481 -0.312 5.778 1.00 24.92 161 ILE B CA 1
ATOM 2773 C C . ILE B 1 161 ? 6.237 -0.449 4.456 1.00 22.04 161 ILE B C 1
ATOM 2774 O O . ILE B 1 161 ? 6.474 0.517 3.762 1.00 22.28 161 ILE B O 1
ATOM 2779 N N . ALA B 1 162 ? 6.623 -1.669 4.107 1.00 22.32 162 ALA B N 1
ATOM 2780 C CA . ALA B 1 162 ? 7.417 -1.880 2.912 1.00 24.02 162 ALA B CA 1
ATOM 2781 C C . ALA B 1 162 ? 6.732 -1.326 1.647 1.00 22.53 162 ALA B C 1
ATOM 2782 O O . ALA B 1 162 ? 7.363 -0.567 0.872 1.00 22.46 162 ALA B O 1
ATOM 2784 N N . HIS B 1 163 ? 5.447 -1.576 1.528 1.00 22.12 163 HIS B N 1
ATOM 2785 C CA . HIS B 1 163 ? 4.699 -1.157 0.390 1.00 23.83 163 HIS B CA 1
ATOM 2786 C C . HIS B 1 163 ? 4.615 0.411 0.291 1.00 23.78 163 HIS B C 1
ATOM 2787 O O . HIS B 1 163 ? 4.826 0.975 -0.785 1.00 21.73 163 HIS B O 1
ATOM 2794 N N . MET B 1 164 ? 4.222 1.075 1.372 1.00 24.40 164 MET B N 1
ATOM 2795 C CA . MET B 1 164 ? 4.094 2.563 1.405 1.00 24.51 164 MET B CA 1
ATOM 2796 C C . MET B 1 164 ? 5.476 3.241 1.164 1.00 24.61 164 MET B C 1
ATOM 2797 O O . MET B 1 164 ? 5.548 4.273 0.496 1.00 25.78 164 MET B O 1
ATOM 2802 N N . LEU B 1 165 ? 6.536 2.696 1.762 1.00 24.32 165 LEU B N 1
ATOM 2803 C CA . LEU B 1 165 ? 7.889 3.228 1.503 1.00 23.75 165 LEU B CA 1
ATOM 2804 C C . LEU B 1 165 ? 8.325 3.057 0.025 1.00 24.68 165 LEU B C 1
ATOM 2805 O O . LEU B 1 165 ? 8.946 3.935 -0.523 1.00 24.91 165 LEU B O 1
ATOM 2810 N N . GLY B 1 166 ? 8.053 1.920 -0.609 1.00 24.04 166 GLY B N 1
ATOM 2811 C CA . GLY B 1 166 ? 8.303 1.770 -2.025 1.00 24.70 166 GLY B CA 1
ATOM 2812 C C . GLY B 1 166 ? 7.550 2.801 -2.821 1.00 27.08 166 GLY B C 1
ATOM 2813 O O . GLY B 1 166 ? 8.077 3.381 -3.786 1.00 28.14 166 GLY B O 1
ATOM 2814 N N . LYS B 1 167 ? 6.304 3.034 -2.445 1.00 26.73 167 LYS B N 1
ATOM 2815 C CA . LYS B 1 167 ? 5.510 4.012 -3.179 1.00 31.51 167 LYS B CA 1
ATOM 2816 C C . LYS B 1 167 ? 6.122 5.402 -3.021 1.00 29.47 167 LYS B C 1
ATOM 2817 O O . LYS B 1 167 ? 6.424 6.064 -3.991 1.00 30.05 167 LYS B O 1
ATOM 2823 N N . ARG B 1 168 ? 6.323 5.830 -1.788 1.00 27.69 168 ARG B N 1
ATOM 2824 C CA . ARG B 1 168 ?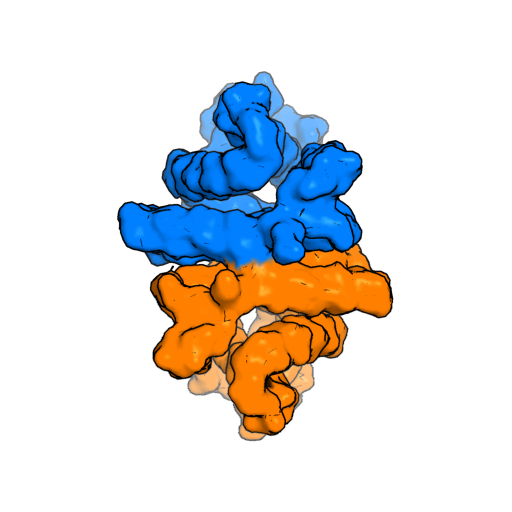 6.770 7.190 -1.565 1.00 27.10 168 ARG B CA 1
ATOM 2825 C C . ARG B 1 168 ? 8.216 7.428 -2.061 1.00 30.37 168 ARG B C 1
ATOM 2826 O O . ARG B 1 168 ? 8.482 8.439 -2.720 1.00 30.35 168 ARG B O 1
ATOM 2834 N N . TYR B 1 169 ? 9.121 6.504 -1.735 1.00 29.97 169 TYR B N 1
ATOM 2835 C CA . TYR B 1 169 ? 10.577 6.713 -1.925 1.00 29.81 169 TYR B CA 1
ATOM 2836 C C . TYR B 1 169 ? 11.184 6.045 -3.179 1.00 33.75 169 TYR B C 1
ATOM 2837 O O . TYR B 1 169 ? 12.348 6.320 -3.566 1.00 31.40 169 TYR B O 1
ATOM 2846 N N . VAL B 1 170 ? 10.406 5.194 -3.835 1.00 28.89 170 VAL B N 1
ATOM 2847 C CA . VAL B 1 170 ? 10.854 4.603 -5.061 1.00 30.40 170 VAL B CA 1
ATOM 2848 C C . VAL B 1 170 ? 9.979 4.903 -6.265 1.00 33.04 170 VAL B C 1
ATOM 2849 O O . VAL B 1 170 ? 10.522 5.042 -7.339 1.00 39.20 170 VAL B O 1
ATOM 2853 N N . LEU B 1 171 ? 8.658 4.905 -6.148 1.00 33.64 171 LEU B N 1
ATOM 2854 C CA . LEU B 1 171 ? 7.780 5.069 -7.334 1.00 37.17 171 LEU B CA 1
ATOM 2855 C C . LEU B 1 171 ? 7.347 6.513 -7.581 1.00 38.27 171 LEU B C 1
ATOM 2856 O O . LEU B 1 171 ? 7.166 6.907 -8.721 1.00 42.53 171 LEU B O 1
ATOM 2861 N N . TRP B 1 172 ? 7.116 7.260 -6.519 1.00 38.13 172 TRP B N 1
ATOM 2862 C CA . TRP B 1 172 ? 6.630 8.621 -6.637 1.00 40.59 172 TRP B CA 1
ATOM 2863 C C . TRP B 1 172 ? 7.769 9.605 -6.699 1.00 44.77 172 TRP B C 1
ATOM 2864 O O . TRP B 1 172 ? 7.571 10.706 -7.179 1.00 44.55 172 TRP B O 1
ATOM 2875 N N . SER B 1 173 ? 8.920 9.240 -6.138 1.00 41.68 173 SER B N 1
ATOM 2876 C CA . SER B 1 173 ? 10.164 9.900 -6.439 1.00 48.31 173 SER B CA 1
ATOM 2877 C C . SER B 1 173 ? 11.171 8.809 -6.816 1.00 49.80 173 SER B C 1
ATOM 2878 O O . SER B 1 173 ? 10.986 7.653 -6.454 1.00 58.92 173 SER B O 1
ATOM 2881 N N . ASN B 1 174 ? 12.205 9.140 -7.570 1.00 51.35 174 ASN B N 1
ATOM 2882 C CA . ASN B 1 174 ? 13.338 8.205 -7.727 1.00 62.48 174 ASN B CA 1
ATOM 2883 C C . ASN B 1 174 ? 14.555 8.652 -6.884 1.00 58.42 174 ASN B C 1
ATOM 2884 O O . ASN B 1 174 ? 15.673 8.194 -7.120 1.00 63.24 174 ASN B O 1
ATOM 2889 N N . SER B 1 175 ? 14.322 9.517 -5.894 1.00 52.81 175 SER B N 1
ATOM 2890 C CA . SER B 1 175 ? 15.354 9.942 -4.930 1.00 53.18 175 SER B CA 1
ATOM 2891 C C . SER B 1 175 ? 15.878 8.798 -4.083 1.00 50.31 175 SER B C 1
ATOM 2892 O O . SER B 1 175 ? 17.071 8.709 -3.846 1.00 64.92 175 SER B O 1
ATOM 2895 N N . GLY B 1 176 ? 14.982 7.930 -3.614 1.00 51.20 176 GLY B N 1
ATOM 2896 C CA . GLY B 1 176 ? 15.328 6.852 -2.682 1.00 45.59 176 GLY B CA 1
ATOM 2897 C C . GLY B 1 176 ? 15.469 7.421 -1.288 1.00 38.36 176 GLY B C 1
ATOM 2898 O O . GLY B 1 176 ? 15.304 8.613 -1.077 1.00 45.88 176 GLY B O 1
ATOM 2899 N N . LEU B 1 177 ? 15.774 6.558 -0.331 1.00 35.02 177 LEU B N 1
ATOM 2900 C CA . LEU B 1 177 ? 16.099 6.992 1.040 1.00 34.04 177 LEU B CA 1
ATOM 2901 C C . LEU B 1 177 ? 17.571 7.413 1.132 1.00 36.77 177 LEU B C 1
ATOM 2902 O O . LEU B 1 177 ? 18.451 6.696 0.666 1.00 36.95 177 LEU B O 1
ATOM 2907 N N . THR B 1 178 ? 17.832 8.500 1.840 1.00 39.14 178 THR B N 1
ATOM 2908 C CA . THR B 1 178 ? 19.190 8.834 2.275 1.00 39.75 178 THR B CA 1
ATOM 2909 C C . THR B 1 178 ? 19.757 7.794 3.214 1.00 42.35 178 THR B C 1
ATOM 2910 O O . THR B 1 178 ? 19.084 6.888 3.723 1.00 38.73 178 THR B O 1
ATOM 2914 N N . LEU B 1 179 ? 21.049 7.915 3.408 1.00 38.76 179 LEU B N 1
ATOM 2915 C CA . LEU B 1 179 ? 21.737 7.092 4.312 1.00 40.18 179 LEU B CA 1
ATOM 2916 C C . LEU B 1 179 ? 21.196 7.312 5.719 1.00 35.97 179 LEU B C 1
ATOM 2917 O O . LEU B 1 179 ? 21.027 6.333 6.450 1.00 31.68 179 LEU B O 1
ATOM 2922 N N . LYS B 1 180 ? 20.947 8.573 6.104 1.00 35.14 180 LYS B N 1
ATOM 2923 C CA . LYS B 1 180 ? 20.386 8.871 7.406 1.00 35.75 180 LYS B CA 1
ATOM 2924 C C . LYS B 1 180 ? 18.978 8.243 7.568 1.00 33.53 180 LYS B C 1
ATOM 2925 O O . LYS B 1 180 ? 18.681 7.670 8.581 1.00 30.28 180 LYS B O 1
ATOM 2931 N N . GLN B 1 181 ? 18.151 8.363 6.546 1.00 33.60 181 GLN B N 1
ATOM 2932 C CA . GLN B 1 181 ? 16.781 7.788 6.535 1.00 32.10 181 GLN B CA 1
ATOM 2933 C C . GLN B 1 181 ? 16.806 6.275 6.674 1.00 32.61 181 GLN B C 1
ATOM 2934 O O . GLN B 1 181 ? 16.020 5.726 7.443 1.00 33.77 181 GLN B O 1
ATOM 2940 N N . GLN B 1 182 ? 17.744 5.626 5.973 1.00 32.87 182 GLN B N 1
ATOM 2941 C CA . GLN B 1 182 ? 18.004 4.197 6.127 1.00 34.90 182 GLN B CA 1
ATOM 2942 C C . GLN B 1 182 ? 18.357 3.812 7.523 1.00 33.51 182 GLN B C 1
ATOM 2943 O O . GLN B 1 182 ? 17.924 2.786 7.990 1.00 33.73 182 GLN B O 1
ATOM 2949 N N . ARG B 1 183 ? 19.129 4.617 8.220 1.00 33.29 183 ARG B N 1
ATOM 2950 C CA . ARG B 1 183 ? 19.437 4.285 9.615 1.00 36.70 183 ARG B CA 1
ATOM 2951 C C . ARG B 1 183 ? 18.253 4.546 10.508 1.00 34.88 183 ARG B C 1
ATOM 2952 O O . ARG B 1 183 ? 18.075 3.824 11.460 1.00 31.91 183 ARG B O 1
ATOM 2960 N N . ASP B 1 184 ? 17.502 5.620 10.228 1.00 34.08 184 ASP B N 1
ATOM 2961 C CA . ASP B 1 184 ? 16.257 5.931 10.922 1.00 32.91 184 ASP B CA 1
ATOM 2962 C C . ASP B 1 184 ? 15.282 4.715 10.780 1.00 33.70 184 ASP B C 1
ATOM 2963 O O . ASP B 1 184 ? 14.722 4.227 11.764 1.00 32.05 184 ASP B O 1
ATOM 2968 N N . LEU B 1 185 ? 15.137 4.206 9.564 1.00 28.09 185 LEU B N 1
ATOM 2969 C CA . LEU B 1 185 ? 14.272 3.064 9.336 1.00 29.59 185 LEU B CA 1
ATOM 2970 C C . LEU B 1 185 ? 14.719 1.830 10.087 1.00 33.49 185 LEU B C 1
ATOM 2971 O O . LEU B 1 185 ? 13.884 1.059 10.581 1.00 33.01 185 LEU B O 1
ATOM 2976 N N . ASP B 1 186 ? 16.038 1.636 10.165 1.00 31.68 186 ASP B N 1
ATOM 2977 C CA . ASP B 1 186 ? 16.619 0.539 10.970 1.00 32.62 186 ASP B CA 1
ATOM 2978 C C . ASP B 1 186 ? 16.216 0.644 12.434 1.00 27.77 186 ASP B C 1
ATOM 2979 O O . ASP B 1 186 ? 15.816 -0.334 13.081 1.00 28.86 186 ASP B O 1
ATOM 2984 N N . LEU B 1 187 ? 16.341 1.833 12.962 1.00 27.01 187 LEU B N 1
ATOM 2985 C CA . LEU B 1 187 ? 15.952 2.093 14.339 1.00 30.97 187 LEU B CA 1
ATOM 2986 C C . LEU B 1 187 ? 14.425 1.853 14.568 1.00 27.49 187 LEU B C 1
ATOM 2987 O O . LEU B 1 187 ? 14.043 1.338 15.574 1.00 31.78 187 LEU B O 1
ATOM 2992 N N . ILE B 1 188 ? 13.599 2.328 13.664 1.00 28.68 188 ILE B N 1
ATOM 2993 C CA . ILE B 1 188 ? 12.149 2.148 13.747 1.00 31.10 188 ILE B CA 1
ATOM 2994 C C . ILE B 1 188 ? 11.778 0.685 13.830 1.00 30.43 188 ILE B C 1
ATOM 2995 O O . ILE B 1 188 ? 11.050 0.257 14.743 1.00 32.47 188 ILE B O 1
ATOM 3000 N N . ILE B 1 189 ? 12.402 -0.098 12.966 1.00 29.83 189 ILE B N 1
ATOM 3001 C CA . ILE B 1 189 ? 12.215 -1.545 12.933 1.00 29.89 189 ILE B CA 1
ATOM 3002 C C . ILE B 1 189 ? 12.687 -2.232 14.209 1.00 33.04 189 ILE B C 1
ATOM 3003 O O . ILE B 1 189 ? 12.001 -3.091 14.775 1.00 31.10 189 ILE B O 1
ATOM 3008 N N . GLU B 1 190 ? 13.901 -1.893 14.636 1.00 34.16 190 GLU B N 1
ATOM 3009 C CA . GLU B 1 190 ? 14.503 -2.492 15.822 1.00 34.11 190 GLU B CA 1
ATOM 3010 C C . GLU B 1 190 ? 13.668 -2.116 17.046 1.00 28.82 190 GLU B C 1
ATOM 3011 O O . GLU B 1 190 ? 13.403 -2.984 17.877 1.00 34.06 190 GLU B O 1
ATOM 3017 N N . ASN B 1 191 ? 13.213 -0.874 17.115 1.00 30.46 191 ASN B N 1
ATOM 3018 C CA . ASN B 1 191 ? 12.379 -0.409 18.238 1.00 33.73 191 ASN B CA 1
ATOM 3019 C C . ASN B 1 191 ? 11.021 -1.130 18.308 1.00 37.73 191 ASN B C 1
ATOM 3020 O O . ASN B 1 191 ? 10.542 -1.567 19.401 1.00 31.43 191 ASN B O 1
ATOM 3025 N N . MET B 1 192 ? 10.366 -1.235 17.138 1.00 31.43 192 MET B N 1
ATOM 3026 C CA . MET B 1 192 ? 9.088 -1.934 17.065 1.00 32.12 192 MET B CA 1
ATOM 3027 C C . MET B 1 192 ? 9.202 -3.363 17.542 1.00 27.84 192 MET B C 1
ATOM 3028 O O . MET B 1 192 ? 8.309 -3.823 18.277 1.00 33.88 192 MET B O 1
ATOM 3033 N N . LEU B 1 193 ? 10.229 -4.078 17.089 1.00 27.11 193 LEU B N 1
ATOM 3034 C CA . LEU B 1 193 ? 10.324 -5.544 17.243 1.00 24.62 193 LEU B CA 1
ATOM 3035 C C . LEU B 1 193 ? 11.012 -6.085 18.535 1.00 33.54 193 LEU B C 1
ATOM 3036 O O . LEU B 1 193 ? 10.797 -7.251 18.928 1.00 31.10 193 LEU B O 1
ATOM 3041 N N . THR B 1 194 ? 11.829 -5.255 19.181 1.00 35.15 194 THR B N 1
ATOM 3042 C CA . THR B 1 194 ? 12.640 -5.693 20.359 1.00 34.83 194 THR B CA 1
ATOM 3043 C C . THR B 1 194 ? 11.805 -5.459 21.641 1.00 34.78 194 THR B C 1
ATOM 3044 O O . THR B 1 194 ? 11.372 -4.331 21.923 1.00 29.89 194 THR B O 1
ATOM 3048 N N . PRO B 1 195 ? 11.552 -6.515 22.408 1.00 36.08 195 PRO B N 1
ATOM 3049 C CA . PRO B 1 195 ? 10.898 -6.293 23.745 1.00 39.26 195 PRO B CA 1
ATOM 3050 C C . PRO B 1 195 ? 11.772 -5.539 24.784 1.00 37.30 195 PRO B C 1
ATOM 3051 O O . PRO B 1 195 ? 11.174 -4.806 25.634 1.00 39.05 195 PRO B O 1
#

Foldseek 3Di:
DLVLLLVLCQLVCLPPNQVVDDLVSSCVNSVHDSVVVCVVDVDSLVSLLVNLVVVLVVLCVQLCVVQVVDDQPLVSLLRSLLSSLVVCQVVLSRVSSLVRCVVRPVPSNVVSLVVQLVVQLVSVVVCVVVLRWDDDNSSVVSCVSVVVSVVLSCPDPNVHPNHDDPVVSVVVSVVSCVRTHDD/DLVVLLLVQVLVVCLPPNQVPCDLVSSCVSSVHDSCVVCVVPVDSLRSLLVNLVVVLVVLVVQLCVVQVVDDQVLVSLLVSLVSLLVVCQVCQSRVSSLVVCCVRPVVSNVVSLVVQLVVQLVVVVVCVVVLSWDDDRSSVVSCVSVVVSVVLSVPARHVDPNHDDPVRSVVVSCVSSVRTHD

B-factor: mean 39.62, std 13.25, range [16.77, 108.58]

Secondary structure (DSSP, 8-state):
-HHHHHHHHHHHHHHH-TTT--HHHHHHHHTS-HHHHHHH-SSTTHHHHHHHHHHHHHHHHHHHHHHTT-SSHHHHHHHHHHHHHHHHHHHGGGHHHHHHHHHH-HHHHHHHHHHHHHHHHHHHHHHHHTTSS--S-HHHHHHHHHHHHHHHIIIIIIS-S----HHHHHHHHHHHHHHHS--/-HHHHHHHHHHHHHHHH-TTT--HHHHHHHHTS-TTHHHHH-SSHHHHHHHHHHHHHHHHHHHHHHHHTT---HHHHHHHHHHHHHHHHHHTGGGHHHHHHHHHH-HHHHHHHHHHHHHHHHHHHHHHHHTTSS--S-HHHHHHHHHHHHHHHHIIIIIS-S----HHHHHHHHHHHHHHH--

Organism: Sulfolobus acidocaldarius (strain ATCC 33909 / DSM 639 / JCM 8929 / NBRC 15157 / NCIMB 11770) (NCBI:txid330779)

InterPro domains:
  IPR001647 DNA-binding HTH domain, TetR-type [PF00440] (18-64)
  IPR001647 DNA-binding HTH domain, TetR-type [PR00455] (18-31)
  IPR001647 DNA-binding HTH domain, TetR-type [PR00455] (39-62)
  IPR001647 DNA-binding HTH domain, TetR-type [PS50977] (12-72)
  IPR009057 Homedomain-like superfamily [SSF46689] (3-85)
  IPR023772 DNA-binding HTH domain, TetR-type, conserved site [PS01081] (30-61)
  IPR050624 Nucleoid occlusion factor SlmA/HTH-type transcriptional regulator [PTHR43479] (10-167)

Solvent-accessible surface area: 17041 Å² total; per-residue (Å²): 65,62,102,119,0,6,91,6,0,22,81,22,1,13,105,85,6,10,101,72,0,46,24,87,45,0,2,76,122,12,64,25,66,108,51,64,0,102,159,81,17,194,42,46,66,35,0,0,16,52,2,2,98,59,33,0,164,82,11,50,167,45,28,102,59,92,23,113,122,58,135,45,41,20,46,21,7,37,42,12,12,61,31,24,13,89,22,13,77,122,24,72,170,54,25,80,1,26,30,10,0,14,33,46,46,61,74,10,8,66,77,14,7,86,52,22,2,102,124,46,31,86,19,0,25,82,0,18,198,161,54,47,3,9,119,6,26,37,54,0,0,0,1,0,1,7,1,0,16,18,5,0,1,5,45,5,6,34,51,32,127,83,26,36,81,121,132,30,34,148,12,0,22,71,0,1,64,19,1,0,47,67,165,150,35,60,87,86,0,14,94,10,0,22,74,18,0,12,107,84,6,0,100,70,0,42,23,91,38,0,3,84,145,11,60,24,70,101,46,64,0,102,154,82,16,191,42,38,71,44,0,0,12,36,1,5,84,47,38,0,111,86,12,52,162,62,27,101,58,86,20,124,126,57,139,42,42,21,58,19,5,36,49,13,10,51,39,22,20,90,30,12,75,139,23,63,126,42,22,75,2,24,27,16,0,15,41,35,64,63,110,15,9,65,81,17,6,104,54,26,4,97,106,44,34,84,14,0,26,75,2,15,193,148,48,46,3,8,120,4,24,36,56,0,0,0,2,0,1,6,2,0,16,24,4,0,1,5,31,4,8,30,43,34,102,91,26,26,79,125,104,20,50,136,13,2,29,75,0,0,74,6,0,0,50,105

Radius of gyration: 21.96 Å; Cα contacts (8 Å, |Δi|>4): 409; chains: 2; bounding box: 53×46×59 Å

CATH classification: 1.10.10.60

Sequence (366 aa):
SLNKILDASVELIADKGFLSTSINDITSKAGVAYGLFYFYFKSKHDILDEIIRQFNRNMRYYLKTYTQNLDSRIDVEKVGMKKFLEWMNENKKYYKIFIETQVHRPDIYKWHFMKLAERYTTGLSEAMRRGEIINVDPELLSYVLIGIAHMLGKRYVLWSNSGLTLKQQRDLDLIIENMLTPRESLNKILDASVELIADKGFLSTSINDITSKAGVAYGLFYFYFKSKHDILDEIIRQFNRNMRYYLKTYTQNLDSRIDVEKVGMKKFLEWMNENKKYYKIFIETQVHRPDIYKWHFMKLAERYTTGLSEAMRRGEIINVDPELLSYVLIGIAHMLGKRYVLWSNSGLTLKQQRDLDLIIENMLTP